Protein 6UV3 (pdb70)

Organism: Homo sapiens (NCBI:txid9606)

Sequence (426 aa):
LPKFEKNFYVEHPEVARLTPYEVDELRRKKEITVRGGDVCPKPVFAFHHANFPQYVMDVLMDQHFTEPTPIQCQGFPLALSGRDMVGIAQTGSGKTLAYLLPAIVHINHQPYLERGDGPICLVLAPTRELAQQVQQVADDYGKCSRLKSTCIYGGAPKGPQIRDLERGVEICIATPGRLIDFLESGKTNLRRCTYLVLDEADRMLDMGFEPQIRKIVDQIRPDRQTLMWSATWPKEVRQLAEDFLRDYTQINVGNLELSANHNILQIVDVCMESEKDHKLIQLMEEIMAEKENKTIIFVETKRRCDDLTRRMRRDGWPAMCIHGDKSQPERDWVLNEFRSGKAPILIATDVASRGLDVEDVKFVINYDYPNSSEDYVHRIGRTARSTNKGTAYTFFTPGNLKQARELIKVLEEANQAINPKLMQLV

GO terms:
  GO:0005515 protein binding (F, IPI)
  GO:0005634 nucleus (C, IDA)
  GO:0003713 transcription coactivator activity (F, IDA)
  GO:0045944 positive regulation of transcription by RNA polymerase II (P, IDA)
  GO:0005634 nucleus (C, EXP)
  GO:0016887 ATP hydrolysis activity (F, EXP)
  GO:0001837 epithelial to mesenchymal transition (P, IMP)
  GO:0010586 miRNA metabolic process (P, IMP)
  GO:2001014 regulation of skeletal muscle cell differentiation (P, IMP)
  GO:0030520 estrogen receptor signaling pathway (P, IMP)
  GO:0030521 androgen receptor signaling pathway (P, IMP)
  GO:0006357 regulation of transcription by RNA polymerase II (P, IMP)
  GO:0000380 alternative mRNA splicing, via spliceosome (P, IMP)
  GO:0000381 regulation of alternative mRNA splicing, via spliceosome (P, IMP)
  GO:0008186 ATP-dependent activity, acting on RNA (F, TAS)
  GO:0005634 nucleus (C, TAS)
  GO:0003723 RNA binding (F, TAS)
  GO:0003724 RNA helicase activity (F, TAS)
  GO:0006396 RNA processing (P, TAS)
  GO:0005654 nucleoplasm (C, TAS)

CATH classification: 3.40.50.300

Nearest PDB structures (foldseek):
  6uv4-assembly1_A  TM=9.945E-01  e=1.069E-81  Homo sapiens
  6uv0-assembly1_A  TM=6.094E-01  e=1.643E-69  Homo sapiens
  6uv0-assembly2_B  TM=6.385E-01  e=4.401E-64  Homo sapiens
  8ark-assembly1_A  TM=6.030E-01  e=7.480E-51  Saccharomyces cerevisiae
  7vpx-assembly1_E  TM=5.437E-01  e=2.457E-40  Homo sapiens

InterPro domains:
  IPR000629 ATP-dependent RNA helicase DEAD-box, conserved site [PS00039] (323-331)
  IPR001650 Helicase, C-terminal domain-like [PF00271] (405-512)
  IPR001650 Helicase, C-terminal domain-like [PS51194] (405-552)
  IPR001650 Helicase, C-terminal domain-like [SM00490] (432-513)
  IPR011545 DEAD/DEAH-box helicase domain [PF00270] (195-365)
  IPR014001 Helicase superfamily 1/2, ATP-binding domain [PS51192] (202-377)
  IPR014001 Helicase superfamily 1/2, ATP-binding domain [SM00487] (190-393)
  IPR014014 RNA helicase, DEAD-box type, Q motif [PS51195] (171-199)
  IPR027417 P-loop containing nucleoside triphosphate hydrolase [G3DSA:3.40.50.300] (144-383)
  IPR027417 P-loop containing nucleoside triphosphate hydrolase [G3DSA:3.40.50.300] (384-555)
  IPR027417 P-loop containing nucleoside triphosphate hydrolase [SSF52540] (243-532)
  IPR046330 DEAD box protein 17, ATP-binding domain [cd18050] (109-380)

Foldseek 3Di:
DFDQDQADQDADPVQVPQDPVSLVVVCVVLQKDWDPPADFGRFAWFPVRQPFPPLLVVLCVVVVPGIQHSLLRRLRRRLLNRFAEEGAEAFQRDVLCSQLRSLLVSLVPGDDADALAFAQEEEEDAFQVLLVVSQVVNCSRNVSVPFAEDEFEPLDDVVVVLVSRRVPGNYYRYYQPRVLVCCVVVSHAAANHQHYEYEQNVVCCDPVNVVSVCSRLVRHDLNHHYYYYYNDDDPVCVVVCVVNHDSYIYMYHADPDREADLLEAEAEDEDALVCLVVVVVVVQVVQVVDPLRQEEEEDADPVVLVVVQVVCVVVPQLEDEAEDVDRPVSNVVVVVCCLVCVRRYYYYYLSVQANDARPRHAEYEHSDDYPAVNSVRSNSSNPCRHPDHHYYYYYHYLVNLVRLVVVVVRCVSSVHDDDVVSVVSD

Radius of gyration: 21.7 Å; Cα contacts (8 Å, |Δi|>4): 806; chains: 1; bounding box: 62×51×40 Å

B-factor: mean 26.57, std 9.95, range [12.64, 72.51]

Structure (mmCIF, N/CA/C/O backbone):
data_6UV3
#
_entry.id   6UV3
#
_cell.length_a   112.327
_cell.length_b   112.327
_cell.length_c   99.094
_cell.angle_alpha   90.000
_cell.angle_beta   90.000
_cell.angle_gamma   120.000
#
_symmetry.space_group_name_H-M   'P 31 2 1'
#
loop_
_entity.id
_entity.type
_entity.pdbx_description
1 polymer 'Probable ATP-dependent RNA helicase DDX17'
2 polymer 125a-oligo2
3 non-polymer "ADENOSINE-5'-DIPHOSPHATE"
4 non-polymer 'BERYLLIUM TRIFLUORIDE ION'
5 non-polymer 'MAGNESIUM ION'
6 water water
#
loop_
_atom_site.group_PDB
_atom_site.id
_atom_site.type_symbol
_atom_site.label_atom_id
_atom_site.label_alt_id
_atom_site.label_comp_id
_atom_site.label_asym_id
_atom_site.label_entity_id
_atom_site.label_seq_id
_atom_site.pdbx_PDB_ins_code
_atom_site.Cartn_x
_atom_site.Cartn_y
_atom_site.Cartn_z
_atom_site.occupancy
_atom_site.B_iso_or_equiv
_atom_site.auth_seq_id
_atom_site.auth_comp_id
_atom_site.auth_asym_id
_atom_site.auth_atom_id
_atom_site.pdbx_PDB_model_num
ATOM 1 N N . LEU A 1 19 ? 81.695 -21.847 -29.945 1.00 61.17 48 LEU A N 1
ATOM 2 C CA . LEU A 1 19 ? 80.364 -21.227 -30.174 1.00 58.40 48 LEU A CA 1
ATOM 3 C C . LEU A 1 19 ? 80.536 -19.921 -30.964 1.00 60.92 48 LEU A C 1
ATOM 4 O O . LEU A 1 19 ? 81.145 -18.995 -30.414 1.00 61.55 48 LEU A O 1
ATOM 9 N N . PRO A 1 20 ? 79.992 -19.771 -32.198 1.00 61.03 49 PRO A N 1
ATOM 10 C CA . PRO A 1 20 ? 80.149 -18.538 -32.973 1.00 59.02 49 PRO A CA 1
ATOM 11 C C . PRO A 1 20 ? 79.580 -17.382 -32.144 1.00 58.62 49 PRO A C 1
ATOM 12 O O . PRO A 1 20 ? 78.520 -17.501 -31.562 1.00 60.18 49 PRO A O 1
ATOM 16 N N . LYS A 1 21 ? 80.314 -16.280 -32.140 1.00 59.27 50 LYS A N 1
ATOM 17 C CA . LYS A 1 21 ? 79.987 -15.147 -31.257 1.00 59.01 50 LYS A CA 1
ATOM 18 C C . LYS A 1 21 ? 78.638 -14.564 -31.613 1.00 55.45 50 LYS A C 1
ATOM 19 O O . LYS A 1 21 ? 78.367 -14.359 -32.791 1.00 55.91 50 LYS A O 1
ATOM 21 N N . PHE A 1 22 ? 77.908 -14.231 -30.570 1.00 51.70 51 PHE A N 1
ATOM 22 C CA . PHE A 1 22 ? 76.562 -13.679 -30.710 1.00 46.75 51 PHE A CA 1
ATOM 23 C C . PHE A 1 22 ? 76.650 -12.159 -30.545 1.00 46.91 51 PHE A C 1
ATOM 24 O O . PHE A 1 22 ? 76.906 -11.675 -29.467 1.00 46.90 51 PHE A O 1
ATOM 32 N N . GLU A 1 23 ? 76.454 -11.452 -31.647 1.00 46.57 52 GLU A N 1
ATOM 33 C CA . GLU A 1 23 ? 76.434 -9.977 -31.642 1.00 46.93 52 GLU A CA 1
ATOM 34 C C . GLU A 1 23 ? 75.031 -9.612 -31.182 1.00 45.89 52 GLU A C 1
ATOM 35 O O . GLU A 1 23 ? 74.102 -10.056 -31.800 1.00 40.77 52 GLU A O 1
ATOM 41 N N . LYS A 1 24 ? 74.928 -8.844 -30.110 1.00 47.10 53 LYS A N 1
ATOM 42 C CA . LYS A 1 24 ? 73.621 -8.571 -29.479 1.00 44.56 53 LYS A CA 1
ATOM 43 C C . LYS A 1 24 ? 73.287 -7.076 -29.518 1.00 43.96 53 LYS A C 1
ATOM 44 O O . LYS A 1 24 ? 72.129 -6.754 -29.422 1.00 37.83 53 LYS A O 1
ATOM 50 N N . ASN A 1 25 ? 74.297 -6.232 -29.742 1.00 43.19 54 ASN A N 1
ATOM 51 C CA . ASN A 1 25 ? 74.176 -4.753 -29.640 1.00 41.10 54 ASN A CA 1
ATOM 52 C C . ASN A 1 25 ? 74.215 -4.075 -31.009 1.00 42.61 54 ASN A C 1
ATOM 53 O O . ASN A 1 25 ? 75.243 -3.486 -31.351 1.00 47.71 54 ASN A O 1
ATOM 58 N N . PHE A 1 26 ? 73.134 -4.105 -31.753 1.00 36.11 55 PHE A N 1
ATOM 59 C CA . PHE A 1 26 ? 73.145 -3.472 -33.068 1.00 33.45 55 PHE A CA 1
ATOM 60 C C . PHE A 1 26 ? 71.984 -2.516 -33.310 1.00 33.56 55 PHE A C 1
ATOM 61 O O . PHE A 1 26 ? 71.957 -1.886 -34.372 1.00 36.09 55 PHE A O 1
ATOM 69 N N . TYR A 1 27 ? 71.035 -2.384 -32.380 1.00 31.04 56 TYR A N 1
ATOM 70 C CA . TYR A 1 27 ? 69.944 -1.429 -32.555 1.00 30.24 56 TYR A CA 1
ATOM 71 C C . TYR A 1 27 ? 70.476 -0.001 -32.477 1.00 29.24 56 TYR A C 1
ATOM 72 O O . TYR A 1 27 ? 71.164 0.365 -31.522 1.00 32.02 56 TYR A O 1
ATOM 81 N N . VAL A 1 28 ? 70.151 0.799 -33.486 1.00 29.30 57 VAL A N 1
ATOM 82 C CA . VAL A 1 28 ? 70.512 2.212 -33.539 1.00 31.37 57 VAL A CA 1
ATOM 83 C C . VAL A 1 28 ? 69.218 3.011 -33.497 1.00 26.08 57 VAL A C 1
ATOM 84 O O . VAL A 1 28 ? 68.417 2.971 -34.439 1.00 26.86 57 VAL A O 1
ATOM 88 N N . GLU A 1 29 ? 69.007 3.727 -32.400 1.00 25.71 58 GLU A N 1
ATOM 89 C CA . GLU A 1 29 ? 67.781 4.494 -32.238 1.00 25.80 58 GLU A CA 1
ATOM 90 C C . GLU A 1 29 ? 67.775 5.735 -33.132 1.00 27.38 58 GLU A C 1
ATOM 91 O O . GLU A 1 29 ? 68.726 6.527 -33.127 1.00 26.24 58 GLU A O 1
ATOM 97 N N . HIS A 1 30 ? 66.694 5.892 -33.895 1.00 24.51 59 HIS A N 1
ATOM 98 C CA . HIS A 1 30 ? 66.537 7.020 -34.807 1.00 25.12 59 HIS A CA 1
ATOM 99 C C . HIS A 1 30 ? 66.439 8.332 -34.026 1.00 26.71 59 HIS A C 1
ATOM 100 O O . HIS A 1 30 ? 65.808 8.378 -32.966 1.00 23.71 59 HIS A O 1
ATOM 107 N N . PRO A 1 31 ? 67.031 9.419 -34.532 1.00 26.04 60 PRO A N 1
ATOM 108 C CA . PRO A 1 31 ? 66.926 10.704 -33.813 1.00 24.03 60 PRO A CA 1
ATOM 109 C C . PRO A 1 31 ? 65.496 11.190 -33.569 1.00 23.79 60 PRO A C 1
ATOM 110 O O . PRO A 1 31 ? 65.268 11.876 -32.561 1.00 26.16 60 PRO A O 1
ATOM 114 N N . GLU A 1 32 ? 64.538 10.875 -34.451 1.00 24.33 61 GLU A N 1
ATOM 115 C CA . GLU A 1 32 ? 63.148 11.279 -34.247 1.00 25.33 61 GLU A CA 1
ATOM 116 C C . GLU A 1 32 ? 62.542 10.569 -33.047 1.00 24.53 61 GLU A C 1
ATOM 117 O O . GLU A 1 32 ? 61.586 11.069 -32.445 1.00 24.67 61 GLU A O 1
ATOM 123 N N . VAL A 1 33 ? 63.061 9.398 -32.720 1.00 22.14 62 VAL A N 1
ATOM 124 C CA . VAL A 1 33 ? 62.619 8.655 -31.537 1.00 21.51 62 VAL A CA 1
ATOM 125 C C . VAL A 1 33 ? 63.400 9.079 -30.300 1.00 22.28 62 VAL A C 1
ATOM 126 O O . VAL A 1 33 ? 62.818 9.300 -29.228 1.00 23.54 62 VAL A O 1
ATOM 130 N N . ALA A 1 34 ? 64.728 9.223 -30.437 1.00 21.76 63 ALA A N 1
ATOM 131 C CA . ALA A 1 34 ? 65.580 9.515 -29.294 1.00 24.40 63 ALA A CA 1
ATOM 132 C C . ALA A 1 34 ? 65.215 10.836 -28.632 1.00 22.79 63 ALA A C 1
ATOM 133 O O . ALA A 1 34 ? 65.417 10.993 -27.422 1.00 24.62 63 ALA A O 1
ATOM 135 N N . ARG A 1 35 ? 64.691 11.793 -29.399 1.00 23.11 64 ARG A N 1
ATOM 136 C CA . ARG A 1 35 ? 64.431 13.109 -28.830 1.00 23.89 64 ARG A CA 1
ATOM 137 C C . ARG A 1 35 ? 63.165 13.167 -27.977 1.00 23.32 64 ARG A C 1
ATOM 138 O O . ARG A 1 35 ? 62.941 14.186 -27.318 1.00 24.03 64 ARG A O 1
ATOM 146 N N . LEU A 1 36 ? 62.336 12.125 -27.961 1.00 21.92 65 LEU A N 1
ATOM 147 C CA . LEU A 1 36 ? 61.119 12.167 -27.152 1.00 20.16 65 LEU A CA 1
ATOM 148 C C . LEU A 1 36 ? 61.461 12.108 -25.663 1.00 19.55 65 LEU A C 1
ATOM 149 O O . LEU A 1 36 ? 62.273 11.283 -25.229 1.00 20.39 65 LEU A O 1
ATOM 154 N N . THR A 1 37 ? 60.826 12.966 -24.872 1.00 17.99 66 THR A N 1
ATOM 155 C CA . THR A 1 37 ? 60.974 12.905 -23.423 1.00 17.69 66 THR A CA 1
ATOM 156 C C . THR A 1 37 ? 60.150 11.748 -22.859 1.00 19.53 66 THR A C 1
ATOM 157 O O . THR A 1 37 ? 59.277 11.196 -23.540 1.00 18.87 66 THR A O 1
ATOM 161 N N . PRO A 1 38 ? 60.363 11.393 -21.585 1.00 19.11 67 PRO A N 1
ATOM 162 C CA . PRO A 1 38 ? 59.574 10.290 -21.009 1.00 19.24 67 PRO A CA 1
ATOM 163 C C . PRO A 1 38 ? 58.078 10.533 -21.050 1.00 19.95 67 PRO A C 1
ATOM 164 O O . PRO A 1 38 ? 57.310 9.612 -21.361 1.00 19.22 67 PRO A O 1
ATOM 168 N N . TYR A 1 39 ? 57.620 11.748 -20.763 1.00 17.92 68 TYR A N 1
ATOM 169 C CA . TYR A 1 39 ? 56.204 11.996 -20.867 1.00 18.45 68 TYR A CA 1
ATOM 170 C C . TYR A 1 39 ? 55.723 11.862 -22.312 1.00 17.76 68 TYR A C 1
ATOM 171 O O . TYR A 1 39 ? 54.659 11.301 -22.566 1.00 18.54 68 TYR A O 1
ATOM 180 N N . GLU A 1 40 ? 56.512 12.351 -23.279 1.00 17.08 69 GLU A N 1
ATOM 181 C CA . GLU A 1 40 ? 56.104 12.233 -24.679 1.00 17.90 69 GLU A CA 1
ATOM 182 C C . GLU A 1 40 ? 56.027 10.771 -25.110 1.00 17.50 69 GLU A C 1
ATOM 183 O O . GLU A 1 40 ? 55.121 10.389 -25.865 1.00 18.92 69 GLU A O 1
ATOM 189 N N . VAL A 1 41 ? 56.960 9.951 -24.629 1.00 16.64 70 VAL A N 1
ATOM 190 C CA . VAL A 1 41 ? 56.902 8.507 -24.875 1.00 16.67 70 VAL A CA 1
ATOM 191 C C . VAL A 1 41 ? 55.634 7.917 -24.269 1.00 17.23 70 VAL A C 1
ATOM 192 O O . VAL A 1 41 ? 54.958 7.077 -24.886 1.00 18.77 70 VAL A O 1
ATOM 196 N N . ASP A 1 42 ? 55.315 8.306 -23.026 1.00 18.42 71 ASP A N 1
ATOM 197 C CA . ASP A 1 42 ? 54.103 7.781 -22.399 1.00 17.54 71 ASP A CA 1
ATOM 198 C C . ASP A 1 42 ? 52.869 8.174 -23.191 1.00 21.07 71 ASP A C 1
ATOM 199 O O . ASP A 1 42 ? 51.926 7.394 -23.298 1.00 20.21 71 ASP A O 1
ATOM 204 N N . GLU A 1 43 ? 52.862 9.374 -23.774 1.00 19.34 72 GLU A N 1
ATOM 205 C CA . GLU A 1 43 ? 51.702 9.793 -24.555 1.00 21.74 72 GLU A CA 1
ATOM 206 C C . GLU A 1 43 ? 51.632 9.071 -25.896 1.00 19.72 72 GLU A C 1
ATOM 207 O O . GLU A 1 43 ? 50.538 8.749 -26.372 1.00 22.90 72 GLU A O 1
ATOM 213 N N . LEU A 1 44 ? 52.785 8.793 -26.506 1.00 19.28 73 LEU A N 1
ATOM 214 C CA . LEU A 1 44 ? 52.808 7.990 -27.726 1.00 19.89 73 LEU A CA 1
ATOM 215 C C . LEU A 1 44 ? 52.264 6.595 -27.441 1.00 18.40 73 LEU A C 1
ATOM 216 O O . LEU A 1 44 ? 51.414 6.073 -28.185 1.00 19.77 73 LEU A O 1
ATOM 221 N N . ARG A 1 45 ? 52.722 6.000 -26.334 1.00 17.41 74 ARG A N 1
ATOM 222 C CA . ARG A 1 45 ? 52.199 4.694 -25.929 1.00 16.49 74 ARG A CA 1
ATOM 223 C C . ARG A 1 45 ? 50.704 4.772 -25.664 1.00 18.91 74 ARG A C 1
ATOM 224 O O . ARG A 1 45 ? 49.941 3.905 -26.110 1.00 20.11 74 ARG A O 1
ATOM 232 N N . ARG A 1 46 ? 50.251 5.832 -24.980 1.00 18.88 75 ARG A N 1
ATOM 233 C CA . ARG A 1 46 ? 48.825 5.962 -24.701 1.00 21.66 75 ARG A CA 1
ATOM 234 C C . ARG A 1 46 ? 48.008 5.995 -25.988 1.00 20.14 75 ARG A C 1
ATOM 235 O O . ARG A 1 46 ? 46.978 5.311 -26.092 1.00 21.71 75 ARG A O 1
ATOM 243 N N . LYS A 1 47 ? 48.459 6.774 -26.980 1.00 19.95 76 LYS A N 1
ATOM 244 C CA . LYS A 1 47 ? 47.733 6.896 -28.243 1.00 22.55 76 LYS A CA 1
ATOM 245 C C . LYS A 1 47 ? 47.637 5.554 -28.951 1.00 22.29 76 LYS A C 1
ATOM 246 O O . LYS A 1 47 ? 46.634 5.280 -29.623 1.00 25.29 76 LYS A O 1
ATOM 252 N N . LYS A 1 48 ? 48.667 4.718 -28.822 1.00 18.62 77 LYS A N 1
ATOM 253 C CA . LYS A 1 48 ? 48.674 3.398 -29.455 1.00 19.91 77 LYS A CA 1
ATOM 254 C C . LYS A 1 48 ? 48.189 2.279 -28.521 1.00 19.26 77 LYS A C 1
ATOM 255 O O . LYS A 1 48 ? 48.233 1.092 -28.913 1.00 19.70 77 LYS A O 1
ATOM 261 N N . GLU A 1 49 ? 47.733 2.626 -27.310 1.00 17.57 78 GLU A N 1
ATOM 262 C CA . GLU A 1 49 ? 47.281 1.670 -26.283 1.00 18.31 78 GLU A CA 1
ATOM 263 C C . GLU A 1 49 ? 48.365 0.654 -25.913 1.00 17.77 78 GLU A C 1
ATOM 264 O O . GLU A 1 49 ? 48.065 -0.493 -25.566 1.00 16.94 78 GLU A O 1
ATOM 270 N N . ILE A 1 50 ? 49.624 1.087 -25.912 1.00 15.93 79 ILE A N 1
ATOM 271 C CA . ILE A 1 50 ? 50.755 0.263 -25.500 1.00 15.37 79 ILE A CA 1
ATOM 272 C C . ILE A 1 50 ? 50.966 0.433 -24.003 1.00 17.76 79 ILE A C 1
ATOM 273 O O . ILE A 1 50 ? 51.057 1.570 -23.507 1.00 19.76 79 ILE A O 1
ATOM 278 N N . THR A 1 51 ? 51.085 -0.681 -23.285 1.00 16.20 80 THR A N 1
ATOM 279 C CA . THR A 1 51 ? 51.547 -0.674 -21.896 1.00 16.02 80 THR A CA 1
ATOM 280 C C . THR A 1 51 ? 52.813 -1.507 -21.772 1.00 18.96 80 THR A C 1
ATOM 281 O O . THR A 1 51 ? 52.841 -2.673 -22.192 1.00 19.95 80 THR A O 1
ATOM 285 N N . VAL A 1 52 ? 53.846 -0.935 -21.170 1.00 14.77 81 VAL A N 1
ATOM 286 C CA . VAL A 1 52 ? 55.059 -1.670 -20.841 1.00 15.83 81 VAL A CA 1
ATOM 287 C C . VAL A 1 52 ? 55.017 -1.975 -19.349 1.00 17.93 81 VAL A C 1
ATOM 288 O O . VAL A 1 52 ? 54.732 -1.085 -18.532 1.00 17.95 81 VAL A O 1
ATOM 292 N N . ARG A 1 53 ? 55.276 -3.229 -18.988 1.00 16.40 82 ARG A N 1
ATOM 293 C CA . ARG A 1 53 ? 55.197 -3.621 -17.577 1.00 16.29 82 ARG A CA 1
ATOM 294 C C . ARG A 1 53 ? 56.190 -2.823 -16.732 1.00 20.75 82 ARG A C 1
ATOM 295 O O . ARG A 1 53 ? 57.357 -2.654 -17.109 1.00 20.67 82 ARG A O 1
ATOM 303 N N . GLY A 1 54 ? 55.721 -2.393 -15.559 1.00 22.14 83 GLY A N 1
ATOM 304 C CA . GLY A 1 54 ? 56.543 -1.558 -14.692 1.00 23.86 83 GLY A CA 1
ATOM 305 C C . GLY A 1 54 ? 57.790 -2.270 -14.195 1.00 17.97 83 GLY A C 1
ATOM 306 O O . GLY A 1 54 ? 57.756 -3.443 -13.813 1.00 23.16 83 GLY A O 1
ATOM 307 N N . GLY A 1 55 ? 58.904 -1.536 -14.212 1.00 21.62 84 GLY A N 1
ATOM 308 C CA . GLY A 1 55 ? 60.192 -2.034 -13.768 1.00 22.62 84 GLY A CA 1
ATOM 309 C C . GLY A 1 55 ? 61.045 -2.650 -14.859 1.00 22.79 84 GLY A C 1
ATOM 310 O O . GLY A 1 55 ? 62.233 -2.897 -14.623 1.00 25.42 84 GLY A O 1
ATOM 311 N N . ASP A 1 56 ? 60.470 -2.919 -16.036 1.00 24.25 85 ASP A N 1
ATOM 312 C CA . ASP A 1 56 ? 61.228 -3.502 -17.141 1.00 23.98 85 ASP A CA 1
ATOM 313 C C . ASP A 1 56 ? 61.998 -2.419 -17.891 1.00 25.54 85 ASP A C 1
ATOM 314 O O . ASP A 1 56 ? 61.506 -1.309 -18.079 1.00 26.83 85 ASP A O 1
ATOM 319 N N . VAL A 1 57 ? 63.199 -2.747 -18.342 1.00 28.12 86 VAL A N 1
ATOM 320 C CA . VAL A 1 57 ? 63.907 -1.842 -19.244 1.00 29.89 86 VAL A CA 1
ATOM 321 C C . VAL A 1 57 ? 63.306 -2.000 -20.636 1.00 22.17 86 VAL A C 1
ATOM 322 O O . VAL A 1 57 ? 63.025 -3.123 -21.072 1.00 24.99 86 VAL A O 1
ATOM 326 N N . CYS A 1 58 ? 63.074 -0.878 -21.326 1.00 20.89 87 CYS A N 1
ATOM 327 C CA . CYS A 1 58 ? 62.430 -0.996 -22.634 1.00 19.75 87 CYS A CA 1
ATOM 328 C C . CYS A 1 58 ? 62.795 0.193 -23.506 1.00 23.27 87 CYS A C 1
ATOM 329 O O . CYS A 1 58 ? 62.628 1.341 -23.070 1.00 22.08 87 CYS A O 1
ATOM 332 N N . PRO A 1 59 ? 63.242 -0.016 -24.738 1.00 18.83 88 PRO A N 1
ATOM 333 C CA . PRO A 1 59 ? 63.485 1.131 -25.610 1.00 19.16 88 PRO A CA 1
ATOM 334 C C . PRO A 1 59 ? 62.200 1.891 -25.925 1.00 19.57 88 PRO A C 1
ATOM 335 O O . PRO A 1 59 ? 61.081 1.371 -25.839 1.00 17.62 88 PRO A O 1
ATOM 339 N N . LYS A 1 60 ? 62.365 3.166 -26.296 1.00 18.79 89 LYS A N 1
ATOM 340 C CA . LYS A 1 60 ? 61.231 3.946 -26.754 1.00 19.08 89 LYS A CA 1
ATOM 341 C C . LYS A 1 60 ? 60.588 3.283 -27.979 1.00 19.05 89 LYS A C 1
ATOM 342 O O . LYS A 1 60 ? 61.287 2.672 -28.794 1.00 19.50 89 LYS A O 1
ATOM 348 N N . PRO A 1 61 ? 59.265 3.391 -28.127 1.00 17.79 90 PRO A N 1
ATOM 349 C CA . PRO A 1 61 ? 58.628 2.849 -29.337 1.00 18.65 90 PRO A CA 1
ATOM 350 C C . PRO A 1 61 ? 59.023 3.656 -30.558 1.00 20.96 90 PRO A C 1
ATOM 351 O O . PRO A 1 61 ? 59.258 4.867 -30.484 1.00 20.74 90 PRO A O 1
ATOM 355 N N . VAL A 1 62 ? 59.094 2.973 -31.699 1.00 18.69 91 VAL A N 1
ATOM 356 C CA . VAL A 1 62 ? 59.221 3.692 -32.965 1.00 18.76 91 VAL A CA 1
ATOM 357 C C . VAL A 1 62 ? 57.827 4.093 -33.432 1.00 19.75 91 VAL A C 1
ATOM 358 O O . VAL A 1 62 ? 56.819 3.691 -32.838 1.00 19.81 91 VAL A O 1
ATOM 362 N N . PHE A 1 63 ? 57.733 4.908 -34.480 1.00 20.51 92 PHE A N 1
ATOM 363 C CA . PHE A 1 63 ? 56.413 5.193 -35.024 1.00 20.26 92 PHE A CA 1
ATOM 364 C C . PHE A 1 63 ? 56.425 5.263 -36.550 1.00 19.99 92 PHE A C 1
ATOM 365 O O . PHE A 1 63 ? 55.399 5.616 -37.147 1.00 23.67 92 PHE A O 1
ATOM 373 N N . ALA A 1 64 ? 57.522 4.875 -37.189 1.00 19.89 93 ALA A N 1
ATOM 374 C CA . ALA A 1 64 ? 57.605 4.769 -38.641 1.00 21.18 93 ALA A CA 1
ATOM 375 C C . ALA A 1 64 ? 58.528 3.615 -39.004 1.00 19.48 93 ALA A C 1
ATOM 376 O O . ALA A 1 64 ? 59.452 3.293 -38.256 1.00 20.69 93 ALA A O 1
ATOM 378 N N . PHE A 1 65 ? 58.279 2.990 -40.168 1.00 22.86 94 PHE A N 1
ATOM 379 C CA . PHE A 1 65 ? 59.131 1.872 -40.565 1.00 22.67 94 PHE A CA 1
ATOM 380 C C . PHE A 1 65 ? 60.591 2.280 -40.696 1.00 21.68 94 PHE A C 1
ATOM 381 O O . PHE A 1 65 ? 61.478 1.487 -40.376 1.00 22.23 94 PHE A O 1
ATOM 389 N N . HIS A 1 66 ? 60.873 3.512 -41.137 1.00 22.48 95 HIS A N 1
ATOM 390 C CA . HIS A 1 66 ? 62.274 3.876 -41.329 1.00 24.86 95 HIS A CA 1
ATOM 391 C C . HIS A 1 66 ? 63.024 4.102 -40.020 1.00 25.17 95 HIS A C 1
ATOM 392 O O . HIS A 1 66 ? 64.246 4.265 -40.047 1.00 27.00 95 HIS A O 1
ATOM 399 N N . HIS A 1 67 ? 62.338 4.083 -38.870 1.00 23.09 96 HIS A N 1
ATOM 400 C CA . HIS A 1 67 ? 63.022 4.044 -37.583 1.00 21.12 96 HIS A CA 1
ATOM 401 C C . HIS A 1 67 ? 63.634 2.684 -37.251 1.00 22.02 96 HIS A C 1
ATOM 402 O O . HIS A 1 67 ? 64.456 2.613 -36.331 1.00 24.66 96 HIS A O 1
ATOM 409 N N . ALA A 1 68 ? 63.264 1.614 -37.961 1.00 23.21 97 ALA A N 1
ATOM 410 C CA . ALA A 1 68 ? 63.400 0.258 -37.432 1.00 24.98 97 ALA A CA 1
ATOM 411 C C . ALA A 1 68 ? 64.619 -0.502 -37.936 1.00 31.62 97 ALA A C 1
ATOM 412 O O . ALA A 1 68 ? 64.648 -1.730 -37.807 1.00 28.60 97 ALA A O 1
ATOM 414 N N . ASN A 1 69 ? 65.610 0.176 -38.512 1.00 28.72 98 ASN A N 1
ATOM 415 C CA . ASN A 1 69 ? 66.903 -0.434 -38.824 1.00 34.18 98 ASN A CA 1
ATOM 416 C C . ASN A 1 69 ? 66.823 -1.475 -39.942 1.00 31.58 98 ASN A C 1
ATOM 417 O O . ASN A 1 69 ? 67.712 -2.325 -40.046 1.00 31.58 98 ASN A O 1
ATOM 422 N N . PHE A 1 70 ? 65.782 -1.455 -40.773 1.00 27.31 99 PHE A N 1
ATOM 423 C CA . PHE A 1 70 ? 65.588 -2.589 -41.676 1.00 26.36 99 PHE A CA 1
ATOM 424 C C . PHE A 1 70 ? 66.454 -2.453 -42.924 1.00 28.50 99 PHE A C 1
ATOM 425 O O . PHE A 1 70 ? 66.705 -1.337 -43.392 1.00 28.64 99 PHE A O 1
ATOM 433 N N . PRO A 1 71 ? 66.883 -3.580 -43.496 1.00 26.87 100 PRO A N 1
ATOM 434 C CA . PRO A 1 71 ? 67.596 -3.530 -44.779 1.00 29.55 100 PRO A CA 1
ATOM 435 C C . PRO A 1 71 ? 66.751 -2.845 -45.836 1.00 27.92 100 PRO A C 1
ATOM 436 O O . PRO A 1 71 ? 65.522 -2.927 -45.840 1.00 28.71 100 PRO A O 1
ATOM 440 N N . GLN A 1 72 ? 67.435 -2.186 -46.776 1.00 31.36 101 GLN A N 1
ATOM 441 C CA . GLN A 1 72 ? 66.722 -1.463 -47.821 1.00 29.85 101 GLN A CA 1
ATOM 442 C C . GLN A 1 72 ? 65.774 -2.374 -48.593 1.00 27.92 101 GLN A C 1
ATOM 443 O O . GLN A 1 72 ? 64.664 -1.969 -48.938 1.00 31.46 101 GLN A O 1
ATOM 449 N N . TYR A 1 73 ? 66.179 -3.615 -48.859 1.00 34.04 102 TYR A N 1
ATOM 450 C CA . TYR A 1 73 ? 65.298 -4.507 -49.607 1.00 35.87 102 TYR A CA 1
ATOM 451 C C . TYR A 1 73 ? 64.041 -4.872 -48.813 1.00 34.64 102 TYR A C 1
ATOM 452 O O . TYR A 1 73 ? 62.955 -5.005 -49.392 1.00 33.35 102 TYR A O 1
ATOM 461 N N . VAL A 1 74 ? 64.152 -5.004 -47.489 1.00 32.33 103 VAL A N 1
ATOM 462 C CA . VAL A 1 74 ? 62.952 -5.203 -46.676 1.00 30.44 103 VAL A CA 1
ATOM 463 C C . VAL A 1 74 ? 62.024 -4.001 -46.792 1.00 28.47 103 VAL A C 1
ATOM 464 O O . VAL A 1 74 ? 60.809 -4.148 -46.946 1.00 28.11 103 VAL A O 1
ATOM 468 N N . MET A 1 75 ? 62.580 -2.786 -46.697 1.00 28.01 104 MET A N 1
ATOM 469 C CA . MET A 1 75 ? 61.750 -1.600 -46.880 1.00 29.16 104 MET A CA 1
ATOM 470 C C . MET A 1 75 ? 61.093 -1.599 -48.254 1.00 29.44 104 MET A C 1
ATOM 471 O O . MET A 1 75 ? 59.932 -1.203 -48.394 1.00 28.99 104 MET A O 1
ATOM 476 N N . ASP A 1 76 ? 61.822 -2.051 -49.280 1.00 33.43 105 ASP A N 1
ATOM 477 C CA . ASP A 1 76 ? 61.256 -2.096 -50.624 1.00 36.12 105 ASP A CA 1
ATOM 478 C C . ASP A 1 76 ? 60.057 -3.035 -50.679 1.00 32.86 105 ASP A C 1
ATOM 479 O O . ASP A 1 76 ? 59.021 -2.701 -51.266 1.00 36.96 105 ASP A O 1
ATOM 484 N N . VAL A 1 77 ? 60.168 -4.203 -50.039 1.00 34.05 106 VAL A N 1
ATOM 485 C CA . VAL A 1 77 ? 59.037 -5.130 -50.013 1.00 33.42 106 VAL A CA 1
ATOM 486 C C . VAL A 1 77 ? 57.866 -4.543 -49.235 1.00 34.02 106 VAL A C 1
ATOM 487 O O . VAL A 1 77 ? 56.704 -4.668 -49.641 1.00 35.93 106 VAL A O 1
ATOM 491 N N . LEU A 1 78 ? 58.143 -3.901 -48.101 1.00 32.66 107 LEU A N 1
ATOM 492 C CA . LEU A 1 78 ? 57.056 -3.307 -47.330 1.00 31.48 107 LEU A CA 1
ATOM 493 C C . LEU A 1 78 ? 56.319 -2.249 -48.142 1.00 35.08 107 LEU A C 1
ATOM 494 O O . LEU A 1 78 ? 55.084 -2.180 -48.120 1.00 35.42 107 LEU A O 1
ATOM 499 N N . MET A 1 79 ? 57.058 -1.403 -48.861 1.00 34.45 108 MET A N 1
ATOM 500 C CA . MET A 1 79 ? 56.373 -0.377 -49.635 1.00 37.77 108 MET A CA 1
ATOM 501 C C . MET A 1 79 ? 55.632 -0.994 -50.812 1.00 39.90 108 MET A C 1
ATOM 502 O O . MET A 1 79 ? 54.546 -0.532 -51.177 1.00 42.34 108 MET A O 1
ATOM 507 N N . ASP A 1 80 ? 56.181 -2.060 -51.397 1.00 38.31 109 ASP A N 1
ATOM 508 C CA . ASP A 1 80 ? 55.488 -2.699 -52.511 1.00 44.39 109 ASP A CA 1
ATOM 509 C C . ASP A 1 80 ? 54.163 -3.307 -52.075 1.00 44.25 109 ASP A C 1
ATOM 510 O O . ASP A 1 80 ? 53.220 -3.372 -52.871 1.00 45.43 109 ASP A O 1
ATOM 515 N N . GLN A 1 81 ? 54.062 -3.744 -50.822 1.00 44.17 110 GLN A N 1
ATOM 516 C CA . GLN A 1 81 ? 52.824 -4.312 -50.308 1.00 41.08 110 GLN A CA 1
ATOM 517 C C . GLN A 1 81 ? 51.906 -3.258 -49.705 1.00 39.76 110 GLN A C 1
ATOM 518 O O . GLN A 1 81 ? 50.882 -3.610 -49.110 1.00 41.61 110 GLN A O 1
ATOM 524 N N . HIS A 1 82 ? 52.250 -1.977 -49.862 1.00 39.78 111 HIS A N 1
ATOM 525 C CA . HIS A 1 82 ? 51.416 -0.854 -49.434 1.00 41.42 111 HIS A CA 1
ATOM 526 C C . HIS A 1 8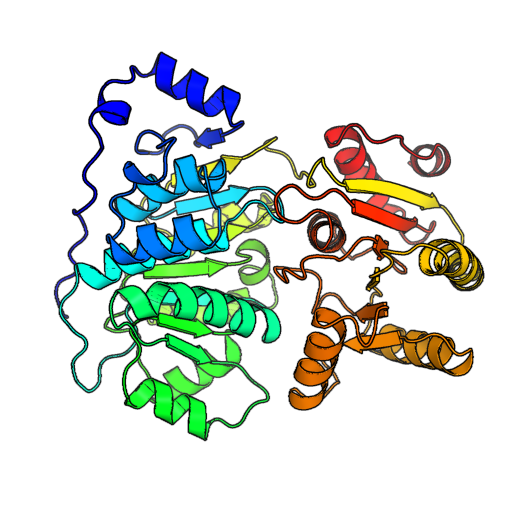2 ? 51.258 -0.792 -47.920 1.00 37.30 111 HIS A C 1
ATOM 527 O O . HIS A 1 82 ? 50.256 -0.280 -47.416 1.00 35.78 111 HIS A O 1
ATOM 534 N N . PHE A 1 83 ? 52.224 -1.316 -47.174 1.00 36.48 112 PHE A N 1
ATOM 535 C CA . PHE A 1 83 ? 52.259 -1.033 -45.747 1.00 35.28 112 PHE A CA 1
ATOM 536 C C . PHE A 1 83 ? 52.798 0.379 -45.565 1.00 36.09 112 PHE A C 1
ATOM 537 O O . PHE A 1 83 ? 53.822 0.741 -46.154 1.00 43.32 112 PHE A O 1
ATOM 545 N N . THR A 1 84 ? 52.090 1.189 -44.785 1.00 31.19 113 THR A N 1
ATOM 546 C CA . THR A 1 84 ? 52.462 2.582 -44.595 1.00 33.84 113 THR A CA 1
ATOM 547 C C . THR A 1 84 ? 52.986 2.900 -43.201 1.00 31.27 113 THR A C 1
ATOM 548 O O . THR A 1 84 ? 53.835 3.780 -43.065 1.00 32.84 113 THR A O 1
ATOM 552 N N . GLU A 1 85 ? 52.52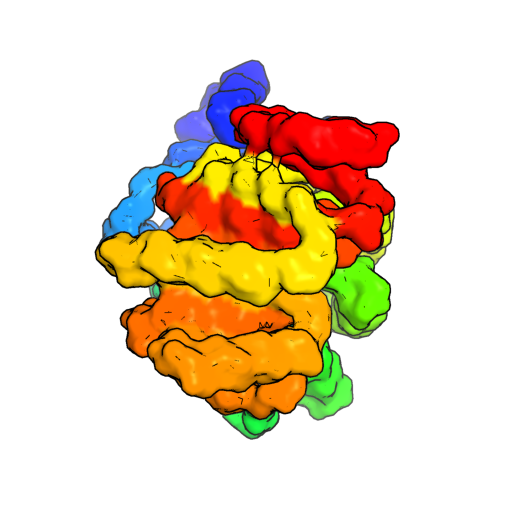6 2.188 -42.168 1.00 29.90 114 GLU A N 1
ATOM 553 C CA . GLU A 1 85 ? 52.813 2.557 -40.802 1.00 27.21 114 GLU A CA 1
ATOM 554 C C . GLU A 1 85 ? 52.837 1.286 -39.969 1.00 23.73 114 GLU A C 1
ATOM 555 O O . GLU A 1 85 ? 51.993 0.407 -40.192 1.00 25.10 114 GLU A O 1
ATOM 561 N N . PRO A 1 86 ? 53.777 1.139 -39.037 1.00 22.49 115 PRO A N 1
ATOM 562 C CA . PRO A 1 86 ? 53.755 -0.040 -38.161 1.00 18.67 115 PRO A CA 1
ATOM 563 C C . PRO A 1 86 ? 52.516 -0.043 -37.278 1.00 21.85 115 PRO A C 1
ATOM 564 O O . PRO A 1 86 ? 52.018 1.004 -36.854 1.00 21.31 115 PRO A O 1
ATOM 568 N N . THR A 1 87 ? 52.015 -1.248 -36.993 1.00 18.32 116 THR A N 1
ATOM 569 C CA . THR A 1 87 ? 50.932 -1.408 -36.034 1.00 17.87 116 THR A CA 1
ATOM 570 C C . THR A 1 87 ? 51.472 -1.150 -34.621 1.00 16.52 116 THR A C 1
ATOM 571 O O . THR A 1 87 ? 52.682 -1.122 -34.414 1.00 16.64 116 THR A O 1
ATOM 575 N N . PRO A 1 88 ? 50.595 -0.980 -33.619 1.00 17.66 117 PRO A N 1
ATOM 576 C CA . PRO A 1 88 ? 51.101 -0.703 -32.253 1.00 18.08 117 PRO A CA 1
ATOM 577 C C . PRO A 1 88 ? 52.079 -1.743 -31.727 1.00 17.13 117 PRO A C 1
ATOM 578 O O . PRO A 1 88 ? 53.140 -1.392 -31.172 1.00 16.26 117 PRO A O 1
ATOM 582 N N . ILE A 1 89 ? 51.779 -3.040 -31.926 1.00 15.56 118 ILE A N 1
ATOM 583 C CA . ILE A 1 89 ? 52.695 -4.055 -31.426 1.00 15.71 118 ILE A CA 1
ATOM 584 C C . ILE A 1 89 ? 54.019 -4.012 -32.176 1.00 15.93 118 ILE A C 1
ATOM 585 O O . ILE A 1 89 ? 55.055 -4.349 -31.604 1.00 17.18 118 ILE A O 1
ATOM 590 N N . GLN A 1 90 ? 54.015 -3.577 -33.442 1.00 15.72 119 GLN A N 1
ATOM 591 C CA . GLN A 1 90 ? 55.255 -3.368 -34.173 1.00 14.33 119 GLN A CA 1
ATOM 592 C C . GLN A 1 90 ? 55.992 -2.130 -33.671 1.00 16.50 119 GLN A C 1
ATOM 593 O O . GLN A 1 90 ? 57.216 -2.159 -33.514 1.00 15.41 119 GLN A O 1
ATOM 599 N N . CYS A 1 91 ? 55.262 -1.055 -33.383 1.00 17.14 120 CYS A N 1
ATOM 600 C CA . CYS A 1 91 ? 55.895 0.157 -32.862 1.00 17.58 120 CYS A CA 1
ATOM 601 C C . CYS A 1 91 ? 56.718 -0.133 -31.616 1.00 17.03 120 CYS A C 1
ATOM 602 O O . CYS A 1 91 ? 57.852 0.340 -31.483 1.00 16.70 120 CYS A O 1
ATOM 605 N N . GLN A 1 92 ? 56.166 -0.915 -30.675 1.00 15.16 121 GLN A N 1
ATOM 606 C CA . GLN A 1 92 ? 56.962 -1.184 -29.483 1.00 16.75 121 GLN A CA 1
ATOM 607 C C . GLN A 1 92 ? 57.804 -2.456 -29.606 1.00 16.45 121 GLN A C 1
ATOM 608 O O . GLN A 1 92 ? 58.908 -2.535 -29.037 1.00 16.32 121 GLN A O 1
ATOM 614 N N . GLY A 1 93 ? 57.342 -3.435 -30.379 1.00 16.32 122 GLY A N 1
ATOM 615 C CA . GLY A 1 93 ? 58.016 -4.715 -30.486 1.00 17.06 122 GLY A CA 1
ATOM 616 C C . GLY A 1 93 ? 59.247 -4.679 -31.364 1.00 16.44 122 GLY A C 1
ATOM 617 O O . GLY A 1 93 ? 60.233 -5.348 -31.038 1.00 18.31 122 GLY A O 1
ATOM 618 N N . PHE A 1 94 ? 59.225 -3.903 -32.458 1.00 17.56 123 PHE A N 1
ATOM 619 C CA . PHE A 1 94 ? 60.424 -3.806 -33.293 1.00 16.91 123 PHE A CA 1
ATOM 620 C C . PHE A 1 94 ? 61.636 -3.371 -32.464 1.00 17.03 123 PHE A C 1
ATOM 621 O O . PHE A 1 94 ? 62.637 -4.087 -32.414 1.00 17.67 123 PHE A O 1
ATOM 629 N N . PRO A 1 95 ? 61.630 -2.205 -31.792 1.00 15.51 124 PRO A N 1
ATOM 630 C CA . PRO A 1 95 ? 62.858 -1.810 -31.087 1.00 18.32 124 PRO A CA 1
ATOM 631 C C . PRO A 1 95 ? 63.187 -2.709 -29.905 1.00 16.02 124 PRO A C 1
ATOM 632 O O . PRO A 1 95 ? 64.366 -2.956 -29.638 1.00 18.62 124 PRO A O 1
ATOM 636 N N . LEU A 1 96 ? 62.184 -3.231 -29.192 1.00 17.42 125 LEU A N 1
ATOM 637 C CA . LEU A 1 96 ? 62.484 -4.148 -28.099 1.00 16.44 125 LEU A CA 1
ATOM 638 C C . LEU A 1 96 ? 63.187 -5.403 -28.617 1.00 17.68 125 LEU A C 1
ATOM 639 O O . LEU A 1 96 ? 64.222 -5.818 -28.079 1.00 18.83 125 LEU A O 1
ATOM 644 N N . ALA A 1 97 ? 62.656 -5.997 -29.689 1.00 18.28 126 ALA A N 1
ATOM 645 C CA . ALA A 1 97 ? 63.290 -7.176 -30.283 1.00 18.09 126 ALA A CA 1
ATOM 646 C C . ALA A 1 97 ? 64.675 -6.843 -30.828 1.00 17.85 126 ALA A C 1
ATOM 647 O O . ALA A 1 97 ? 65.638 -7.583 -30.607 1.00 18.38 126 ALA A O 1
ATOM 649 N N . LEU A 1 98 ? 64.791 -5.729 -31.548 1.00 18.25 127 LEU A N 1
ATOM 650 C CA . LEU A 1 98 ? 66.084 -5.331 -32.099 1.00 18.49 127 LEU A CA 1
ATOM 651 C C . LEU A 1 98 ? 67.141 -5.094 -31.022 1.00 20.36 127 LEU A C 1
ATOM 652 O O . LEU A 1 98 ? 68.343 -5.252 -31.286 1.00 23.08 127 LEU A O 1
ATOM 657 N N . SER A 1 99 ? 66.732 -4.672 -29.814 1.00 18.74 128 SER A N 1
ATOM 658 C CA . SER A 1 99 ? 67.677 -4.391 -28.741 1.00 20.97 128 SER A CA 1
ATOM 659 C C . SER A 1 99 ? 68.291 -5.655 -28.140 1.00 21.85 128 SER A C 1
ATOM 660 O O . SER A 1 99 ? 69.229 -5.556 -27.344 1.00 22.95 128 SER A O 1
ATOM 663 N N . GLY A 1 100 ? 67.763 -6.837 -28.467 1.00 19.43 129 GLY A N 1
ATOM 664 C CA . GLY A 1 100 ? 68.296 -8.076 -27.958 1.00 19.97 129 GLY A CA 1
ATOM 665 C C . GLY A 1 100 ? 67.672 -8.554 -26.669 1.00 18.23 129 GLY A C 1
ATOM 666 O O . GLY A 1 100 ? 68.107 -9.582 -26.140 1.00 19.44 129 GLY A O 1
ATOM 667 N N . ARG A 1 101 ? 66.690 -7.832 -26.129 1.00 19.38 130 ARG A N 1
ATOM 668 C CA . ARG A 1 101 ? 66.104 -8.196 -24.845 1.00 19.19 130 ARG A CA 1
ATOM 669 C C . ARG A 1 101 ? 65.091 -9.328 -25.006 1.00 15.55 130 ARG A C 1
ATOM 670 O O . ARG A 1 101 ? 64.345 -9.368 -25.987 1.00 16.51 130 ARG A O 1
ATOM 678 N N . ASP A 1 102 ? 65.059 -10.233 -24.023 1.00 16.89 131 ASP A N 1
ATOM 679 C CA . ASP A 1 102 ? 63.966 -11.203 -23.949 1.00 16.29 131 ASP A CA 1
ATOM 680 C C . ASP A 1 102 ? 62.661 -10.457 -23.756 1.00 17.60 131 ASP A C 1
ATOM 681 O O . ASP A 1 102 ? 62.613 -9.418 -23.087 1.00 16.06 131 ASP A O 1
ATOM 686 N N . MET A 1 103 ? 61.585 -10.983 -24.339 1.00 14.14 132 MET A N 1
ATOM 687 C CA . MET A 1 103 ? 60.343 -10.219 -24.248 1.00 15.32 132 MET A CA 1
ATOM 688 C C . MET A 1 103 ? 59.116 -11.099 -24.401 1.00 15.43 132 MET A C 1
ATOM 689 O O . MET A 1 103 ? 59.177 -12.200 -24.949 1.00 15.77 132 MET A O 1
ATOM 694 N N . VAL A 1 104 ? 57.995 -10.554 -23.924 1.00 14.04 133 VAL A N 1
ATOM 695 C CA . VAL A 1 104 ? 56.641 -11.079 -24.129 1.00 14.23 133 VAL A CA 1
ATOM 696 C C . VAL A 1 104 ? 55.843 -9.961 -24.787 1.00 16.42 133 VAL A C 1
ATOM 697 O O . VAL A 1 104 ? 55.789 -8.851 -24.242 1.00 16.12 133 VAL A O 1
ATOM 701 N N . GLY A 1 105 ? 55.272 -10.226 -25.966 1.00 14.18 134 GLY A N 1
ATOM 702 C CA . GLY A 1 105 ? 54.507 -9.248 -26.723 1.00 14.12 134 GLY A CA 1
ATOM 703 C C . GLY A 1 105 ? 53.075 -9.700 -26.925 1.00 15.41 134 GLY A C 1
ATOM 704 O O . GLY A 1 105 ? 52.810 -10.688 -27.625 1.00 14.92 134 GLY A O 1
ATOM 705 N N . ILE A 1 106 ? 52.142 -8.994 -26.292 1.00 14.19 135 ILE A N 1
ATOM 706 C CA . ILE A 1 106 ? 50.725 -9.364 -26.289 1.00 13.71 135 ILE A CA 1
ATOM 707 C C . ILE A 1 106 ? 49.964 -8.296 -27.060 1.00 15.96 135 ILE A C 1
ATOM 708 O O . ILE A 1 106 ? 50.053 -7.103 -26.736 1.00 15.97 135 ILE A O 1
ATOM 713 N N . ALA A 1 107 ? 49.217 -8.703 -28.084 1.00 13.93 136 ALA A N 1
ATOM 714 C CA . ALA A 1 107 ? 48.412 -7.743 -28.836 1.00 13.73 136 ALA A CA 1
ATOM 715 C C . ALA A 1 107 ? 47.297 -8.486 -29.561 1.00 16.15 136 ALA A C 1
ATOM 716 O O . ALA A 1 107 ? 47.381 -9.702 -29.766 1.00 16.07 136 ALA A O 1
ATOM 718 N N . GLN A 1 108 ? 46.281 -7.730 -29.987 1.00 16.42 137 GLN A N 1
ATOM 719 C CA . GLN A 1 108 ? 45.068 -8.339 -30.531 1.00 16.37 137 GLN A CA 1
ATOM 720 C C . GLN A 1 108 ? 45.330 -9.192 -31.764 1.00 15.69 137 GLN A C 1
ATOM 721 O O . GLN A 1 108 ? 46.301 -9.002 -32.511 1.00 15.25 137 GLN A O 1
ATOM 727 N N . THR A 1 109 ? 44.427 -10.150 -31.972 1.00 16.87 138 THR A N 1
ATOM 728 C CA . THR A 1 109 ? 44.454 -10.927 -33.201 1.00 15.84 138 THR A CA 1
ATOM 729 C C . THR A 1 109 ? 44.443 -10.005 -34.408 1.00 15.54 138 THR A C 1
ATOM 730 O O . THR A 1 109 ? 43.737 -8.986 -34.424 1.00 17.77 138 THR A O 1
ATOM 734 N N . GLY A 1 110 ? 45.234 -10.375 -35.416 1.00 15.16 139 GLY A N 1
ATOM 735 C CA . GLY A 1 110 ? 45.223 -9.653 -36.684 1.00 16.21 139 GLY A CA 1
ATOM 736 C C . GLY A 1 110 ? 45.979 -8.351 -36.663 1.00 18.36 139 GLY A C 1
ATOM 737 O O . GLY A 1 110 ? 45.889 -7.588 -37.629 1.00 18.84 139 GLY A O 1
ATOM 738 N N . SER A 1 111 ? 46.761 -8.092 -35.621 1.00 16.54 140 SER A N 1
ATOM 739 C CA . SER A 1 111 ? 47.423 -6.793 -35.483 1.00 16.47 140 SER A CA 1
ATOM 740 C C . SER A 1 111 ? 48.910 -6.800 -35.841 1.00 17.75 140 SER A C 1
ATOM 741 O O . SER A 1 111 ? 49.591 -5.812 -35.559 1.00 19.06 140 SER A O 1
ATOM 744 N N . GLY A 1 112 ? 49.425 -7.845 -36.481 1.00 16.03 141 GLY A N 1
ATOM 745 C CA . GLY A 1 112 ? 50.747 -7.821 -37.071 1.00 17.16 141 GLY A CA 1
ATOM 746 C C . GLY A 1 112 ? 51.878 -8.380 -36.228 1.00 15.21 141 GLY A C 1
ATOM 747 O O . GLY A 1 112 ? 53.047 -8.002 -36.432 1.00 16.84 141 GLY A O 1
ATOM 748 N N . LYS A 1 113 ? 51.587 -9.302 -35.310 1.00 14.29 142 LYS A N 1
ATOM 749 C CA . LYS A 1 113 ? 52.658 -9.862 -34.487 1.00 15.24 142 LYS A CA 1
ATOM 750 C C . LYS A 1 113 ? 53.690 -10.641 -35.317 1.00 13.80 142 LYS A C 1
ATOM 751 O O . LYS A 1 113 ? 54.881 -10.683 -34.943 1.00 15.05 142 LYS A O 1
ATOM 757 N N . THR A 1 114 ? 53.280 -11.264 -36.449 1.00 14.76 143 THR A N 1
ATOM 758 C CA . THR A 1 114 ? 54.248 -12.077 -37.198 1.00 15.78 143 THR A CA 1
ATOM 759 C C . THR A 1 114 ? 55.429 -11.234 -37.667 1.00 14.93 143 THR A C 1
ATOM 760 O O . THR A 1 114 ? 56.586 -11.590 -37.426 1.00 15.91 143 THR A O 1
ATOM 764 N N . LEU A 1 115 ? 55.158 -10.101 -38.323 1.00 16.28 144 LEU A N 1
ATOM 765 C CA . LEU A 1 115 ? 56.262 -9.258 -38.764 1.00 16.96 144 LEU A CA 1
ATOM 766 C C . LEU A 1 115 ? 56.961 -8.598 -37.588 1.00 16.12 144 LEU A C 1
ATOM 767 O O . LEU A 1 115 ? 58.174 -8.336 -37.663 1.00 16.09 144 LEU A O 1
ATOM 772 N N . ALA A 1 116 ? 56.230 -8.376 -36.484 1.00 14.90 145 ALA A N 1
ATOM 773 C CA . ALA A 1 116 ? 56.871 -7.848 -35.288 1.00 14.61 145 ALA A CA 1
ATOM 774 C C . ALA A 1 116 ? 58.038 -8.719 -34.838 1.00 14.87 145 ALA A C 1
ATOM 775 O O . ALA A 1 116 ? 59.042 -8.200 -34.352 1.00 16.79 145 ALA A O 1
ATOM 777 N N . TYR A 1 117 ? 57.950 -10.060 -35.000 1.00 15.10 146 TYR A N 1
ATOM 778 C CA . TYR A 1 117 ? 59.139 -10.844 -34.670 1.00 15.47 146 TYR A CA 1
ATOM 779 C C . TYR A 1 117 ? 60.001 -11.249 -35.872 1.00 15.02 146 TYR A C 1
ATOM 780 O O . TYR A 1 117 ? 61.208 -11.457 -35.686 1.00 15.98 146 TYR A O 1
ATOM 789 N N . LEU A 1 118 ? 59.432 -11.346 -37.087 1.00 16.24 147 LEU A N 1
ATOM 790 C CA . LEU A 1 118 ? 60.227 -11.812 -38.223 1.00 15.81 147 LEU A CA 1
ATOM 791 C C . LEU A 1 118 ? 61.178 -10.729 -38.725 1.00 16.74 147 LEU A C 1
ATOM 792 O O . LEU A 1 118 ? 62.310 -11.037 -39.100 1.00 18.56 147 LEU A O 1
ATOM 797 N N . LEU A 1 119 ? 60.746 -9.450 -38.741 1.00 17.11 148 LEU A N 1
ATOM 798 C CA . LEU A 1 119 ? 61.666 -8.482 -39.355 1.00 19.20 148 LEU A CA 1
ATOM 799 C C . LEU A 1 119 ? 62.883 -8.225 -38.453 1.00 17.33 148 LEU A C 1
ATOM 800 O O . LEU A 1 119 ? 64.038 -8.217 -38.938 1.00 18.86 148 LEU A O 1
ATOM 805 N N . PRO A 1 120 ? 62.714 -8.098 -37.125 1.00 17.12 149 PRO A N 1
ATOM 806 C CA . PRO A 1 120 ? 63.915 -8.061 -36.285 1.00 16.81 149 PRO A CA 1
ATOM 807 C C . PRO A 1 120 ? 64.743 -9.321 -36.367 1.00 16.52 149 PRO A C 1
ATOM 808 O O . PRO A 1 120 ? 65.963 -9.248 -36.189 1.00 19.66 149 PRO A O 1
ATOM 812 N N . ALA A 1 121 ? 64.130 -10.490 -36.655 1.00 17.30 150 ALA A N 1
ATOM 813 C CA . ALA A 1 121 ? 64.924 -11.702 -36.813 1.00 17.85 150 ALA A CA 1
ATOM 814 C C . ALA A 1 121 ? 65.877 -11.561 -37.987 1.00 15.89 150 ALA A C 1
ATOM 815 O O . ALA A 1 121 ? 67.026 -11.996 -37.911 1.00 18.11 150 ALA A O 1
ATOM 817 N N . ILE A 1 122 ? 65.399 -10.970 -39.077 1.00 17.78 151 ILE A N 1
ATOM 818 C CA . ILE A 1 122 ? 66.244 -10.774 -40.250 1.00 19.73 151 ILE A CA 1
ATOM 819 C C . ILE A 1 122 ? 67.416 -9.868 -39.905 1.00 21.47 151 ILE A C 1
ATOM 820 O O . ILE A 1 122 ? 68.571 -10.170 -40.236 1.00 20.38 151 ILE A O 1
ATOM 825 N N . VAL A 1 123 ? 67.151 -8.762 -39.193 1.00 20.55 152 VAL A N 1
ATOM 826 C CA . VAL A 1 123 ? 68.269 -7.882 -38.831 1.00 21.95 152 VAL A CA 1
ATOM 827 C C . VAL A 1 123 ? 69.259 -8.617 -37.921 1.00 21.13 152 VAL A C 1
ATOM 828 O O . VAL A 1 123 ? 70.489 -8.530 -38.084 1.00 22.45 152 VAL A O 1
ATOM 832 N N . HIS A 1 124 ? 68.726 -9.362 -36.946 1.00 19.92 153 HIS A N 1
ATOM 833 C CA . HIS A 1 124 ? 69.544 -10.165 -36.054 1.00 20.64 153 HIS A CA 1
ATOM 834 C C . HIS A 1 124 ? 70.457 -11.096 -36.836 1.00 23.16 153 HIS A C 1
ATOM 835 O O . HIS A 1 124 ? 71.666 -11.153 -36.593 1.00 22.87 153 HIS A O 1
ATOM 842 N N . ILE A 1 125 ? 69.881 -11.844 -37.772 1.00 21.26 154 ILE A N 1
ATOM 843 C CA . ILE A 1 125 ? 70.640 -12.813 -38.557 1.00 21.33 154 ILE A CA 1
ATOM 844 C C . ILE A 1 125 ? 71.725 -12.114 -39.362 1.00 22.45 154 ILE A C 1
ATOM 845 O O . ILE A 1 125 ? 72.863 -12.598 -39.448 1.00 23.34 154 ILE A O 1
ATOM 850 N N . ASN A 1 126 ? 71.384 -10.973 -39.958 1.00 22.83 155 ASN A N 1
ATOM 851 C CA . ASN A 1 126 ? 72.328 -10.230 -40.788 1.00 24.18 155 ASN A CA 1
ATOM 852 C C . ASN A 1 126 ? 73.515 -9.721 -39.995 1.00 27.26 155 ASN A C 1
ATOM 853 O O . ASN A 1 126 ? 74.575 -9.464 -40.586 1.00 29.58 155 ASN A O 1
ATOM 858 N N . HIS A 1 127 ? 73.389 -9.583 -38.678 1.00 23.64 156 HIS A N 1
ATOM 859 C CA . HIS A 1 127 ? 74.559 -9.223 -37.885 1.00 25.44 156 HIS A CA 1
ATOM 860 C C . HIS A 1 127 ? 75.362 -10.406 -37.353 1.00 30.17 156 HIS A C 1
ATOM 861 O O . HIS A 1 127 ? 76.327 -10.190 -36.608 1.00 31.21 156 HIS A O 1
ATOM 868 N N . GLN A 1 128 ? 75.013 -11.639 -37.706 1.00 27.68 157 GLN A N 1
ATOM 869 C CA . GLN A 1 128 ? 75.781 -12.778 -37.222 1.00 28.73 157 GLN A CA 1
ATOM 870 C C . GLN A 1 128 ? 76.700 -13.310 -38.311 1.00 29.64 157 GLN A C 1
ATOM 871 O O . GLN A 1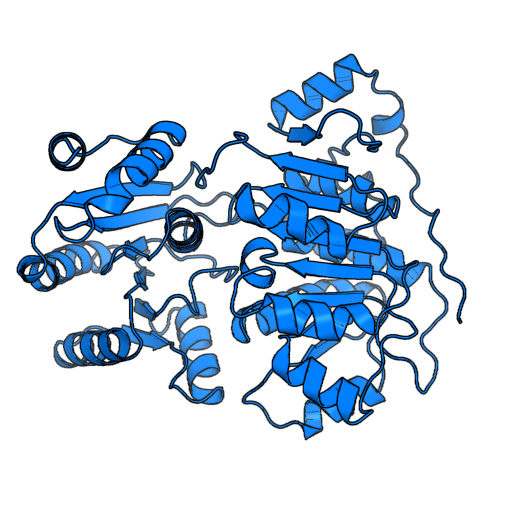 128 ? 76.484 -13.051 -39.500 1.00 30.10 157 GLN A O 1
ATOM 877 N N . PRO A 1 129 ? 77.734 -14.083 -37.949 1.00 31.42 158 PRO A N 1
ATOM 878 C CA . PRO A 1 129 ? 78.549 -14.736 -38.981 1.00 29.58 158 PRO A CA 1
ATOM 879 C C . PRO A 1 129 ? 77.705 -15.673 -39.835 1.00 33.09 158 PRO A C 1
ATOM 880 O O . PRO A 1 129 ? 76.667 -16.183 -39.408 1.00 32.52 158 PRO A O 1
ATOM 884 N N . TYR A 1 130 ? 78.158 -15.868 -41.067 1.00 31.61 159 TYR A N 1
ATOM 885 C CA . TYR A 1 130 ? 77.421 -16.662 -42.041 1.00 32.10 159 TYR A CA 1
ATOM 886 C C . TYR A 1 130 ? 77.320 -18.106 -41.554 1.00 31.13 159 TYR A C 1
ATOM 887 O O . TYR A 1 130 ? 78.210 -18.608 -40.860 1.00 34.99 159 TYR A O 1
ATOM 896 N N . LEU A 1 131 ? 76.252 -18.797 -41.978 1.00 31.65 160 LEU A N 1
ATOM 897 C CA . LEU A 1 131 ? 76.090 -20.210 -41.651 1.00 33.30 160 LEU A CA 1
ATOM 898 C C . LEU A 1 131 ? 77.209 -21.019 -42.280 1.00 35.86 160 LEU A C 1
ATOM 899 O O . LEU A 1 131 ? 77.466 -20.905 -43.479 1.00 39.69 160 LEU A O 1
ATOM 904 N N . GLU A 1 132 ? 77.856 -21.857 -41.476 1.00 41.23 161 GLU A N 1
ATOM 905 C CA . GLU A 1 132 ? 78.860 -22.771 -42.000 1.00 42.71 161 GLU A CA 1
ATOM 906 C C . GLU A 1 132 ? 78.182 -24.110 -42.294 1.00 48.27 161 GLU A C 1
ATOM 907 O O . GLU A 1 132 ? 76.951 -24.193 -42.367 1.00 49.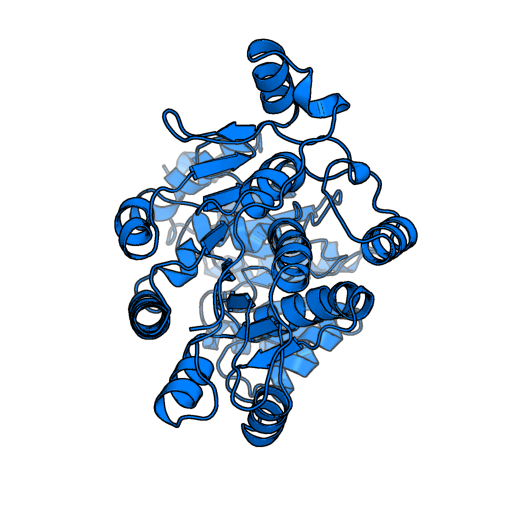05 161 GLU A O 1
ATOM 913 N N . ARG A 1 133 ? 78.962 -25.168 -42.479 1.00 45.84 162 ARG A N 1
ATOM 914 C CA . ARG A 1 133 ? 78.406 -26.498 -42.671 1.00 46.60 162 ARG A CA 1
ATOM 915 C C . ARG A 1 133 ? 78.363 -27.216 -41.327 1.00 44.39 162 ARG A C 1
ATOM 916 O O . ARG A 1 133 ? 79.268 -27.058 -40.500 1.00 42.15 162 ARG A O 1
ATOM 924 N N . GLY A 1 134 ? 77.292 -27.982 -41.105 1.00 45.18 163 GLY A N 1
ATOM 925 C CA . GLY A 1 134 ? 76.969 -28.493 -39.783 1.00 41.50 163 GLY A CA 1
ATOM 926 C C . GLY A 1 134 ? 76.208 -27.515 -38.912 1.00 41.10 163 GLY A C 1
ATOM 927 O O . GLY A 1 134 ? 75.918 -27.831 -37.751 1.00 37.01 163 GLY A O 1
ATOM 928 N N . ASP A 1 135 ? 75.875 -26.335 -39.440 1.00 40.65 164 ASP A N 1
ATOM 929 C CA . ASP A 1 135 ? 75.246 -25.270 -38.669 1.00 36.17 164 ASP A CA 1
ATOM 930 C C . ASP A 1 135 ? 73.726 -25.384 -38.742 1.00 30.45 164 ASP A C 1
ATOM 931 O O . ASP A 1 135 ? 73.146 -25.423 -39.835 1.00 29.69 164 ASP A O 1
ATOM 936 N N . GLY A 1 136 ? 73.089 -25.424 -37.572 1.00 26.90 165 GLY A N 1
ATOM 937 C CA . GLY A 1 136 ? 71.655 -25.305 -37.486 1.00 23.90 165 GLY A CA 1
ATOM 938 C C . GLY A 1 136 ? 71.200 -23.861 -37.616 1.00 22.70 165 GLY A C 1
ATOM 939 O O . GLY A 1 136 ? 71.982 -22.946 -37.869 1.00 23.90 165 GLY A O 1
ATOM 940 N N . PRO A 1 137 ? 69.904 -23.646 -37.417 1.00 19.23 166 PRO A N 1
ATOM 941 C CA . PRO A 1 137 ? 69.322 -22.320 -37.666 1.00 18.30 166 PRO A CA 1
ATOM 942 C C . PRO A 1 137 ? 69.719 -21.288 -36.618 1.00 18.84 166 PRO A C 1
ATOM 943 O O . PRO A 1 137 ? 70.035 -21.612 -35.476 1.00 19.99 166 PRO A O 1
ATOM 947 N N . ILE A 1 138 ? 69.666 -20.025 -37.031 1.00 19.10 167 ILE A N 1
ATOM 948 C CA . ILE A 1 138 ? 69.908 -18.910 -36.107 1.00 19.97 167 ILE A CA 1
ATOM 949 C C . ILE A 1 138 ? 68.614 -18.475 -35.427 1.00 20.33 167 ILE A C 1
ATOM 950 O O . ILE A 1 138 ? 68.604 -18.209 -34.219 1.00 19.79 167 ILE A O 1
ATOM 955 N N . CYS A 1 139 ? 67.528 -18.406 -36.188 1.00 20.10 168 CYS A N 1
ATOM 956 C CA . CYS A 1 139 ? 66.200 -18.066 -35.694 1.00 17.21 168 CYS A CA 1
ATOM 957 C C . CYS A 1 139 ? 65.345 -19.323 -35.740 1.00 19.84 168 CYS A C 1
ATOM 958 O O . CYS A 1 139 ? 65.262 -19.980 -36.787 1.00 18.75 168 CYS A O 1
ATOM 961 N N . LEU A 1 140 ? 64.718 -19.647 -34.611 1.00 17.47 169 LEU A N 1
ATOM 962 C CA . LEU A 1 140 ? 63.787 -20.775 -34.508 1.00 15.75 169 LEU A CA 1
ATOM 963 C C . LEU A 1 140 ? 62.462 -20.232 -34.013 1.00 17.24 169 LEU A C 1
ATOM 964 O O . LEU A 1 140 ? 62.429 -19.575 -32.970 1.00 16.86 169 LEU A O 1
ATOM 969 N N . VAL A 1 141 ? 61.389 -20.481 -34.766 1.00 15.30 170 VAL A N 1
ATOM 970 C CA . VAL A 1 141 ? 60.040 -20.050 -34.401 1.00 14.81 170 VAL A CA 1
ATOM 971 C C . VAL A 1 141 ? 59.245 -21.314 -34.165 1.00 16.82 170 VAL A C 1
ATOM 972 O O . VAL A 1 141 ? 59.175 -22.151 -35.064 1.00 17.15 170 VAL A O 1
ATOM 976 N N . LEU A 1 142 ? 58.632 -21.434 -32.994 1.00 15.13 171 LEU A N 1
ATOM 977 C CA . LEU A 1 142 ? 57.763 -22.566 -32.661 1.00 15.25 171 LEU A CA 1
ATOM 978 C C . LEU A 1 142 ? 56.308 -22.144 -32.723 1.00 16.20 171 LEU A C 1
ATOM 979 O O . LEU A 1 142 ? 55.947 -21.058 -32.269 1.00 16.12 171 LEU A O 1
ATOM 984 N N . ALA A 1 143 ? 55.451 -23.009 -33.286 1.00 15.66 172 ALA A N 1
ATOM 985 C CA . ALA A 1 143 ? 54.039 -22.733 -33.452 1.00 14.62 172 ALA A CA 1
ATOM 986 C C . ALA A 1 143 ? 53.232 -23.962 -33.136 1.00 14.63 172 ALA A C 1
ATOM 987 O O . ALA A 1 143 ? 53.724 -25.103 -33.231 1.00 15.36 172 ALA A O 1
ATOM 989 N N . PRO A 1 144 ? 51.938 -23.806 -32.763 1.00 14.65 173 PRO A N 1
ATOM 990 C CA . PRO A 1 144 ? 51.163 -24.956 -32.271 1.00 15.07 173 PRO A CA 1
ATOM 991 C C . PRO A 1 144 ? 50.533 -25.823 -33.352 1.00 16.66 173 PRO A C 1
ATOM 992 O O . PRO A 1 144 ? 50.070 -26.927 -33.024 1.00 15.20 173 PRO A O 1
ATOM 996 N N . THR A 1 145 ? 50.451 -25.369 -34.597 1.00 14.36 174 THR A N 1
ATOM 997 C CA . THR A 1 145 ? 49.856 -26.215 -35.634 1.00 13.77 174 THR A CA 1
ATOM 998 C C . THR A 1 145 ? 50.685 -26.176 -36.905 1.00 15.02 174 THR A C 1
ATOM 999 O O . THR A 1 145 ? 51.411 -25.223 -37.195 1.00 16.04 174 THR A O 1
ATOM 1003 N N . ARG A 1 146 ? 50.541 -27.250 -37.678 1.00 14.85 175 ARG A N 1
ATOM 1004 C CA . ARG A 1 146 ? 51.326 -27.393 -38.895 1.00 14.82 175 ARG A CA 1
ATOM 1005 C C . ARG A 1 146 ? 50.985 -26.309 -39.912 1.00 15.28 175 ARG A C 1
ATOM 1006 O O . ARG A 1 146 ? 51.886 -25.773 -40.569 1.00 16.84 175 ARG A O 1
ATOM 1014 N N . GLU A 1 147 ? 49.690 -25.996 -40.086 1.00 15.76 176 GLU A N 1
ATOM 1015 C CA . GLU A 1 147 ? 49.318 -24.971 -41.065 1.00 16.69 176 GLU A CA 1
ATOM 1016 C C . GLU A 1 147 ? 49.828 -23.595 -40.646 1.00 16.75 176 GLU A C 1
ATOM 1017 O O . GLU A 1 147 ? 50.217 -22.786 -41.502 1.00 17.18 176 GLU A O 1
ATOM 1023 N N . LEU A 1 148 ? 49.835 -23.309 -39.336 1.00 16.35 177 LEU A N 1
ATOM 1024 C CA . LEU A 1 148 ? 50.359 -22.015 -38.909 1.00 16.59 177 LEU A CA 1
ATOM 1025 C C . LEU A 1 148 ? 51.855 -21.940 -39.151 1.00 16.38 177 LEU A C 1
ATOM 1026 O O . LEU A 1 148 ? 52.365 -20.903 -39.597 1.00 16.61 177 LEU A O 1
ATOM 1031 N N . ALA A 1 149 ? 52.583 -23.021 -38.850 1.00 15.75 178 ALA A N 1
ATOM 1032 C CA . ALA A 1 149 ? 54.014 -23.045 -39.153 1.00 15.15 178 ALA A CA 1
ATOM 1033 C C . ALA A 1 149 ? 54.277 -22.791 -40.643 1.00 17.11 178 ALA A C 1
ATOM 1034 O O . ALA A 1 149 ? 55.159 -21.995 -40.994 1.00 16.90 178 ALA A O 1
ATOM 1036 N N . GLN A 1 150 ? 53.488 -23.419 -41.532 1.00 17.22 179 GLN A N 1
ATOM 1037 C CA . GLN A 1 150 ? 53.674 -23.175 -42.958 1.00 16.60 179 GLN A CA 1
ATOM 1038 C C . GLN A 1 150 ? 53.378 -21.722 -43.327 1.00 17.43 179 GLN A C 1
ATOM 1039 O O . GLN A 1 150 ? 54.073 -21.132 -44.169 1.00 17.98 179 GLN A O 1
ATOM 1045 N N . GLN A 1 151 ? 52.325 -21.141 -42.733 1.00 16.65 180 GLN A N 1
ATOM 1046 C CA . GLN A 1 151 ? 51.989 -19.749 -43.027 1.00 15.53 180 GLN A CA 1
ATOM 1047 C C . GLN A 1 151 ? 53.120 -18.817 -42.612 1.00 17.22 180 GLN A C 1
ATOM 1048 O O . GLN A 1 151 ? 53.515 -17.916 -43.371 1.00 16.98 180 GLN A O 1
ATOM 1054 N N . VAL A 1 152 ? 53.646 -19.004 -41.394 1.00 15.00 181 VAL A N 1
ATOM 1055 C CA . VAL A 1 152 ? 54.743 -18.150 -40.928 1.00 15.84 181 VAL A CA 1
ATOM 1056 C C . VAL A 1 152 ? 55.968 -18.303 -41.827 1.00 18.02 181 VAL A C 1
ATOM 1057 O O . VAL A 1 152 ? 56.631 -17.314 -42.163 1.00 18.76 181 VAL A O 1
ATOM 1061 N N . GLN A 1 153 ? 56.258 -19.534 -42.276 1.00 16.53 182 GLN A N 1
ATOM 1062 C CA . GLN A 1 153 ? 57.396 -19.728 -43.172 1.00 17.71 182 GLN A CA 1
ATOM 1063 C C . GLN A 1 153 ? 57.208 -18.980 -44.483 1.00 19.73 182 GLN A C 1
ATOM 1064 O O . GLN A 1 153 ? 58.172 -18.425 -45.018 1.00 20.96 182 GLN A O 1
ATOM 1070 N N . GLN A 1 154 ? 55.978 -18.943 -45.008 1.00 18.39 183 GLN A N 1
ATOM 1071 C CA . GLN A 1 154 ? 55.729 -18.212 -46.250 1.00 19.21 183 GLN A CA 1
ATOM 1072 C C . GLN A 1 154 ? 56.001 -16.721 -46.066 1.00 22.66 183 GLN A C 1
ATOM 1073 O O . GLN A 1 154 ? 56.649 -16.082 -46.914 1.00 24.23 183 GLN A O 1
ATOM 1079 N N . VAL A 1 155 ? 55.557 -16.160 -44.932 1.00 19.68 184 VAL A N 1
ATOM 1080 C CA . VAL A 1 155 ? 55.864 -14.751 -44.665 1.00 19.69 184 VAL A CA 1
ATOM 1081 C C . VAL A 1 155 ? 57.376 -14.535 -44.562 1.00 21.24 184 VAL A C 1
ATOM 1082 O O . VAL A 1 155 ? 57.935 -13.562 -45.113 1.00 23.80 184 VAL A O 1
ATOM 1086 N N . ALA A 1 156 ? 58.057 -15.438 -43.851 1.00 19.69 185 ALA A N 1
ATOM 1087 C CA . ALA A 1 156 ? 59.495 -15.329 -43.645 1.00 22.33 185 ALA A CA 1
ATOM 1088 C C . ALA A 1 156 ? 60.241 -15.407 -44.960 1.00 28.46 185 ALA A C 1
ATOM 1089 O O . ALA A 1 156 ? 61.264 -14.749 -45.131 1.00 29.69 185 ALA A O 1
ATOM 1091 N N . ASP A 1 157 ? 59.773 -16.235 -45.887 1.00 24.33 186 ASP A N 1
ATOM 1092 C CA . ASP A 1 157 ? 60.495 -16.338 -47.146 1.00 30.22 186 ASP A CA 1
ATOM 1093 C C . ASP A 1 157 ? 60.330 -15.068 -47.950 1.00 31.07 186 ASP A C 1
ATOM 1094 O O . ASP A 1 157 ? 61.318 -14.546 -48.493 1.00 35.70 186 ASP A O 1
ATOM 1099 N N . ASP A 1 158 ? 59.101 -14.531 -47.982 1.00 27.63 187 ASP A N 1
ATOM 1100 C CA . ASP A 1 158 ? 58.854 -13.260 -48.649 1.00 32.13 187 ASP A CA 1
ATOM 1101 C C . ASP A 1 158 ? 59.875 -12.210 -48.231 1.00 33.23 187 ASP A C 1
ATOM 1102 O O . ASP A 1 158 ? 60.415 -11.488 -49.073 1.00 36.82 187 ASP A O 1
ATOM 1107 N N . TYR A 1 159 ? 60.177 -12.131 -46.932 1.00 29.96 188 TYR A N 1
ATOM 1108 C CA . TYR A 1 159 ? 61.102 -11.077 -46.505 1.00 30.30 188 TYR A CA 1
ATOM 1109 C C . TYR A 1 159 ? 62.559 -11.517 -46.387 1.00 32.38 188 TYR A C 1
ATOM 1110 O O . TYR A 1 159 ? 63.462 -10.704 -46.615 1.00 36.00 188 TYR A O 1
ATOM 1119 N N . GLY A 1 160 ? 62.793 -12.772 -46.023 1.00 29.90 189 GLY A N 1
ATOM 1120 C CA . GLY A 1 160 ? 64.145 -13.319 -45.847 1.00 32.21 189 GLY A CA 1
ATOM 1121 C C . GLY A 1 160 ? 64.923 -13.384 -47.145 1.00 31.37 189 GLY A C 1
ATOM 1122 O O . GLY A 1 160 ? 66.116 -13.207 -47.114 1.00 32.70 189 GLY A O 1
ATOM 1123 N N . LYS A 1 161 ? 64.222 -13.502 -48.272 1.00 34.88 190 LYS A N 1
ATOM 1124 C CA . LYS A 1 161 ? 64.812 -13.546 -49.638 1.00 37.15 190 LYS A CA 1
ATOM 1125 C C . LYS A 1 161 ? 65.572 -12.235 -49.910 1.00 39.86 190 LYS A C 1
ATOM 1126 O O . LYS A 1 161 ? 66.616 -12.268 -50.533 1.00 39.75 190 LYS A O 1
ATOM 1132 N N . CYS A 1 162 ? 65.098 -11.118 -49.364 1.00 40.04 191 CYS A N 1
ATOM 1133 C CA . CYS A 1 162 ? 65.749 -9.791 -49.502 1.00 43.49 191 CYS A CA 1
ATOM 1134 C C . CYS A 1 162 ? 67.200 -9.850 -49.006 1.00 43.22 191 CYS A C 1
ATOM 1135 O O . CYS A 1 162 ? 68.011 -9.137 -49.559 1.00 47.89 191 CYS A O 1
ATOM 1138 N N . SER A 1 163 ? 67.510 -10.604 -47.960 1.00 35.84 192 SER A N 1
ATOM 1139 C CA . SER A 1 163 ? 68.895 -10.694 -47.452 1.00 35.26 192 SER A CA 1
ATOM 1140 C C . SER A 1 163 ? 69.548 -12.022 -47.853 1.00 33.72 192 SER A C 1
ATOM 1141 O O . SER A 1 163 ? 70.471 -12.372 -47.200 1.00 36.02 192 SER A O 1
ATOM 1144 N N . ARG A 1 164 ? 69.017 -12.715 -48.865 1.00 34.06 193 ARG A N 1
ATOM 1145 C CA . ARG A 1 164 ? 69.509 -14.033 -49.353 1.00 33.17 193 ARG A CA 1
ATOM 1146 C C . ARG A 1 164 ? 69.422 -15.089 -48.237 1.00 31.73 193 ARG A C 1
ATOM 1147 O O . ARG A 1 164 ? 70.262 -15.936 -48.170 1.00 34.81 193 ARG A O 1
ATOM 1155 N N . LEU A 1 165 ? 68.389 -15.024 -47.417 1.00 28.57 194 LEU A N 1
ATOM 1156 C CA . LEU A 1 165 ? 68.258 -15.964 -46.286 1.00 26.68 194 LEU A CA 1
ATOM 1157 C C . LEU A 1 165 ? 67.389 -17.153 -46.702 1.00 27.28 194 LEU A C 1
ATOM 1158 O O . LEU A 1 165 ? 66.490 -16.992 -47.470 1.00 30.61 194 LEU A O 1
ATOM 1163 N N . LYS A 1 166 ? 67.730 -18.312 -46.200 1.00 21.36 195 LYS A N 1
ATOM 1164 C CA . LYS A 1 166 ? 66.976 -19.526 -46.477 1.00 23.16 195 LYS A CA 1
ATOM 1165 C C . LYS A 1 166 ? 66.149 -19.895 -45.254 1.00 21.62 195 LYS A C 1
ATOM 1166 O O . LYS A 1 166 ? 66.613 -19.758 -44.117 1.00 20.42 195 LYS A O 1
ATOM 1172 N N . SER A 1 167 ? 64.947 -20.411 -45.492 1.00 21.02 196 SER A N 1
ATOM 1173 C CA . SER A 1 167 ? 64.070 -20.827 -44.404 1.00 20.47 196 SER A CA 1
ATOM 1174 C C . SER A 1 167 ? 63.498 -22.201 -44.720 1.00 20.52 196 SER A C 1
ATOM 1175 O O . SER A 1 167 ? 63.478 -22.646 -45.875 1.00 22.79 196 SER A O 1
ATOM 1178 N N . THR A 1 168 ? 63.041 -22.892 -43.679 1.00 18.35 197 THR A N 1
ATOM 1179 C CA . THR A 1 168 ? 62.256 -24.098 -43.930 1.00 19.11 197 THR A CA 1
ATOM 1180 C C . THR A 1 168 ? 61.188 -24.236 -42.859 1.00 21.06 197 THR A C 1
ATOM 1181 O O . THR A 1 168 ? 61.171 -23.492 -41.874 1.00 18.82 197 THR A O 1
ATOM 1185 N N . CYS A 1 169 ? 60.290 -25.198 -43.079 1.00 19.29 198 CYS A N 1
ATOM 1186 C CA . CYS A 1 169 ? 59.208 -25.516 -42.155 1.00 18.52 198 CYS A CA 1
ATOM 1187 C C . CYS A 1 169 ? 59.351 -26.974 -41.764 1.00 19.39 198 CYS A C 1
ATOM 1188 O O . CYS A 1 169 ? 59.439 -27.848 -42.639 1.00 19.26 198 CYS A O 1
ATOM 1191 N N . ILE A 1 170 ? 59.368 -27.234 -40.461 1.00 17.09 199 ILE A N 1
ATOM 1192 C CA . ILE A 1 170 ? 59.618 -28.557 -39.895 1.00 16.17 199 ILE A CA 1
ATOM 1193 C C . ILE A 1 170 ? 58.344 -28.955 -39.160 1.00 18.97 199 ILE A C 1
ATOM 1194 O O . ILE A 1 170 ? 57.986 -28.312 -38.167 1.00 19.52 199 ILE A O 1
ATOM 1199 N N . TYR A 1 171 ? 57.657 -30.002 -39.620 1.00 16.13 200 TYR A N 1
ATOM 1200 C CA . TYR A 1 171 ? 56.336 -30.306 -39.073 1.00 17.33 200 TYR A CA 1
ATOM 1201 C C . TYR A 1 171 ? 55.976 -31.745 -39.424 1.00 16.50 200 TYR A C 1
ATOM 1202 O O . TYR A 1 171 ? 56.478 -32.309 -40.407 1.00 17.19 200 TYR A O 1
ATOM 1211 N N . GLY A 1 172 ? 55.097 -32.330 -38.607 1.00 14.88 201 GLY A N 1
ATOM 1212 C CA . GLY A 1 172 ? 54.697 -33.715 -38.799 1.00 16.02 201 GLY A CA 1
ATOM 1213 C C . GLY A 1 172 ? 53.745 -33.917 -39.967 1.00 17.76 201 GLY A C 1
ATOM 1214 O O . GLY A 1 172 ? 53.157 -32.991 -40.529 1.00 17.71 201 GLY A O 1
ATOM 1215 N N . GLY A 1 173 ? 53.583 -35.195 -40.332 1.00 18.29 202 GLY A N 1
ATOM 1216 C CA . GLY A 1 173 ? 52.620 -35.584 -41.345 1.00 19.54 202 GLY A CA 1
ATOM 1217 C C . GLY A 1 173 ? 53.103 -35.475 -42.772 1.00 22.93 202 GLY A C 1
ATOM 1218 O O . GLY A 1 173 ? 52.386 -35.907 -43.691 1.00 24.41 202 GLY A O 1
ATOM 1219 N N . ALA A 1 174 ? 54.254 -34.859 -42.997 1.00 19.36 203 ALA A N 1
ATOM 1220 C CA . ALA A 1 174 ? 54.891 -34.734 -44.298 1.00 20.38 203 ALA A CA 1
ATOM 1221 C C . ALA A 1 174 ? 56.161 -35.558 -44.288 1.00 18.93 203 ALA A C 1
ATOM 1222 O O . ALA A 1 174 ? 56.732 -35.811 -43.215 1.00 18.10 203 ALA A O 1
ATOM 1224 N N . PRO A 1 175 ? 56.665 -35.998 -45.437 1.00 18.89 204 PRO A N 1
ATOM 1225 C CA . PRO A 1 175 ? 57.873 -36.826 -45.445 1.00 18.80 204 PRO A CA 1
ATOM 1226 C C . PRO A 1 175 ? 59.040 -36.126 -44.756 1.00 17.75 204 PRO A C 1
ATOM 1227 O O . PRO A 1 175 ? 59.244 -34.914 -44.914 1.00 17.46 204 PRO A O 1
ATOM 1231 N N . LYS A 1 176 ? 59.830 -36.909 -44.019 1.00 17.36 205 LYS A N 1
ATOM 1232 C CA . LYS A 1 176 ? 61.006 -36.349 -43.354 1.00 15.67 205 LYS A CA 1
ATOM 1233 C C . LYS A 1 176 ? 62.082 -35.933 -44.348 1.00 16.87 205 LYS A C 1
ATOM 1234 O O . LYS A 1 176 ? 62.792 -34.960 -44.109 1.00 16.86 205 LYS A O 1
ATOM 1240 N N . GLY A 1 177 ? 62.245 -36.682 -45.440 1.00 16.42 206 GLY A N 1
ATOM 1241 C CA . GLY A 1 177 ? 63.367 -36.472 -46.342 1.00 17.33 206 GLY A CA 1
ATOM 1242 C C . GLY A 1 177 ? 63.588 -35.042 -46.815 1.00 15.50 206 GLY A C 1
ATOM 1243 O O . GLY A 1 177 ? 64.697 -34.509 -46.759 1.00 17.25 206 GLY A O 1
ATOM 1244 N N . PRO A 1 178 ? 62.549 -34.411 -47.362 1.00 16.01 207 PRO A N 1
ATOM 1245 C CA . PRO A 1 178 ? 62.716 -33.032 -47.847 1.00 14.46 207 PRO A CA 1
ATOM 1246 C C . PRO A 1 178 ? 63.050 -32.052 -46.744 1.00 15.35 207 PRO A C 1
ATOM 1247 O O . PRO A 1 178 ? 63.789 -31.083 -46.978 1.00 17.28 207 PRO A O 1
ATOM 1251 N N . GLN A 1 179 ? 62.520 -32.293 -45.537 1.00 15.92 208 GLN A N 1
ATOM 1252 C CA . GLN A 1 179 ? 62.853 -31.436 -44.400 1.00 15.46 208 GLN A CA 1
ATOM 1253 C C . GLN A 1 179 ? 64.303 -31.627 -43.973 1.00 15.70 208 GLN A C 1
ATOM 1254 O O . GLN A 1 179 ? 65.010 -30.647 -43.691 1.00 17.03 208 GLN A O 1
ATOM 1260 N N . ILE A 1 180 ? 64.765 -32.885 -43.943 1.00 16.21 209 ILE A N 1
ATOM 1261 C CA . ILE A 1 180 ? 66.168 -33.169 -43.663 1.00 16.84 209 ILE A CA 1
ATOM 1262 C C . ILE A 1 180 ? 67.056 -32.498 -44.697 1.00 16.34 209 ILE A C 1
ATOM 1263 O O . ILE A 1 180 ? 68.074 -31.888 -44.352 1.00 16.47 209 ILE A O 1
ATOM 1268 N N . ARG A 1 181 ? 66.649 -32.553 -45.975 1.00 14.93 210 ARG A N 1
ATOM 1269 C CA . ARG A 1 181 ? 67.406 -31.883 -47.028 1.00 15.31 210 ARG A CA 1
ATOM 1270 C C . ARG A 1 181 ? 67.539 -30.400 -46.728 1.00 17.32 210 ARG A C 1
ATOM 1271 O O . ARG A 1 181 ? 68.635 -29.841 -46.784 1.00 18.37 210 ARG A O 1
ATOM 1279 N N . ASP A 1 182 ? 66.426 -29.745 -46.386 1.00 16.29 211 ASP A N 1
ATOM 1280 C CA . ASP A 1 182 ? 66.493 -28.302 -46.162 1.00 18.96 211 ASP A CA 1
ATOM 1281 C C . ASP A 1 182 ? 67.387 -27.980 -44.971 1.00 18.80 211 ASP A C 1
ATOM 1282 O O . ASP A 1 182 ? 68.162 -27.014 -45.009 1.00 20.12 211 ASP A O 1
ATOM 1287 N N . LEU A 1 183 ? 67.308 -28.789 -43.916 1.00 16.62 212 LEU A N 1
ATOM 1288 C CA . LEU A 1 183 ? 68.118 -28.526 -42.727 1.00 18.53 212 LEU A CA 1
ATOM 1289 C C . LEU A 1 183 ? 69.603 -28.726 -43.012 1.00 21.36 212 LEU A C 1
ATOM 1290 O O . LEU A 1 183 ? 70.448 -27.970 -42.506 1.00 24.06 212 LEU A O 1
ATOM 1295 N N . GLU A 1 184 ? 69.939 -29.711 -43.850 1.00 19.45 213 GLU A N 1
ATOM 1296 C CA . GLU A 1 184 ? 71.340 -29.990 -44.143 1.00 23.10 213 GLU A CA 1
ATOM 1297 C C . GLU A 1 184 ? 71.913 -28.983 -45.125 1.00 22.36 213 GLU A C 1
ATOM 1298 O O . GLU A 1 184 ? 73.096 -28.628 -45.034 1.00 27.76 213 GLU A O 1
ATOM 1304 N N . ARG A 1 185 ? 71.086 -28.454 -46.011 1.00 21.96 214 ARG A N 1
ATOM 1305 C CA . ARG A 1 185 ? 71.522 -27.392 -46.952 1.00 22.76 214 ARG A CA 1
ATOM 1306 C C . ARG A 1 185 ? 71.860 -26.152 -46.125 1.00 28.81 214 ARG A C 1
ATOM 1307 O O . ARG A 1 185 ? 72.755 -25.448 -46.497 1.00 31.71 214 ARG A O 1
ATOM 1315 N N . GLY A 1 186 ? 71.132 -25.923 -45.043 1.00 24.98 215 GLY A N 1
ATOM 1316 C CA . GLY A 1 186 ? 71.396 -24.780 -44.188 1.00 26.09 215 GLY A CA 1
ATOM 1317 C C . GLY A 1 186 ? 70.262 -23.787 -44.288 1.00 23.99 215 GLY A C 1
ATOM 1318 O O . GLY A 1 186 ? 69.942 -23.311 -45.382 1.00 25.74 215 GLY A O 1
ATOM 1319 N N . VAL A 1 187 ? 69.609 -23.500 -43.159 1.00 19.70 216 VAL A N 1
ATOM 1320 C CA . VAL A 1 187 ? 68.589 -22.464 -43.091 1.00 21.28 216 VAL A CA 1
ATOM 1321 C C . VAL A 1 187 ? 68.957 -21.534 -41.945 1.00 19.20 216 VAL A C 1
ATOM 1322 O O . VAL A 1 187 ? 69.341 -21.994 -40.863 1.00 21.11 216 VAL A O 1
ATOM 1326 N N . GLU A 1 188 ? 68.894 -20.235 -42.204 1.00 19.78 217 GLU A N 1
ATOM 1327 C CA . GLU A 1 188 ? 69.014 -19.270 -41.120 1.00 19.34 217 GLU A CA 1
ATOM 1328 C C . GLU A 1 188 ? 67.741 -19.204 -40.289 1.00 20.76 217 GLU A C 1
ATOM 1329 O O . GLU A 1 188 ? 67.817 -18.898 -39.095 1.00 19.58 217 GLU A O 1
ATOM 1335 N N . ILE A 1 189 ? 66.593 -19.489 -40.897 1.00 18.58 218 ILE A N 1
ATOM 1336 C CA . ILE A 1 189 ? 65.280 -19.390 -40.260 1.00 19.26 218 ILE A CA 1
ATOM 1337 C C . ILE A 1 189 ? 64.607 -20.754 -40.339 1.00 20.30 218 ILE A C 1
ATOM 1338 O O . ILE A 1 189 ? 64.436 -21.312 -41.435 1.00 20.03 218 ILE A O 1
ATOM 1343 N N . CYS A 1 190 ? 64.198 -21.274 -39.189 1.00 18.29 219 CYS A N 1
ATOM 1344 C CA . CYS A 1 190 ? 63.468 -22.533 -39.113 1.00 16.80 219 CYS A CA 1
ATOM 1345 C C . CYS A 1 190 ? 62.150 -22.270 -38.388 1.00 19.81 219 CYS A C 1
ATOM 1346 O O . CYS A 1 190 ? 62.165 -21.784 -37.251 1.00 17.24 219 CYS A O 1
ATOM 1349 N N . ILE A 1 191 ? 61.018 -22.583 -39.034 1.00 17.07 220 ILE A N 1
ATOM 1350 C CA . ILE A 1 191 ? 59.703 -22.536 -38.392 1.00 15.74 220 ILE A CA 1
ATOM 1351 C C . ILE A 1 191 ? 59.286 -23.969 -38.122 1.00 17.44 220 ILE A C 1
ATOM 1352 O O . ILE A 1 191 ? 59.354 -24.795 -39.033 1.00 18.08 220 ILE A O 1
ATOM 1357 N N . ALA A 1 192 ? 58.850 -24.279 -36.894 1.00 14.59 221 ALA A N 1
ATOM 1358 C CA . ALA A 1 192 ? 58.591 -25.682 -36.569 1.00 15.25 221 ALA A CA 1
ATOM 1359 C C . ALA A 1 192 ? 57.387 -25.855 -35.655 1.00 16.10 221 ALA A C 1
ATOM 1360 O O . ALA A 1 192 ? 57.073 -24.995 -34.823 1.00 15.56 221 ALA A O 1
ATOM 1362 N N . THR A 1 193 ? 56.673 -27.024 -35.837 1.00 15.10 222 THR A N 1
ATOM 1363 C CA . THR A 1 193 ? 55.888 -27.536 -34.731 1.00 15.56 222 THR A CA 1
ATOM 1364 C C . THR A 1 193 ? 56.778 -28.409 -33.846 1.00 15.42 222 THR A C 1
ATOM 1365 O O . THR A 1 193 ? 57.827 -28.907 -34.292 1.00 16.02 222 THR A O 1
ATOM 1369 N N . PRO A 1 194 ? 56.450 -28.586 -32.564 1.00 15.78 223 PRO A N 1
ATOM 1370 C CA . PRO A 1 194 ? 57.464 -29.145 -31.661 1.00 14.86 223 PRO A CA 1
ATOM 1371 C C . PRO A 1 194 ? 57.797 -30.604 -31.910 1.00 14.32 223 PRO A C 1
ATOM 1372 O O . PRO A 1 194 ? 58.971 -30.985 -31.773 1.00 16.11 223 PRO A O 1
ATOM 1376 N N . GLY A 1 195 ? 56.807 -31.438 -32.244 1.00 16.19 224 GLY A N 1
ATOM 1377 C CA . GLY A 1 195 ? 57.070 -32.876 -32.262 1.00 15.83 224 GLY A CA 1
ATOM 1378 C C . GLY A 1 195 ? 58.110 -33.277 -33.292 1.00 16.08 224 GLY A C 1
ATOM 1379 O O . GLY A 1 195 ? 59.079 -33.994 -32.987 1.00 16.95 224 GLY A O 1
ATOM 1380 N N . ARG A 1 196 ? 57.937 -32.800 -34.529 1.00 16.28 225 ARG A N 1
ATOM 1381 C CA . ARG A 1 196 ? 58.886 -33.177 -35.570 1.00 17.64 225 ARG A CA 1
ATOM 1382 C C . ARG A 1 196 ? 60.264 -32.600 -35.288 1.00 16.84 225 ARG A C 1
ATOM 1383 O O . ARG A 1 196 ? 61.277 -33.265 -35.545 1.00 16.67 225 ARG A O 1
ATOM 1391 N N . LEU A 1 197 ? 60.333 -31.387 -34.700 1.00 15.35 226 LEU A N 1
ATOM 1392 C CA . LEU A 1 197 ? 61.642 -30.837 -34.353 1.00 17.48 226 LEU A CA 1
ATOM 1393 C C . LEU A 1 197 ? 62.329 -31.687 -33.294 1.00 16.73 226 LEU A C 1
ATOM 1394 O O . LEU A 1 197 ? 63.528 -31.958 -33.393 1.00 17.66 226 LEU A O 1
ATOM 1399 N N . ILE A 1 198 ? 61.589 -32.117 -32.272 1.00 16.23 227 ILE A N 1
ATOM 1400 C CA . ILE A 1 198 ? 62.166 -32.981 -31.246 1.00 16.42 227 ILE A CA 1
ATOM 1401 C C . ILE A 1 198 ? 62.735 -34.250 -31.866 1.00 19.16 227 ILE A C 1
ATOM 1402 O O . ILE A 1 198 ? 63.845 -34.683 -31.522 1.00 19.64 227 ILE A O 1
ATOM 1407 N N . ASP A 1 199 ? 61.989 -34.845 -32.802 1.00 18.10 228 ASP A N 1
ATOM 1408 C CA . ASP A 1 199 ? 62.444 -36.027 -33.545 1.00 19.76 228 ASP A CA 1
ATOM 1409 C C . ASP A 1 199 ? 63.793 -35.760 -34.218 1.00 20.94 228 ASP A C 1
ATOM 1410 O O . ASP A 1 199 ? 64.768 -36.515 -34.046 1.00 20.26 228 ASP A O 1
ATOM 1415 N N . PHE A 1 200 ? 63.886 -34.644 -34.935 1.00 18.35 229 PHE A N 1
ATOM 1416 C CA . PHE A 1 200 ? 65.112 -34.326 -35.669 1.00 19.12 229 PHE A CA 1
ATOM 1417 C C . PHE A 1 200 ? 66.264 -33.970 -34.731 1.00 20.35 229 PHE A C 1
ATOM 1418 O O . PHE A 1 200 ? 67.424 -34.233 -35.052 1.00 21.81 229 PHE A O 1
ATOM 1426 N N . LEU A 1 201 ? 65.979 -33.367 -33.573 1.00 19.59 230 LEU A N 1
ATOM 1427 C CA . LEU A 1 201 ? 67.057 -33.073 -32.632 1.00 20.22 230 LEU A CA 1
ATOM 1428 C C . LEU A 1 201 ? 67.610 -34.363 -32.047 1.00 22.12 230 LEU A C 1
ATOM 1429 O O . LEU A 1 201 ? 68.832 -34.533 -31.927 1.00 22.76 230 LEU A O 1
ATOM 1434 N N . GLU A 1 202 ? 66.719 -35.301 -31.725 1.00 20.69 231 GLU A N 1
ATOM 1435 C CA . GLU A 1 202 ? 67.150 -36.545 -31.102 1.00 22.91 231 GLU A CA 1
ATOM 1436 C C . GLU A 1 202 ? 67.946 -37.395 -32.077 1.00 24.72 231 GLU A C 1
ATOM 1437 O O . GLU A 1 202 ? 68.893 -38.080 -31.674 1.00 26.36 231 GLU A O 1
ATOM 1443 N N . SER A 1 203 ? 67.611 -37.334 -33.361 1.00 22.44 232 SER A N 1
ATOM 1444 C CA . SER A 1 203 ? 68.278 -38.160 -34.358 1.00 24.75 232 SER A CA 1
ATOM 1445 C C . SER A 1 203 ? 69.401 -37.421 -35.072 1.00 26.95 232 SER A C 1
ATOM 1446 O O . SER A 1 203 ? 69.958 -37.946 -36.050 1.00 29.27 232 SER A O 1
ATOM 1449 N N . GLY A 1 204 ? 69.734 -36.216 -34.623 1.00 22.84 233 GLY A N 1
ATOM 1450 C CA . GLY A 1 204 ? 70.873 -35.492 -35.141 1.00 23.74 233 GLY A CA 1
ATOM 1451 C C . GLY A 1 204 ? 70.710 -34.913 -36.534 1.00 25.09 233 GLY A C 1
ATOM 1452 O O . GLY A 1 204 ? 71.711 -34.687 -37.215 1.00 28.05 233 GLY A O 1
ATOM 1453 N N . LYS A 1 205 ? 69.478 -34.636 -36.975 1.00 21.54 234 LYS A N 1
ATOM 1454 C CA . LYS A 1 205 ? 69.308 -34.033 -38.299 1.00 21.00 234 LYS A CA 1
ATOM 1455 C C . LYS A 1 205 ? 69.453 -32.517 -38.279 1.00 22.74 234 LYS A C 1
ATOM 1456 O O . LYS A 1 205 ? 69.634 -31.904 -39.338 1.00 23.86 234 LYS A O 1
ATOM 1462 N N . THR A 1 206 ? 69.357 -31.891 -37.105 1.00 22.00 235 THR A N 1
ATOM 1463 C CA . THR A 1 206 ? 69.717 -30.493 -36.953 1.00 20.67 235 THR A CA 1
ATOM 1464 C C . THR A 1 206 ? 70.188 -30.313 -35.516 1.00 19.85 235 THR A C 1
ATOM 1465 O O . THR A 1 206 ? 70.203 -31.257 -34.726 1.00 22.41 235 THR A O 1
ATOM 1469 N N . ASN A 1 207 ? 70.596 -29.094 -35.200 1.00 22.42 236 ASN A N 1
ATOM 1470 C CA . ASN A 1 207 ? 71.035 -28.786 -33.846 1.00 22.54 236 ASN A CA 1
ATOM 1471 C C . ASN A 1 207 ? 70.766 -27.314 -33.593 1.00 21.88 236 ASN A C 1
ATOM 1472 O O . ASN A 1 207 ? 70.482 -26.545 -34.508 1.00 21.32 236 ASN A O 1
ATOM 1477 N N . LEU A 1 208 ? 70.848 -26.919 -32.325 1.00 22.01 237 LEU A N 1
ATOM 1478 C CA . LEU A 1 208 ? 70.502 -25.563 -31.939 1.00 22.00 237 LEU A CA 1
ATOM 1479 C C . LEU A 1 208 ? 71.717 -24.798 -31.418 1.00 24.09 237 LEU A C 1
ATOM 1480 O O . LEU A 1 208 ? 71.583 -23.854 -30.636 1.00 24.66 237 LEU A O 1
ATOM 1485 N N . ARG A 1 209 ? 72.914 -25.170 -31.875 1.00 25.21 238 ARG A N 1
ATOM 1486 C CA . ARG A 1 209 ? 74.115 -24.498 -31.383 1.00 26.80 238 ARG A CA 1
ATOM 1487 C C . ARG A 1 209 ? 74.301 -23.094 -31.959 1.00 28.43 238 ARG A C 1
ATOM 1488 O O . ARG A 1 209 ? 75.063 -22.304 -31.388 1.00 30.82 238 ARG A O 1
ATOM 1496 N N . ARG A 1 210 ? 73.623 -22.735 -33.049 1.00 23.56 239 ARG A N 1
ATOM 1497 C CA . ARG A 1 210 ? 73.660 -21.357 -33.528 1.00 23.46 239 ARG A CA 1
ATOM 1498 C C . ARG A 1 210 ? 72.377 -20.598 -33.243 1.00 20.72 239 ARG A C 1
ATOM 1499 O O . ARG A 1 210 ? 72.225 -19.449 -33.683 1.00 24.51 239 ARG A O 1
ATOM 1507 N N . CYS A 1 211 ? 71.439 -21.210 -32.532 1.00 19.21 240 CYS A N 1
ATOM 1508 C CA . CYS A 1 211 ? 70.133 -20.593 -32.327 1.00 21.68 240 CYS A CA 1
ATOM 1509 C C . CYS A 1 211 ? 70.232 -19.531 -31.239 1.00 23.05 240 CYS A C 1
ATOM 1510 O O . CYS A 1 211 ? 70.374 -19.861 -30.058 1.00 24.24 240 CYS A O 1
ATOM 1513 N N . THR A 1 212 ? 70.194 -18.261 -31.641 1.00 19.21 241 THR A N 1
ATOM 1514 C CA . THR A 1 212 ? 70.294 -17.139 -30.725 1.00 21.48 241 THR A CA 1
ATOM 1515 C C . THR A 1 212 ? 69.037 -16.288 -30.706 1.00 19.10 241 THR A C 1
ATOM 1516 O O . THR A 1 212 ? 68.962 -15.331 -29.918 1.00 19.29 241 THR A O 1
ATOM 1520 N N . TYR A 1 213 ? 68.032 -16.618 -31.521 1.00 17.20 242 TYR A N 1
ATOM 1521 C CA . TYR A 1 213 ? 66.780 -15.870 -31.579 1.00 17.44 242 TYR A CA 1
ATOM 1522 C C . TYR A 1 213 ? 65.654 -16.896 -31.618 1.00 19.43 242 TYR A C 1
ATOM 1523 O O . TYR A 1 213 ? 65.389 -17.513 -32.660 1.00 20.38 242 TYR A O 1
ATOM 1532 N N . LEU A 1 214 ? 65.012 -17.090 -30.471 1.00 14.67 243 LEU A N 1
ATOM 1533 C CA . LEU A 1 214 ? 64.005 -18.119 -30.280 1.00 16.23 243 LEU A CA 1
ATOM 1534 C C . LEU A 1 214 ? 62.668 -17.435 -30.096 1.00 16.63 243 LEU A C 1
ATOM 1535 O O . LEU A 1 214 ? 62.523 -16.618 -29.184 1.00 15.62 243 LEU A O 1
ATOM 1540 N N . VAL A 1 215 ? 61.695 -17.770 -30.939 1.00 14.64 244 VAL A N 1
ATOM 1541 C CA . VAL A 1 215 ? 60.355 -17.194 -30.876 1.00 14.60 244 VAL A CA 1
ATOM 1542 C C . VAL A 1 215 ? 59.377 -18.290 -30.507 1.00 16.07 244 VAL A C 1
ATOM 1543 O O . VAL A 1 215 ? 59.377 -19.352 -31.140 1.00 15.80 244 VAL A O 1
ATOM 1547 N N . LEU A 1 216 ? 58.546 -18.040 -29.499 1.00 13.88 245 LEU A N 1
ATOM 1548 C CA . LEU A 1 216 ? 57.383 -18.882 -29.215 1.00 13.68 245 LEU A CA 1
ATOM 1549 C C . LEU A 1 216 ? 56.176 -18.070 -29.669 1.00 14.72 245 LEU A C 1
ATOM 1550 O O . LEU A 1 216 ? 55.764 -17.117 -28.985 1.00 14.89 245 LEU A O 1
ATOM 1555 N N . ASP A 1 217 ? 55.592 -18.445 -30.814 1.00 13.98 246 ASP A N 1
ATOM 1556 C CA . ASP A 1 217 ? 54.347 -17.812 -31.233 1.00 14.12 246 ASP A CA 1
ATOM 1557 C C . ASP A 1 217 ? 53.190 -18.567 -30.579 1.00 15.55 246 ASP A C 1
ATOM 1558 O O . ASP A 1 217 ? 53.340 -19.722 -30.160 1.00 16.63 246 ASP A O 1
ATOM 1563 N N . GLU A 1 218 ? 52.045 -17.900 -30.435 1.00 14.13 247 GLU A N 1
ATOM 1564 C CA . GLU A 1 218 ? 50.937 -18.470 -29.657 1.00 13.90 247 GLU A CA 1
ATOM 1565 C C . GLU A 1 218 ? 51.435 -19.002 -28.310 1.00 14.31 247 GLU A C 1
ATOM 1566 O O . GLU A 1 218 ? 51.112 -20.112 -27.890 1.00 14.22 247 GLU A O 1
ATOM 1572 N N . ALA A 1 219 ? 52.224 -18.171 -27.607 1.00 13.21 248 ALA A N 1
ATOM 1573 C CA . ALA A 1 219 ? 53.048 -18.691 -26.515 1.00 13.97 248 ALA A CA 1
ATOM 1574 C C . ALA A 1 219 ? 52.231 -19.292 -25.369 1.00 14.14 248 ALA A C 1
ATOM 1575 O O . ALA A 1 219 ? 52.687 -20.252 -24.731 1.00 15.17 248 ALA A O 1
ATOM 1577 N N . ASP A 1 220 ? 51.055 -18.731 -25.051 1.00 13.40 249 ASP A N 1
ATOM 1578 C CA . ASP A 1 220 ? 50.263 -19.308 -23.960 1.00 14.02 249 ASP A CA 1
ATOM 1579 C C . ASP A 1 220 ? 49.769 -20.707 -24.308 1.00 14.92 249 ASP A C 1
ATOM 1580 O O . ASP A 1 220 ? 49.695 -21.562 -23.415 1.00 16.12 249 ASP A O 1
ATOM 1585 N N . ARG A 1 221 ? 49.457 -20.962 -25.592 1.00 14.75 250 ARG A N 1
ATOM 1586 C CA . ARG A 1 221 ? 49.125 -22.325 -26.018 1.00 16.33 250 ARG A CA 1
ATOM 1587 C C . ARG A 1 221 ? 50.342 -23.241 -25.913 1.00 15.01 250 ARG A C 1
ATOM 1588 O O . ARG A 1 221 ? 50.230 -24.404 -25.498 1.00 15.89 250 ARG A O 1
ATOM 1596 N N . MET A 1 222 ? 51.523 -22.742 -26.279 1.00 14.70 251 MET A N 1
ATOM 1597 C CA . MET A 1 222 ? 52.731 -23.566 -26.236 1.00 14.97 251 MET A CA 1
ATOM 1598 C C . MET A 1 222 ? 53.177 -23.878 -24.817 1.00 15.89 251 MET A C 1
ATOM 1599 O O . MET A 1 222 ? 54.014 -24.770 -24.627 1.00 16.67 251 MET A O 1
ATOM 1604 N N . LEU A 1 223 ? 52.633 -23.173 -23.825 1.00 15.28 252 LEU A N 1
ATOM 1605 C CA . LEU A 1 223 ? 52.952 -23.417 -22.429 1.00 15.45 252 LEU A CA 1
ATOM 1606 C C . LEU A 1 223 ? 51.854 -24.197 -21.723 1.00 16.33 252 LEU A C 1
ATOM 1607 O O . LEU A 1 223 ? 51.913 -24.345 -20.493 1.00 16.45 252 LEU A O 1
ATOM 1612 N N . ASP A 1 224 ? 50.876 -24.723 -22.475 1.00 16.10 253 ASP A N 1
ATOM 1613 C CA . ASP A 1 224 ? 49.759 -25.443 -21.867 1.00 15.45 253 ASP A CA 1
ATOM 1614 C C . ASP A 1 224 ? 50.140 -26.892 -21.580 1.00 17.29 253 ASP A C 1
ATOM 1615 O O . ASP A 1 224 ? 51.269 -27.331 -21.812 1.00 17.34 253 ASP A O 1
ATOM 1620 N N . MET A 1 225 ? 49.172 -27.640 -21.035 1.00 18.66 254 MET A N 1
ATOM 1621 C CA . MET A 1 225 ? 49.456 -28.971 -20.516 1.00 19.93 254 MET A CA 1
ATOM 1622 C C . MET A 1 225 ? 50.078 -29.881 -21.564 1.00 19.84 254 MET A C 1
ATOM 1623 O O . MET A 1 225 ? 50.983 -30.666 -21.250 1.00 22.34 254 MET A O 1
ATOM 1628 N N . GLY A 1 226 ? 49.627 -29.784 -22.816 1.00 18.43 255 GLY A N 1
ATOM 1629 C CA . GLY A 1 226 ? 50.122 -30.690 -23.835 1.00 22.01 255 GLY A CA 1
ATOM 1630 C C . GLY A 1 226 ? 51.437 -30.261 -24.451 1.00 21.75 255 GLY A C 1
ATOM 1631 O O . GLY A 1 226 ? 52.264 -31.110 -24.806 1.00 21.24 255 GLY A O 1
ATOM 1632 N N . PHE A 1 227 ? 51.672 -28.953 -24.549 1.00 18.10 256 PHE A N 1
ATOM 1633 C CA . PHE A 1 227 ? 52.858 -28.452 -25.241 1.00 16.26 256 PHE A CA 1
ATOM 1634 C C . PHE A 1 227 ? 54.032 -28.159 -24.321 1.00 16.04 256 PHE A C 1
ATOM 1635 O O . PHE A 1 227 ? 55.183 -28.277 -24.758 1.00 16.63 256 PHE A O 1
ATOM 1643 N N . GLU A 1 228 ? 53.793 -27.775 -23.066 1.00 15.53 257 GLU A N 1
ATOM 1644 C CA . GLU A 1 228 ? 54.908 -27.341 -22.230 1.00 16.45 257 GLU A CA 1
ATOM 1645 C C . GLU A 1 228 ? 56.029 -28.368 -22.131 1.00 16.84 257 GLU A C 1
ATOM 1646 O O . GLU A 1 228 ? 57.204 -27.961 -22.196 1.00 16.92 257 GLU A O 1
ATOM 1652 N N . PRO A 1 229 ? 55.779 -29.676 -22.011 1.00 16.62 258 PRO A N 1
ATOM 1653 C CA . PRO A 1 229 ? 56.907 -30.619 -21.921 1.00 17.05 258 PRO A CA 1
ATOM 1654 C C . PRO A 1 229 ? 57.716 -30.692 -23.202 1.00 16.32 258 PRO A C 1
ATOM 1655 O O . PRO A 1 229 ? 58.946 -30.899 -23.152 1.00 18.72 258 PRO A O 1
ATOM 1659 N N . GLN A 1 230 ? 57.054 -30.476 -24.341 1.00 17.91 259 GLN A N 1
ATOM 1660 C CA . GLN A 1 230 ? 57.761 -30.430 -25.613 1.00 17.01 259 GLN A CA 1
ATOM 1661 C C . GLN A 1 230 ? 58.627 -29.175 -25.702 1.00 17.32 259 GLN A C 1
ATOM 1662 O O . GLN A 1 230 ? 59.798 -29.247 -26.104 1.00 16.97 259 GLN A O 1
ATOM 1668 N N . ILE A 1 231 ? 58.058 -28.019 -25.341 1.00 16.42 260 ILE A N 1
ATOM 1669 C CA . ILE A 1 231 ? 58.838 -26.783 -25.286 1.00 16.71 260 ILE A CA 1
ATOM 1670 C C . ILE A 1 231 ? 60.049 -26.957 -24.379 1.00 17.00 260 ILE A C 1
ATOM 1671 O O . ILE A 1 231 ? 61.162 -26.546 -24.721 1.00 17.99 260 ILE A O 1
ATOM 1676 N N . ARG A 1 232 ? 59.847 -27.531 -23.189 1.00 15.81 261 ARG A N 1
ATOM 1677 C CA . ARG A 1 232 ? 60.951 -27.685 -22.252 1.00 17.19 261 ARG A CA 1
ATOM 1678 C C . ARG A 1 232 ? 62.051 -28.555 -22.844 1.00 17.77 261 ARG A C 1
ATOM 1679 O O . ARG A 1 232 ? 63.236 -28.228 -22.728 1.00 19.70 261 ARG A O 1
ATOM 1687 N N . LYS A 1 233 ? 61.673 -29.649 -23.508 1.00 17.60 262 LYS A N 1
ATOM 1688 C CA . LYS A 1 233 ? 62.680 -30.516 -24.112 1.00 19.19 262 LYS A CA 1
ATOM 1689 C C . LYS A 1 233 ? 63.482 -29.787 -25.176 1.00 19.17 262 LYS A C 1
ATOM 1690 O O . LYS A 1 233 ? 64.704 -29.972 -25.281 1.00 20.89 262 LYS A O 1
ATOM 1696 N N . ILE A 1 234 ? 62.814 -28.963 -25.983 1.00 16.91 263 ILE A N 1
ATOM 1697 C CA . ILE A 1 234 ? 63.512 -28.209 -27.017 1.00 18.57 263 ILE A CA 1
ATOM 1698 C C . ILE A 1 234 ? 64.424 -27.155 -26.394 1.00 19.86 263 ILE A C 1
ATOM 1699 O O . ILE A 1 234 ? 65.600 -27.033 -26.754 1.00 20.29 263 ILE A O 1
ATOM 1704 N N . VAL A 1 235 ? 63.887 -26.360 -25.466 1.00 18.08 264 VAL A N 1
ATOM 1705 C CA . VAL A 1 235 ? 64.611 -25.176 -25.021 1.00 19.27 264 VAL A CA 1
ATOM 1706 C C . VAL A 1 235 ? 65.780 -25.592 -24.145 1.00 21.85 264 VAL A C 1
ATOM 1707 O O . VAL A 1 235 ? 66.809 -24.899 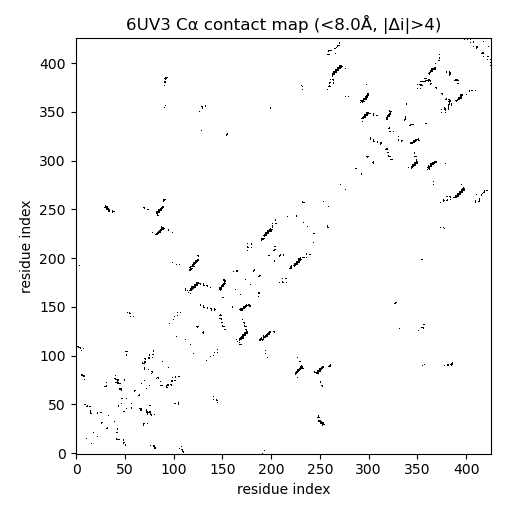-24.106 1.00 24.69 264 VAL A O 1
ATOM 1711 N N . ASP A 1 236 ? 65.686 -26.765 -23.493 1.00 22.92 265 ASP A N 1
ATOM 1712 C CA . ASP A 1 236 ? 66.821 -27.305 -22.747 1.00 28.78 265 ASP A CA 1
ATOM 1713 C C . ASP A 1 236 ? 68.039 -27.542 -23.629 1.00 30.17 265 ASP A C 1
ATOM 1714 O O . ASP A 1 236 ? 69.157 -27.641 -23.107 1.00 33.30 265 ASP A O 1
ATOM 1719 N N . GLN A 1 237 ? 67.853 -27.642 -24.945 1.00 24.69 266 GLN A N 1
ATOM 1720 C CA . GLN A 1 237 ? 68.937 -27.874 -25.889 1.00 27.66 266 GLN A CA 1
ATOM 1721 C C . GLN A 1 237 ? 69.498 -26.595 -26.498 1.00 30.33 266 GLN A C 1
ATOM 1722 O O . GLN A 1 237 ? 70.403 -26.679 -27.335 1.00 32.30 266 GLN A O 1
ATOM 1728 N N . ILE A 1 238 ? 68.987 -25.423 -26.122 1.00 26.02 267 ILE A N 1
ATOM 1729 C CA . ILE A 1 238 ? 69.428 -24.154 -26.695 1.00 24.83 267 ILE A CA 1
ATOM 1730 C C . ILE A 1 238 ? 70.327 -23.420 -25.707 1.00 26.02 267 ILE A C 1
ATOM 1731 O O . ILE A 1 238 ? 70.071 -23.414 -24.498 1.00 34.78 267 ILE A O 1
ATOM 1736 N N . ARG A 1 239 ? 71.343 -22.740 -26.238 1.00 33.11 268 ARG A N 1
ATOM 1737 C CA . ARG A 1 239 ? 72.258 -21.942 -25.432 1.00 31.67 268 ARG A CA 1
ATOM 1738 C C . ARG A 1 239 ? 71.494 -20.951 -24.550 1.00 34.19 268 ARG A C 1
ATOM 1739 O O . ARG A 1 239 ? 70.548 -20.310 -25.020 1.00 29.04 268 ARG A O 1
ATOM 1747 N N . PRO A 1 240 ? 71.878 -20.777 -23.277 1.00 33.73 269 PRO A N 1
ATOM 1748 C CA . PRO A 1 240 ? 71.131 -19.853 -22.415 1.00 33.24 269 PRO A CA 1
ATOM 1749 C C . PRO A 1 240 ? 71.372 -18.389 -22.721 1.00 30.96 269 PRO A C 1
ATOM 1750 O O . PRO A 1 240 ? 70.669 -17.542 -22.154 1.00 34.63 269 PRO A O 1
ATOM 1754 N N . ASP A 1 241 ? 72.331 -18.055 -23.594 1.00 32.42 270 ASP A N 1
ATOM 1755 C CA . ASP A 1 241 ? 72.555 -16.669 -23.992 1.00 31.03 270 ASP A CA 1
ATOM 1756 C C . ASP A 1 241 ? 71.639 -16.229 -25.130 1.00 29.31 270 ASP A C 1
ATOM 1757 O O . ASP A 1 241 ? 71.682 -15.066 -25.534 1.00 27.23 270 ASP A O 1
ATOM 1762 N N . ARG A 1 242 ? 70.793 -17.123 -25.622 1.00 22.09 271 ARG A N 1
ATOM 1763 C CA . ARG A 1 242 ? 69.839 -16.796 -26.667 1.00 20.55 271 ARG A CA 1
ATOM 1764 C C . ARG A 1 242 ? 68.908 -15.680 -26.204 1.00 21.05 271 ARG A C 1
ATOM 1765 O O . ARG A 1 242 ? 68.712 -15.444 -25.004 1.00 22.69 271 ARG A O 1
ATOM 1773 N N . GLN A 1 243 ? 68.326 -15.001 -27.180 1.00 16.91 272 GLN A N 1
ATOM 1774 C CA . GLN A 1 243 ? 67.194 -14.123 -26.946 1.00 16.78 272 GLN A CA 1
ATOM 1775 C C . GLN A 1 243 ? 65.923 -14.926 -27.145 1.00 18.19 272 GLN A C 1
ATOM 1776 O O . GLN A 1 243 ? 65.823 -15.676 -28.115 1.00 17.13 272 GLN A O 1
ATOM 1782 N N . THR A 1 244 ? 64.958 -14.767 -26.240 1.00 15.24 273 THR A N 1
ATOM 1783 C CA . THR A 1 244 ? 63.680 -15.471 -26.299 1.00 15.65 273 THR A CA 1
ATOM 1784 C C . THR A 1 244 ? 62.555 -14.445 -26.393 1.00 17.44 273 THR A C 1
ATOM 1785 O O . THR A 1 244 ? 62.506 -13.503 -25.593 1.00 15.64 273 THR A O 1
ATOM 1789 N N . LEU A 1 245 ? 61.648 -14.643 -27.348 1.00 15.07 274 LEU A N 1
ATOM 1790 C CA . LEU A 1 245 ? 60.559 -13.708 -27.634 1.00 13.26 274 LEU A CA 1
ATOM 1791 C C . LEU A 1 245 ? 59.262 -14.495 -27.719 1.00 16.73 274 LEU A C 1
ATOM 1792 O O . LEU A 1 245 ? 59.132 -15.375 -28.574 1.00 16.69 274 LEU A O 1
ATOM 1797 N N . MET A 1 246 ? 58.304 -14.179 -26.843 1.00 13.91 275 MET A N 1
ATOM 1798 C CA . MET A 1 246 ? 57.017 -14.862 -26.786 1.00 13.78 275 MET A CA 1
ATOM 1799 C C . MET A 1 246 ? 55.908 -13.928 -27.230 1.00 14.50 275 MET A C 1
ATOM 1800 O O . MET A 1 246 ? 55.930 -12.739 -26.892 1.00 15.03 275 MET A O 1
ATOM 1805 N N . TRP A 1 247 ? 54.933 -14.453 -27.988 1.00 13.21 276 TRP A N 1
ATOM 1806 C CA . TRP A 1 247 ? 53.900 -13.598 -28.556 1.00 12.93 276 TRP A CA 1
ATOM 1807 C C . TRP A 1 247 ? 52.545 -14.272 -28.485 1.00 14.43 276 TRP A C 1
ATOM 1808 O O . TRP A 1 247 ? 52.452 -15.479 -28.716 1.00 14.14 276 TRP A O 1
ATOM 1819 N N . SER A 1 248 ? 51.499 -13.483 -28.232 1.00 13.21 277 SER A N 1
ATOM 1820 C CA . SER A 1 248 ? 50.138 -14.022 -28.292 1.00 12.83 277 SER A CA 1
ATOM 1821 C C . SER A 1 248 ? 49.116 -12.896 -28.232 1.00 14.11 277 SER A C 1
ATOM 1822 O O . SER A 1 248 ? 49.422 -11.795 -27.783 1.00 15.39 277 SER A O 1
ATOM 1825 N N . ALA A 1 249 ? 47.874 -13.204 -28.638 1.00 12.64 278 ALA A N 1
ATOM 1826 C CA . ALA A 1 249 ? 46.758 -12.308 -28.353 1.00 13.80 278 ALA A CA 1
ATOM 1827 C C . ALA A 1 249 ? 46.249 -12.465 -26.924 1.00 13.68 278 ALA A C 1
ATOM 1828 O O . ALA A 1 249 ? 45.498 -11.599 -26.452 1.00 15.33 278 ALA A O 1
ATOM 1830 N N . THR A 1 250 ? 46.645 -13.543 -26.229 1.00 13.90 279 THR A N 1
ATOM 1831 C CA . THR A 1 250 ? 46.138 -13.804 -24.885 1.00 15.04 279 THR A CA 1
ATOM 1832 C C . THR A 1 250 ? 47.287 -14.220 -23.971 1.00 14.35 279 THR A C 1
ATOM 1833 O O . THR A 1 250 ? 48.185 -14.973 -24.369 1.00 15.59 279 THR A O 1
ATOM 1837 N N . TRP A 1 251 ? 47.269 -13.718 -22.738 1.00 14.32 280 TRP A N 1
ATOM 1838 C CA . TRP A 1 251 ? 48.365 -13.960 -21.805 1.00 13.82 280 TRP A CA 1
ATOM 1839 C C . TRP A 1 251 ? 47.787 -14.133 -20.407 1.00 15.83 280 TRP A C 1
ATOM 1840 O O . TRP A 1 251 ? 47.943 -13.279 -19.528 1.00 16.34 280 TRP A O 1
ATOM 1851 N N . PRO A 1 252 ? 47.082 -15.235 -20.180 1.00 15.86 281 PRO A N 1
ATOM 1852 C CA . PRO A 1 252 ? 46.439 -15.412 -18.882 1.00 16.35 281 PRO A CA 1
ATOM 1853 C C . PRO A 1 252 ? 47.475 -15.569 -17.783 1.00 16.66 281 PRO A C 1
ATOM 1854 O O . PRO A 1 252 ? 48.585 -16.045 -17.993 1.00 17.28 281 PRO A O 1
ATOM 1858 N N . LYS A 1 253 ? 47.091 -15.185 -16.575 1.00 17.56 282 LYS A N 1
ATOM 1859 C CA . LYS A 1 253 ? 48.014 -15.219 -15.421 1.00 17.06 282 LYS A CA 1
ATOM 1860 C C . LYS A 1 253 ? 48.650 -16.605 -15.237 1.00 17.38 282 LYS A C 1
ATOM 1861 O O . LYS A 1 253 ? 49.775 -16.698 -14.868 1.00 17.04 282 LYS A O 1
ATOM 1867 N N . GLU A 1 254 ? 47.886 -17.615 -15.560 1.00 17.06 283 GLU A N 1
ATOM 1868 C CA . GLU A 1 254 ? 48.334 -19.005 -15.333 1.00 18.61 283 GLU A CA 1
ATOM 1869 C C . GLU A 1 254 ? 49.622 -19.349 -16.090 1.00 18.94 283 GLU A C 1
ATOM 1870 O O . GLU A 1 254 ? 50.268 -20.260 -15.673 1.00 16.43 283 GLU A O 1
ATOM 1876 N N . VAL A 1 255 ? 49.949 -18.647 -17.172 1.00 17.35 284 VAL A N 1
ATOM 1877 C CA . VAL A 1 255 ? 51.180 -19.049 -17.854 1.00 14.84 284 VAL A CA 1
ATOM 1878 C C . VAL A 1 255 ? 52.359 -18.157 -17.497 1.00 15.59 284 VAL A C 1
ATOM 1879 O O . VAL A 1 255 ? 53.486 -18.413 -17.958 1.00 16.62 284 VAL A O 1
ATOM 1883 N N . ARG A 1 256 ? 52.156 -17.135 -16.670 1.00 15.80 285 ARG A N 1
ATOM 1884 C CA . ARG A 1 256 ? 53.181 -16.096 -16.559 1.00 16.17 285 ARG A CA 1
ATOM 1885 C C . ARG A 1 256 ? 54.396 -16.556 -15.737 1.00 17.86 285 ARG A C 1
ATOM 1886 O O . ARG A 1 256 ? 55.549 -16.356 -16.156 1.00 19.83 285 ARG A O 1
ATOM 1894 N N . GLN A 1 257 ? 54.175 -17.212 -14.588 1.00 16.88 286 GLN A N 1
ATOM 1895 C CA . GLN A 1 257 ? 55.329 -17.679 -13.829 1.00 17.26 286 GLN A CA 1
ATOM 1896 C C . GLN A 1 257 ? 56.054 -18.786 -14.583 1.00 16.10 286 GLN A C 1
ATOM 1897 O O . GLN A 1 257 ? 57.287 -18.753 -14.714 1.00 17.15 286 GLN A O 1
ATOM 1903 N N . LEU A 1 258 ? 55.295 -19.741 -15.127 1.00 15.31 287 LEU A N 1
ATOM 1904 C CA . LEU A 1 258 ? 55.883 -20.796 -15.946 1.00 14.74 287 LEU A CA 1
ATOM 1905 C C . LEU A 1 258 ? 56.740 -20.232 -17.077 1.00 14.74 287 LEU A C 1
ATOM 1906 O O . LEU A 1 258 ? 57.818 -20.770 -17.366 1.00 15.72 287 LEU A O 1
ATOM 1911 N N . ALA A 1 259 ? 56.301 -19.118 -17.702 1.00 15.19 288 ALA A N 1
ATOM 1912 C CA . ALA A 1 259 ? 57.070 -18.588 -18.826 1.00 15.21 288 ALA A CA 1
ATOM 1913 C C . ALA A 1 259 ? 58.484 -18.198 -18.413 1.00 14.17 288 ALA A C 1
ATOM 1914 O O . ALA A 1 259 ? 59.411 -18.234 -19.245 1.00 15.57 288 ALA A O 1
ATOM 1916 N N . GLU A 1 260 ? 58.656 -17.800 -17.147 1.00 14.70 289 GLU A N 1
ATOM 1917 C CA . GLU A 1 260 ? 59.972 -17.382 -16.661 1.00 15.55 289 GLU A CA 1
ATOM 1918 C C . GLU A 1 260 ? 60.988 -18.510 -16.679 1.00 16.75 289 GLU A C 1
ATOM 1919 O O . GLU A 1 260 ? 62.186 -18.235 -16.593 1.00 18.56 289 GLU A O 1
ATOM 1925 N N . ASP A 1 261 ? 60.559 -19.774 -16.771 1.00 15.78 290 ASP A N 1
ATOM 1926 C CA . ASP A 1 261 ? 61.549 -20.835 -16.916 1.00 16.33 290 ASP A CA 1
ATOM 1927 C C . ASP A 1 261 ? 62.321 -20.719 -18.224 1.00 17.90 290 ASP A C 1
ATOM 1928 O O . ASP A 1 261 ? 63.419 -21.297 -18.351 1.00 19.90 290 ASP A O 1
ATOM 1933 N N . PHE A 1 262 ? 61.780 -19.972 -19.187 1.00 16.31 291 PHE A N 1
ATOM 1934 C CA . PHE A 1 262 ? 62.341 -19.902 -20.530 1.00 17.37 291 PHE A CA 1
ATOM 1935 C C . PHE A 1 262 ? 62.797 -18.498 -20.887 1.00 18.94 291 PHE A C 1
ATOM 1936 O O . PHE A 1 262 ? 63.157 -18.257 -22.048 1.00 19.55 291 PHE A O 1
ATOM 1944 N N . LEU A 1 263 ? 62.818 -17.586 -19.912 1.00 17.54 292 LEU A N 1
ATOM 1945 C CA . LEU A 1 263 ? 63.173 -16.185 -20.102 1.00 18.18 292 LEU A CA 1
ATOM 1946 C C . LEU A 1 263 ? 64.266 -15.777 -19.119 1.00 23.30 292 LEU A C 1
ATOM 1947 O O . LEU A 1 263 ? 64.326 -16.288 -18.000 1.00 23.23 292 LEU A O 1
ATOM 1952 N N . ARG A 1 264 ? 65.087 -14.802 -19.535 1.00 21.82 293 ARG A N 1
ATOM 1953 C CA . ARG A 1 264 ? 66.135 -14.177 -18.715 1.00 23.55 293 ARG A CA 1
ATOM 1954 C C . ARG A 1 264 ? 66.089 -12.659 -18.921 1.00 28.67 293 ARG A C 1
ATOM 1955 O O . ARG A 1 264 ? 66.099 -12.185 -20.063 1.00 33.96 293 ARG A O 1
ATOM 1963 N N . ASP A 1 265 ? 66.009 -11.907 -17.823 1.00 25.75 294 ASP A N 1
ATOM 1964 C CA . ASP A 1 265 ? 65.864 -10.449 -17.817 1.00 25.24 294 ASP A CA 1
ATOM 1965 C C . ASP A 1 265 ? 64.952 -9.909 -18.911 1.00 27.58 294 ASP A C 1
ATOM 1966 O O . ASP A 1 265 ? 65.426 -9.251 -19.844 1.00 33.33 294 ASP A O 1
ATOM 1971 N N . TYR A 1 266 ? 63.650 -10.100 -18.774 1.00 19.10 295 TYR A N 1
ATOM 1972 C CA . TYR A 1 266 ? 62.742 -9.900 -19.890 1.00 17.81 295 TYR A CA 1
ATOM 1973 C C . TYR A 1 266 ? 61.812 -8.710 -19.662 1.00 17.76 295 TYR A C 1
ATOM 1974 O O . TYR A 1 266 ? 61.585 -8.256 -18.528 1.00 19.58 295 TYR A O 1
ATOM 1983 N N . THR A 1 267 ? 61.238 -8.246 -20.762 1.00 16.12 296 THR A N 1
ATOM 1984 C CA . THR A 1 267 ? 60.309 -7.125 -20.791 1.00 17.38 296 THR A CA 1
ATOM 1985 C C . THR A 1 267 ? 58.970 -7.585 -21.345 1.00 17.31 296 THR A C 1
ATOM 1986 O O . THR A 1 267 ? 58.928 -8.257 -22.381 1.00 17.47 296 THR A O 1
ATOM 1990 N N . GLN A 1 268 ? 57.879 -7.215 -20.672 1.00 17.09 297 GLN A N 1
ATOM 1991 C CA . GLN A 1 268 ? 56.528 -7.570 -21.103 1.00 16.05 297 GLN A CA 1
ATOM 1992 C C . GLN A 1 268 ? 55.822 -6.331 -21.645 1.00 17.46 297 GLN A C 1
ATOM 1993 O O . GLN A 1 268 ? 55.808 -5.279 -20.988 1.00 18.50 297 GLN A O 1
ATOM 1999 N N . ILE A 1 269 ? 55.253 -6.439 -22.848 1.00 14.60 298 ILE A N 1
ATOM 2000 C CA . ILE A 1 269 ? 54.498 -5.346 -23.451 1.00 14.73 298 ILE A CA 1
ATOM 2001 C C . ILE A 1 269 ? 53.121 -5.846 -23.867 1.00 15.68 298 ILE A C 1
ATOM 2002 O O . ILE A 1 269 ? 52.927 -7.027 -24.171 1.00 15.89 298 ILE A O 1
ATOM 2007 N N . ASN A 1 270 ? 52.142 -4.938 -23.826 1.00 16.13 299 ASN A N 1
ATOM 2008 C CA . ASN A 1 270 ? 50.748 -5.244 -24.108 1.00 16.60 299 ASN A CA 1
ATOM 2009 C C . ASN A 1 270 ? 50.163 -4.147 -24.988 1.00 18.36 299 ASN A C 1
ATOM 2010 O O . ASN A 1 270 ? 50.521 -2.969 -24.846 1.00 18.91 299 ASN A O 1
ATOM 2015 N N . VAL A 1 271 ? 49.264 -4.519 -25.900 1.00 15.59 300 VAL A N 1
ATOM 2016 C CA . VAL A 1 271 ? 48.480 -3.548 -26.655 1.00 16.15 300 VAL A CA 1
ATOM 2017 C C . VAL A 1 271 ? 47.010 -3.783 -26.338 1.00 19.01 300 VAL A C 1
ATOM 2018 O O . VAL A 1 271 ? 46.536 -4.925 -26.377 1.00 19.35 300 VAL A O 1
ATOM 2022 N N . GLY A 1 272 ? 46.293 -2.710 -26.010 1.00 17.85 301 GLY A N 1
ATOM 2023 C CA . GLY A 1 272 ? 44.883 -2.809 -25.642 1.00 19.10 301 GLY A CA 1
ATOM 2024 C C . GLY A 1 272 ? 44.704 -2.938 -24.142 1.00 19.69 301 GLY A C 1
ATOM 2025 O O . GLY A 1 272 ? 45.611 -2.691 -23.348 1.00 21.16 301 GLY A O 1
ATOM 2026 N N . ASN A 1 273 ? 43.500 -3.308 -23.732 1.00 19.90 302 ASN A N 1
ATOM 2027 C CA . ASN A 1 273 ? 43.301 -3.430 -22.297 1.00 22.48 302 ASN A CA 1
ATOM 2028 C C . ASN A 1 273 ? 44.128 -4.592 -21.739 1.00 20.84 302 ASN A C 1
ATOM 2029 O O . ASN A 1 273 ? 44.481 -5.551 -22.441 1.00 21.30 302 ASN A O 1
ATOM 2034 N N . LEU A 1 274 ? 44.486 -4.481 -20.459 1.00 21.61 303 LEU A N 1
ATOM 2035 C CA . LEU A 1 274 ? 45.351 -5.491 -19.860 1.00 19.21 303 LEU A CA 1
ATOM 2036 C C . LEU A 1 274 ? 44.621 -6.815 -19.655 1.00 20.01 303 LEU A C 1
ATOM 2037 O O . LEU A 1 274 ? 45.251 -7.875 -19.694 1.00 24.22 303 LEU A O 1
ATOM 2042 N N . GLU A 1 275 ? 43.314 -6.770 -19.441 1.00 20.40 304 GLU A N 1
ATOM 2043 C CA . GLU A 1 275 ? 42.507 -7.970 -19.317 1.00 22.40 304 GLU A CA 1
ATOM 2044 C C . GLU A 1 275 ? 42.373 -8.676 -20.664 1.00 19.80 304 GLU A C 1
ATOM 2045 O O . GLU A 1 275 ? 42.733 -8.149 -21.722 1.00 20.13 304 GLU A O 1
ATOM 2051 N N . LEU A 1 276 ? 41.854 -9.903 -20.600 1.00 18.58 305 LEU A N 1
ATOM 2052 C CA . LEU A 1 276 ? 41.548 -10.661 -21.805 1.00 19.27 305 LEU A CA 1
ATOM 2053 C C . LEU A 1 276 ? 40.654 -9.841 -22.723 1.00 19.40 305 LEU A C 1
ATOM 2054 O O . LEU A 1 276 ? 39.604 -9.338 -22.300 1.00 20.76 305 LEU A O 1
ATOM 2059 N N . SER A 1 277 ? 41.081 -9.678 -23.978 1.00 17.33 306 SER A N 1
ATOM 2060 C CA . SER A 1 277 ? 40.312 -8.803 -24.853 1.00 18.99 306 SER A CA 1
ATOM 2061 C C . SER A 1 277 ? 40.350 -9.261 -26.307 1.00 20.77 306 SER A C 1
ATOM 2062 O O . SER A 1 277 ? 41.383 -9.700 -26.820 1.00 20.49 306 SER A O 1
ATOM 2065 N N . ALA A 1 278 ? 39.206 -9.141 -26.963 1.00 17.55 307 ALA A N 1
ATOM 2066 C CA . ALA A 1 278 ? 39.093 -9.459 -28.370 1.00 17.85 307 ALA A CA 1
ATOM 2067 C C . ALA A 1 278 ? 39.452 -8.247 -29.223 1.00 19.93 307 ALA A C 1
ATOM 2068 O O . ALA A 1 278 ? 39.584 -7.112 -28.740 1.00 21.51 307 ALA A O 1
ATOM 2070 N N . ASN A 1 279 ? 39.598 -8.502 -30.518 1.00 18.46 308 ASN A N 1
ATOM 2071 C CA . ASN A 1 279 ? 39.747 -7.444 -31.510 1.00 19.24 308 ASN A CA 1
ATOM 2072 C C . ASN A 1 279 ? 38.440 -6.666 -31.616 1.00 20.53 308 ASN A C 1
ATOM 2073 O O . ASN A 1 279 ? 37.373 -7.250 -31.819 1.00 20.81 308 ASN A O 1
ATOM 2078 N N . HIS A 1 280 ? 38.518 -5.346 -31.466 1.00 18.80 309 HIS A N 1
ATOM 2079 C CA . HIS A 1 280 ? 37.308 -4.550 -31.325 1.00 20.02 309 HIS A CA 1
ATOM 2080 C C . HIS A 1 280 ? 36.612 -4.285 -32.648 1.00 21.86 309 HIS A C 1
ATOM 2081 O O . HIS A 1 280 ? 35.524 -3.696 -32.639 1.00 24.92 309 HIS A O 1
ATOM 2088 N N . ASN A 1 281 ? 37.195 -4.722 -33.766 1.00 22.10 310 ASN A N 1
ATOM 2089 C CA . ASN A 1 281 ? 36.578 -4.636 -35.083 1.00 21.48 310 ASN A CA 1
ATOM 2090 C C . ASN A 1 281 ? 35.642 -5.804 -35.366 1.00 22.80 310 ASN A C 1
ATOM 2091 O O . ASN A 1 281 ? 35.114 -5.898 -36.482 1.00 24.28 310 ASN A O 1
ATOM 2096 N N . ILE A 1 282 ? 35.436 -6.701 -34.403 1.00 20.79 311 ILE A N 1
ATOM 2097 C CA . ILE A 1 282 ? 34.534 -7.838 -34.562 1.00 20.10 311 ILE A CA 1
ATOM 2098 C C . ILE A 1 282 ? 33.186 -7.511 -33.929 1.00 22.61 311 ILE A C 1
ATOM 2099 O O . ILE A 1 282 ? 33.113 -7.163 -32.739 1.00 21.48 311 ILE A O 1
ATOM 2104 N N . LEU A 1 283 ? 32.111 -7.660 -34.711 1.00 21.92 312 LEU A N 1
ATOM 2105 C CA . LEU A 1 283 ? 30.763 -7.617 -34.158 1.00 23.20 312 LEU A CA 1
ATOM 2106 C C . LEU A 1 283 ? 30.471 -8.982 -33.543 1.00 21.89 312 LEU A C 1
ATOM 2107 O O . LEU A 1 283 ? 30.468 -9.993 -34.253 1.00 23.23 312 LEU A O 1
ATOM 2112 N N . GLN A 1 284 ? 30.287 -9.021 -32.225 1.00 21.59 313 GLN A N 1
ATOM 2113 C CA . GLN A 1 284 ? 30.139 -10.272 -31.481 1.00 22.44 313 GLN A CA 1
ATOM 2114 C C . GLN A 1 284 ? 28.679 -10.497 -31.131 1.00 22.79 313 GLN A C 1
ATOM 2115 O O . GLN A 1 284 ? 28.096 -9.746 -30.343 1.00 23.64 313 GLN A O 1
ATOM 2121 N N . ILE A 1 285 ? 28.091 -11.542 -31.704 1.00 21.45 314 ILE A N 1
ATOM 2122 C CA . ILE A 1 285 ? 26.696 -11.882 -31.464 1.00 21.91 314 ILE A CA 1
ATOM 2123 C C . ILE A 1 285 ? 26.664 -13.218 -30.746 1.00 22.36 314 ILE A C 1
ATOM 2124 O O . ILE A 1 285 ? 27.404 -14.144 -31.103 1.00 24.37 314 ILE A O 1
ATOM 2129 N N . VAL A 1 286 ? 25.840 -13.307 -29.711 1.00 22.59 315 VAL A N 1
ATOM 2130 C CA . VAL A 1 286 ? 25.676 -14.538 -28.954 1.00 21.60 315 VAL A CA 1
ATOM 2131 C C . VAL A 1 286 ? 24.197 -14.896 -28.958 1.00 26.54 315 VAL A C 1
ATOM 2132 O O . VAL A 1 286 ? 23.353 -14.084 -28.553 1.00 28.44 315 VAL A O 1
ATOM 2136 N N . ASP A 1 287 ? 23.895 -16.115 -29.403 1.00 25.06 316 ASP A N 1
ATOM 2137 C CA . ASP A 1 287 ? 22.542 -16.670 -29.421 1.00 27.70 316 ASP A CA 1
ATOM 2138 C C . ASP A 1 287 ? 22.488 -17.748 -28.343 1.00 27.92 316 ASP A C 1
ATOM 2139 O O . ASP A 1 287 ? 23.201 -18.751 -28.442 1.00 26.87 316 ASP A O 1
ATOM 2144 N N . VAL A 1 288 ? 21.682 -17.526 -27.297 1.00 27.15 317 VAL A N 1
ATOM 2145 C CA . VAL A 1 288 ? 21.531 -18.481 -26.204 1.00 25.62 317 VAL A CA 1
ATOM 2146 C C . VAL A 1 288 ? 20.408 -19.439 -26.578 1.00 31.97 317 VAL A C 1
ATOM 2147 O O . VAL A 1 288 ? 19.267 -19.012 -26.780 1.00 31.76 317 VAL A O 1
ATOM 2151 N N . CYS A 1 289 ? 20.727 -20.727 -26.675 1.00 27.86 318 CYS A N 1
ATOM 2152 C CA . CYS A 1 289 ? 19.771 -21.694 -27.206 1.00 29.32 318 CYS A CA 1
ATOM 2153 C C . CYS A 1 289 ? 20.035 -23.067 -26.607 1.00 28.76 318 CYS A C 1
ATOM 2154 O O . CYS A 1 289 ? 21.056 -23.303 -25.957 1.00 29.30 318 CYS A O 1
ATOM 2157 N N . MET A 1 290 ? 19.100 -23.988 -26.831 1.00 27.65 319 MET A N 1
ATOM 2158 C CA . MET A 1 290 ? 19.345 -25.368 -26.448 1.00 28.09 319 MET A CA 1
ATOM 2159 C C . MET A 1 290 ? 20.234 -26.048 -27.485 1.00 24.83 319 MET A C 1
ATOM 2160 O O . MET A 1 290 ? 20.290 -25.644 -28.649 1.00 26.59 319 MET A O 1
ATOM 2165 N N . GLU A 1 291 ? 20.924 -27.105 -27.051 1.00 26.16 320 GLU A N 1
ATOM 2166 C CA . GLU A 1 291 ? 21.770 -27.863 -27.971 1.00 26.45 320 GLU A CA 1
ATOM 2167 C C . GLU A 1 291 ? 20.978 -28.341 -29.185 1.00 26.80 320 GLU A C 1
ATOM 2168 O O . GLU A 1 291 ? 21.438 -28.219 -30.330 1.00 26.95 320 GLU A O 1
ATOM 2174 N N . SER A 1 292 ? 19.752 -28.817 -28.958 1.00 30.02 321 SER A N 1
ATOM 2175 C CA . SER A 1 292 ? 18.953 -29.352 -30.054 1.00 29.51 321 SER A CA 1
ATOM 2176 C C . SER A 1 292 ? 18.569 -28.293 -31.080 1.00 29.13 321 SER A C 1
ATOM 2177 O O . SER A 1 292 ? 18.201 -28.654 -32.202 1.00 32.11 321 SER A O 1
ATOM 2180 N N . GLU A 1 293 ? 18.656 -26.998 -30.739 1.00 26.67 322 GLU A N 1
ATOM 2181 C CA . GLU A 1 293 ? 18.317 -25.933 -31.677 1.00 27.96 322 GLU A CA 1
ATOM 2182 C C . GLU A 1 293 ? 19.461 -25.552 -32.608 1.00 28.57 322 GLU A C 1
ATOM 2183 O O . GLU A 1 293 ? 19.235 -24.777 -33.548 1.00 27.12 322 GLU A O 1
ATOM 2189 N N . LYS A 1 294 ? 20.675 -26.063 -32.382 1.00 27.83 323 LYS A N 1
ATOM 2190 C CA . LYS A 1 294 ? 21.815 -25.544 -33.139 1.00 29.06 323 LYS A CA 1
ATOM 2191 C C . LYS A 1 294 ? 21.658 -25.782 -34.640 1.00 28.89 323 LYS A C 1
ATOM 2192 O O . LYS A 1 294 ? 21.902 -24.877 -35.448 1.00 28.25 323 LYS A O 1
ATOM 2198 N N . ASP A 1 295 ? 21.231 -26.990 -35.039 1.00 27.20 324 ASP A N 1
ATOM 2199 C CA . ASP A 1 295 ? 21.240 -27.325 -36.461 1.00 29.48 324 ASP A CA 1
ATOM 2200 C C . ASP A 1 295 ? 20.372 -26.362 -37.251 1.00 28.02 324 ASP A C 1
ATOM 2201 O O . ASP A 1 295 ? 20.831 -25.727 -38.208 1.00 28.47 324 ASP A O 1
ATOM 2206 N N . HIS A 1 296 ? 19.109 -26.224 -36.841 1.00 28.40 325 HIS A N 1
ATOM 2207 C CA . HIS A 1 296 ? 18.202 -25.317 -37.528 1.00 30.77 325 HIS A CA 1
ATOM 2208 C C . HIS A 1 296 ? 18.777 -23.911 -37.549 1.00 30.00 325 HIS A C 1
ATOM 2209 O O . HIS A 1 296 ? 18.823 -23.257 -38.602 1.00 32.94 325 HIS A O 1
ATOM 2216 N N . LYS A 1 297 ? 19.303 -23.464 -36.402 1.00 29.38 326 LYS A N 1
ATOM 2217 C CA . LYS A 1 297 ? 19.772 -22.088 -36.333 1.00 29.69 326 LYS A CA 1
ATOM 2218 C C . LYS A 1 297 ? 20.954 -21.896 -37.269 1.00 27.44 326 LYS A C 1
ATOM 2219 O O . LYS A 1 297 ? 21.026 -20.892 -37.993 1.00 28.59 326 LYS A O 1
ATOM 2225 N N . LEU A 1 298 ? 21.817 -22.912 -37.367 1.00 25.74 327 LEU A N 1
ATOM 2226 C CA . LEU A 1 298 ? 22.957 -22.795 -38.263 1.00 26.78 327 LEU A CA 1
ATOM 2227 C C . LEU A 1 298 ? 22.483 -22.632 -39.696 1.00 27.32 327 LEU A C 1
ATOM 2228 O O . LEU A 1 298 ? 22.950 -21.745 -40.425 1.00 25.34 327 LEU A O 1
ATOM 2233 N N . ILE A 1 299 ? 21.503 -23.449 -40.102 1.00 25.58 328 ILE A N 1
ATOM 2234 C CA . ILE A 1 299 ? 21.048 -23.359 -41.482 1.00 28.64 328 ILE A CA 1
ATOM 2235 C C . ILE A 1 299 ? 20.454 -21.987 -41.742 1.00 28.64 328 ILE A C 1
ATOM 2236 O O . ILE A 1 299 ? 20.759 -21.353 -42.761 1.0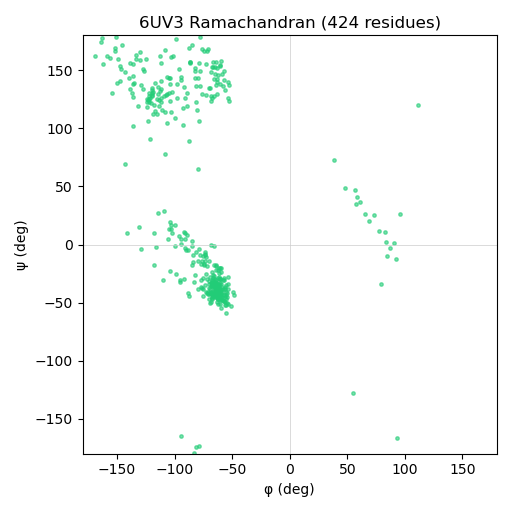0 29.86 328 ILE A O 1
ATOM 2241 N N . GLN A 1 300 ? 19.669 -21.469 -40.786 1.00 29.22 329 GLN A N 1
ATOM 2242 C CA . GLN A 1 300 ? 19.104 -20.138 -40.962 1.00 31.75 329 GLN A CA 1
ATOM 2243 C C . GLN A 1 300 ? 20.223 -19.139 -41.180 1.00 32.99 329 GLN A C 1
ATOM 2244 O O . GLN A 1 300 ? 20.234 -18.391 -42.169 1.00 31.97 329 GLN A O 1
ATOM 2250 N N . LEU A 1 301 ? 21.234 -19.201 -40.312 1.00 29.88 330 LEU A N 1
ATOM 2251 C CA . LEU A 1 301 ? 22.349 -18.271 -40.411 1.00 30.26 330 LEU A CA 1
ATOM 2252 C C . LEU A 1 301 ? 23.036 -18.399 -41.759 1.00 26.43 330 LEU A C 1
ATOM 2253 O O . LEU A 1 301 ? 23.295 -17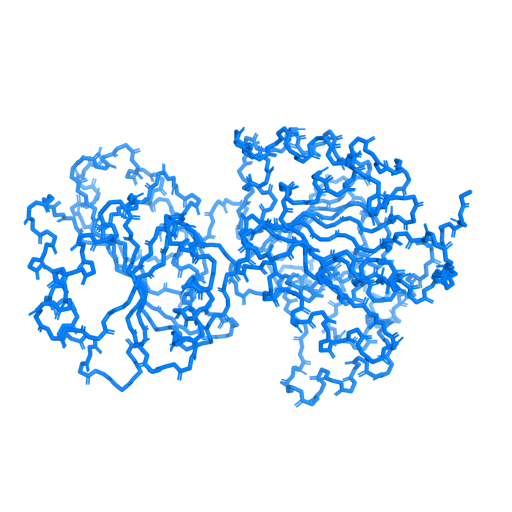.396 -42.437 1.00 28.27 330 LEU A O 1
ATOM 2258 N N . MET A 1 302 ? 23.295 -19.639 -42.190 1.00 26.32 331 MET A N 1
ATOM 2259 C CA . MET A 1 302 ? 24.057 -19.801 -43.417 1.00 26.21 331 MET A CA 1
ATOM 2260 C C . MET A 1 302 ? 23.250 -19.313 -44.614 1.00 27.94 331 MET A C 1
ATOM 2261 O O . MET A 1 302 ? 23.816 -18.717 -45.541 1.00 30.74 331 MET A O 1
ATOM 2266 N N . GLU A 1 303 ? 21.918 -19.464 -44.560 1.00 31.06 332 GLU A N 1
ATOM 2267 C CA . GLU A 1 303 ? 21.108 -18.961 -45.661 1.00 33.45 332 GLU A CA 1
ATOM 2268 C C . GLU A 1 303 ? 21.255 -17.457 -45.796 1.00 31.22 332 GLU A C 1
ATOM 2269 O O . GLU A 1 303 ? 21.271 -16.931 -46.915 1.00 33.89 332 GLU A O 1
ATOM 2275 N N . GLU A 1 304 ? 21.409 -16.748 -44.675 1.00 31.73 333 GLU A N 1
ATOM 2276 C CA . GLU A 1 304 ? 21.613 -15.311 -44.784 1.00 31.21 333 GLU A CA 1
ATOM 2277 C C . GLU A 1 304 ? 23.031 -14.997 -45.227 1.00 32.50 333 GLU A C 1
ATOM 2278 O O . GLU A 1 304 ? 23.244 -14.072 -46.020 1.00 32.31 333 GLU A O 1
ATOM 2284 N N . ILE A 1 305 ? 24.011 -15.769 -44.747 1.00 29.23 334 ILE A N 1
ATOM 2285 C CA . ILE A 1 305 ? 25.400 -15.454 -45.062 1.00 28.84 334 ILE A CA 1
ATOM 2286 C C . ILE A 1 305 ? 25.670 -15.673 -46.543 1.00 32.51 334 ILE A C 1
ATOM 2287 O O . ILE A 1 305 ? 26.304 -14.845 -47.207 1.00 34.92 334 ILE A O 1
ATOM 2292 N N . MET A 1 306 ? 25.207 -16.802 -47.078 1.00 34.17 335 MET A N 1
ATOM 2293 C CA . MET A 1 306 ? 25.564 -17.168 -48.441 1.00 35.03 335 MET A CA 1
ATOM 2294 C C . MET A 1 306 ? 24.812 -16.348 -49.475 1.00 38.95 335 MET A C 1
ATOM 2295 O O . MET A 1 306 ? 25.149 -16.421 -50.659 1.00 41.92 335 MET A O 1
ATOM 2300 N N . ALA A 1 307 ? 23.811 -15.573 -49.058 1.00 37.89 336 ALA A N 1
ATOM 2301 C CA . ALA A 1 307 ? 23.191 -14.598 -49.942 1.00 40.69 336 ALA A CA 1
ATOM 2302 C C . ALA A 1 307 ? 24.051 -13.358 -50.135 1.00 43.55 336 ALA A C 1
ATOM 2303 O O . ALA A 1 307 ? 23.782 -12.577 -51.054 1.00 47.68 336 ALA A O 1
ATOM 2305 N N . GLU A 1 308 ? 25.069 -13.157 -49.301 1.00 40.71 337 GLU A N 1
ATOM 2306 C CA . GLU A 1 308 ? 25.955 -12.009 -49.421 1.00 42.35 337 GLU A CA 1
ATOM 2307 C C . GLU A 1 308 ? 27.084 -12.305 -50.399 1.00 43.34 337 GLU A C 1
ATOM 2308 O O . GLU A 1 308 ? 27.437 -13.460 -50.651 1.00 43.00 337 GLU A O 1
ATOM 2314 N N . LYS A 1 309 ? 27.661 -11.232 -50.946 1.00 43.87 338 LYS A N 1
ATOM 2315 C CA . LYS A 1 309 ? 28.760 -11.387 -51.894 1.00 46.22 338 LYS A CA 1
ATOM 2316 C C . LYS A 1 309 ? 30.015 -11.897 -51.196 1.00 45.82 338 LYS A C 1
ATOM 2317 O O . LYS A 1 309 ? 30.637 -12.865 -51.646 1.00 48.46 338 LYS A O 1
ATOM 2323 N N . GLU A 1 310 ? 30.405 -11.250 -50.100 1.00 44.92 339 GLU A N 1
ATOM 2324 C CA . GLU A 1 310 ? 31.542 -11.681 -49.287 1.00 41.23 339 GLU A CA 1
ATOM 2325 C C . GLU A 1 310 ? 30.997 -12.581 -48.186 1.00 36.41 339 GLU A C 1
ATOM 2326 O O . GLU A 1 310 ? 30.419 -12.105 -47.207 1.00 37.60 339 GLU A O 1
ATOM 2332 N N . ASN A 1 311 ? 31.170 -13.894 -48.343 1.00 34.50 340 ASN A N 1
ATOM 2333 C CA . ASN A 1 311 ? 30.480 -14.829 -47.465 1.00 32.88 340 ASN A CA 1
ATOM 2334 C C . ASN A 1 311 ? 31.405 -15.895 -46.886 1.00 28.56 340 ASN A C 1
ATOM 2335 O O . ASN A 1 311 ? 30.919 -16.896 -46.361 1.00 29.49 340 ASN A O 1
ATOM 2340 N N . LYS A 1 312 ? 32.720 -15.707 -46.961 1.00 28.12 341 LYS A N 1
ATOM 2341 C CA . LYS A 1 312 ? 33.640 -16.731 -46.476 1.00 25.91 341 LYS A CA 1
ATOM 2342 C C . LYS A 1 312 ? 33.514 -16.887 -44.960 1.00 24.87 341 LYS A C 1
ATOM 2343 O O . LYS A 1 312 ? 33.592 -15.905 -44.216 1.00 24.84 341 LYS A O 1
ATOM 2349 N N . THR A 1 313 ? 33.317 -18.132 -44.508 1.00 22.40 342 THR A N 1
ATOM 2350 C CA . THR A 1 313 ? 32.882 -18.441 -43.152 1.00 21.89 342 THR A CA 1
ATOM 2351 C C . THR A 1 313 ? 33.692 -19.598 -42.582 1.00 21.95 342 THR A C 1
ATOM 2352 O O . THR A 1 313 ? 33.939 -20.593 -43.273 1.00 22.85 342 THR A O 1
ATOM 2356 N N . ILE A 1 314 ? 34.075 -19.481 -41.305 1.00 20.65 343 ILE A N 1
ATOM 2357 C CA . ILE A 1 314 ? 34.625 -20.603 -40.548 1.00 20.78 343 ILE A CA 1
ATOM 2358 C C . ILE A 1 314 ? 33.625 -20.966 -39.463 1.00 19.70 343 ILE A C 1
ATOM 2359 O O . ILE A 1 314 ? 33.127 -20.086 -38.757 1.00 20.84 343 ILE A O 1
ATOM 2364 N N . ILE A 1 315 ? 33.321 -22.257 -39.345 1.00 20.19 344 ILE A N 1
ATOM 2365 C CA . ILE A 1 315 ? 32.448 -22.803 -38.315 1.00 19.19 344 ILE A CA 1
ATOM 2366 C C . ILE A 1 315 ? 33.293 -23.691 -37.406 1.00 20.05 344 ILE A C 1
ATOM 2367 O O . ILE A 1 315 ? 33.855 -24.697 -37.859 1.00 20.59 344 ILE A O 1
ATOM 2372 N N . PHE A 1 316 ? 33.367 -23.346 -36.122 1.00 19.32 345 PHE A N 1
ATOM 2373 C CA . PHE A 1 316 ? 34.124 -24.118 -35.146 1.00 16.95 345 PHE A CA 1
ATOM 2374 C C . PHE A 1 316 ? 33.219 -25.052 -34.355 1.00 17.96 345 PHE A C 1
ATOM 2375 O O . PHE A 1 316 ? 32.127 -24.659 -33.914 1.00 20.73 345 PHE A O 1
ATOM 2383 N N . VAL A 1 317 ? 33.708 -26.279 -34.141 1.00 18.97 346 VAL A N 1
ATOM 2384 C CA . VAL A 1 317 ? 33.047 -27.296 -33.332 1.00 19.31 346 VAL A CA 1
ATOM 2385 C C . VAL A 1 317 ? 34.063 -27.851 -32.332 1.00 21.16 346 VAL A C 1
ATOM 2386 O O . VAL A 1 317 ? 35.272 -27.679 -32.484 1.00 22.05 346 VAL A O 1
ATOM 2390 N N . GLU A 1 318 ? 33.566 -28.572 -31.321 1.00 20.36 347 GLU A N 1
ATOM 2391 C CA . GLU A 1 318 ? 34.436 -28.992 -30.219 1.00 22.49 347 GLU A CA 1
ATOM 2392 C C . GLU A 1 318 ? 35.304 -30.212 -30.542 1.00 23.34 347 GLU A C 1
ATOM 2393 O O . GLU A 1 318 ? 36.449 -30.280 -30.082 1.00 26.05 347 GLU A O 1
ATOM 2399 N N . THR A 1 319 ? 34.796 -31.208 -31.280 1.00 21.97 348 THR A N 1
ATOM 2400 C CA . THR A 1 319 ? 35.540 -32.449 -31.469 1.00 22.34 348 THR A CA 1
ATOM 2401 C C . THR A 1 319 ? 35.732 -32.770 -32.947 1.00 18.49 348 THR A C 1
ATOM 2402 O O . THR A 1 319 ? 35.006 -32.280 -33.820 1.00 21.03 348 THR A O 1
ATOM 2406 N N . LYS A 1 320 ? 36.735 -33.619 -33.218 1.00 20.01 349 LYS A N 1
ATOM 2407 C CA . LYS A 1 320 ? 36.963 -34.092 -34.581 1.00 20.23 349 LYS A CA 1
ATOM 2408 C C . LYS A 1 320 ? 35.750 -34.857 -35.101 1.00 21.89 349 LYS A C 1
ATOM 2409 O O . LYS A 1 320 ? 35.377 -34.722 -36.271 1.00 23.41 349 LYS A O 1
ATOM 2415 N N . ARG A 1 321 ? 35.109 -35.637 -34.231 1.00 23.27 350 ARG A N 1
ATOM 2416 C CA . ARG A 1 321 ? 33.918 -36.382 -34.643 1.00 25.78 350 ARG A CA 1
ATOM 2417 C C . ARG A 1 321 ? 32.784 -35.439 -35.040 1.00 26.23 350 ARG A C 1
ATOM 2418 O O . ARG A 1 321 ? 32.145 -35.618 -36.086 1.00 26.02 350 ARG A O 1
ATOM 2426 N N . ARG A 1 322 ? 32.534 -34.408 -34.227 1.00 23.35 351 ARG A N 1
ATOM 2427 C CA . ARG A 1 322 ? 31.504 -33.439 -34.572 1.00 24.10 351 ARG A CA 1
ATOM 2428 C C . ARG A 1 322 ? 31.854 -32.670 -35.831 1.00 24.01 351 ARG A C 1
ATOM 2429 O O . ARG A 1 322 ? 30.962 -32.307 -36.602 1.00 25.21 351 ARG A O 1
ATOM 2437 N N . CYS A 1 323 ? 33.146 -32.425 -36.062 1.00 21.73 352 CYS A N 1
ATOM 2438 C CA . CYS A 1 323 ? 33.582 -31.759 -37.279 1.00 21.49 352 CYS A CA 1
ATOM 2439 C C . CYS A 1 323 ? 33.227 -32.594 -38.502 1.00 24.75 352 CYS A C 1
ATOM 2440 O O . CYS A 1 323 ? 32.577 -32.108 -39.441 1.00 25.36 352 CYS A O 1
ATOM 2443 N N . ASP A 1 324 ? 33.612 -33.871 -38.482 1.00 25.12 353 ASP A N 1
ATOM 2444 C CA . ASP A 1 324 ? 33.291 -34.770 -39.587 1.00 29.43 353 ASP A CA 1
ATOM 2445 C C . ASP A 1 324 ? 31.779 -34.868 -39.798 1.00 28.08 353 ASP A C 1
ATOM 2446 O O . ASP A 1 324 ? 31.287 -34.763 -40.930 1.00 27.99 353 ASP A O 1
ATOM 2451 N N . ASP A 1 325 ? 31.033 -35.071 -38.709 1.00 27.53 354 ASP A N 1
ATOM 2452 C CA . ASP A 1 325 ? 29.587 -35.266 -38.819 1.00 28.67 354 ASP A CA 1
ATOM 2453 C C . ASP A 1 325 ? 28.882 -34.024 -39.344 1.00 28.68 354 ASP A C 1
ATOM 2454 O O . ASP A 1 325 ? 28.002 -34.127 -40.206 1.00 28.97 354 ASP A O 1
ATOM 2459 N N . LEU A 1 326 ? 29.230 -32.837 -38.831 1.00 24.81 355 LEU A N 1
ATOM 2460 C CA . LEU A 1 326 ? 28.593 -31.626 -39.328 1.00 24.15 355 LEU A CA 1
ATOM 2461 C C . LEU A 1 326 ? 28.926 -31.389 -40.790 1.00 25.88 355 LEU A C 1
ATOM 2462 O O . LEU A 1 326 ? 28.065 -30.956 -41.569 1.00 28.12 355 LEU A O 1
ATOM 2467 N N . THR A 1 327 ? 30.174 -31.647 -41.189 1.00 26.46 356 THR A N 1
ATOM 2468 C CA . THR A 1 327 ? 30.524 -31.416 -42.578 1.00 24.33 356 THR A CA 1
ATOM 2469 C C . THR A 1 327 ? 29.746 -32.348 -43.490 1.00 26.28 356 THR A C 1
ATOM 2470 O O . THR A 1 327 ? 29.235 -31.918 -44.526 1.00 28.93 356 THR A O 1
ATOM 2474 N N . ARG A 1 328 ? 29.656 -33.621 -43.120 1.00 27.75 357 ARG A N 1
ATOM 2475 C CA . ARG A 1 328 ? 28.885 -34.537 -43.955 1.00 28.62 357 ARG A CA 1
ATOM 2476 C C . ARG A 1 328 ? 27.425 -34.125 -44.020 1.00 31.69 357 ARG A C 1
ATOM 2477 O O . ARG A 1 328 ? 26.819 -34.157 -45.099 1.00 29.94 357 ARG A O 1
ATOM 2485 N N . ARG A 1 329 ? 26.843 -33.719 -42.883 1.00 28.17 358 ARG A N 1
ATOM 2486 C CA . ARG A 1 329 ? 25.455 -33.264 -42.883 1.00 29.14 358 ARG A CA 1
ATOM 2487 C C . ARG A 1 329 ? 25.268 -32.055 -43.789 1.00 31.53 358 ARG A C 1
ATOM 2488 O O . ARG A 1 329 ? 24.259 -31.940 -44.495 1.00 31.62 358 ARG A O 1
ATOM 2496 N N . MET A 1 330 ? 26.226 -31.128 -43.774 1.00 27.47 359 MET A N 1
ATOM 2497 C CA . MET A 1 330 ? 26.097 -29.938 -44.602 1.00 28.43 359 MET A CA 1
ATOM 2498 C C . MET A 1 330 ? 26.261 -30.277 -46.078 1.00 30.21 359 MET A C 1
ATOM 2499 O O . MET A 1 330 ? 25.520 -29.767 -46.922 1.00 31.09 359 MET A O 1
ATOM 2504 N N . ARG A 1 331 ? 27.239 -31.119 -46.405 1.00 29.05 360 ARG A N 1
ATOM 2505 C CA . ARG A 1 331 ? 27.491 -31.450 -47.802 1.00 30.92 360 ARG A CA 1
ATOM 2506 C C . ARG A 1 331 ? 26.327 -32.241 -48.385 1.00 32.17 360 ARG A C 1
ATOM 2507 O O . ARG A 1 331 ? 25.962 -32.044 -49.548 1.00 33.97 360 ARG A O 1
ATOM 2515 N N . ARG A 1 332 ? 25.708 -33.104 -47.576 1.00 30.87 361 ARG A N 1
ATOM 2516 C CA . ARG A 1 332 ? 24.553 -33.862 -48.050 1.00 33.44 361 ARG A CA 1
ATOM 2517 C C . ARG A 1 332 ? 23.391 -32.956 -48.440 1.00 36.31 361 ARG A C 1
ATOM 2518 O O . ARG A 1 332 ? 22.530 -33.376 -49.221 1.00 39.14 361 ARG A O 1
ATOM 2526 N N . ASP A 1 333 ? 23.358 -31.720 -47.951 1.00 34.54 362 ASP A N 1
ATOM 2527 C CA . ASP A 1 333 ? 22.334 -30.761 -48.338 1.00 34.32 362 ASP A CA 1
ATOM 2528 C C . ASP A 1 333 ? 22.833 -29.726 -49.337 1.00 34.05 362 ASP A C 1
ATOM 2529 O O . ASP A 1 333 ? 22.199 -28.676 -49.495 1.00 38.07 362 ASP A O 1
ATOM 2534 N N . GLY A 1 334 ? 23.957 -29.985 -50.000 1.00 34.29 363 GLY A N 1
ATOM 2535 C CA . GLY A 1 334 ? 24.429 -29.098 -51.040 1.00 33.59 363 GLY A CA 1
ATOM 2536 C C . GLY A 1 334 ? 25.218 -27.894 -50.577 1.00 36.17 363 GLY A C 1
ATOM 2537 O O . GLY A 1 334 ? 25.476 -27.000 -51.389 1.00 38.89 363 GLY A O 1
ATOM 2538 N N . TRP A 1 335 ? 25.613 -27.835 -49.302 1.00 34.53 364 TRP A N 1
ATOM 2539 C CA . TRP A 1 335 ? 26.432 -26.704 -48.880 1.00 32.68 364 TRP A CA 1
ATOM 2540 C C . TRP A 1 335 ? 27.889 -26.946 -49.265 1.00 28.68 364 TRP A C 1
ATOM 2541 O O . TRP A 1 335 ? 28.401 -28.055 -49.085 1.00 32.50 364 TRP A O 1
ATOM 2552 N N . PRO A 1 336 ? 28.568 -25.932 -49.804 1.00 29.36 365 PRO A N 1
ATOM 2553 C CA . PRO A 1 336 ? 29.968 -26.092 -50.229 1.00 30.78 365 PRO A CA 1
ATOM 2554 C C . PRO A 1 336 ? 30.936 -26.005 -49.054 1.00 31.88 365 PRO A C 1
ATOM 2555 O O . PRO A 1 336 ? 31.769 -25.097 -48.964 1.00 31.91 365 PRO A O 1
ATOM 2559 N N . ALA A 1 337 ? 30.832 -26.974 -48.155 1.00 30.10 366 ALA A N 1
ATOM 2560 C CA . ALA A 1 337 ? 31.606 -27.003 -46.922 1.00 27.33 366 ALA A CA 1
ATOM 2561 C C . ALA A 1 337 ? 32.702 -28.052 -47.001 1.00 29.83 366 ALA A C 1
ATOM 2562 O O . ALA A 1 337 ? 32.518 -29.123 -47.591 1.00 31.52 366 ALA A O 1
ATOM 2564 N N . MET A 1 338 ? 33.850 -27.740 -46.403 1.00 25.59 367 MET A N 1
ATOM 2565 C CA . MET A 1 338 ? 34.925 -28.708 -46.241 1.00 24.16 367 MET A CA 1
ATOM 2566 C C . MET A 1 338 ? 35.405 -28.602 -44.807 1.00 24.87 367 MET A C 1
ATOM 2567 O O . MET A 1 338 ? 35.105 -27.618 -44.134 1.00 26.23 367 MET A O 1
ATOM 2572 N N . CYS A 1 339 ? 36.125 -29.607 -44.322 1.00 23.94 368 CYS A N 1
ATOM 2573 C CA . CYS A 1 339 ? 36.551 -29.551 -42.930 1.00 25.49 368 CYS A CA 1
ATOM 2574 C C . CYS A 1 339 ? 38.036 -29.831 -42.765 1.00 25.98 368 CYS A C 1
ATOM 2575 O O . CYS A 1 339 ? 38.696 -30.448 -43.607 1.00 25.11 368 CYS A O 1
ATOM 2578 N N . ILE A 1 340 ? 38.543 -29.372 -41.627 1.00 21.57 369 ILE A N 1
ATOM 2579 C CA . ILE A 1 340 ? 39.930 -29.592 -41.258 1.00 20.09 369 ILE A CA 1
ATOM 2580 C C . ILE A 1 340 ? 39.980 -29.971 -39.781 1.00 20.24 369 ILE A C 1
ATOM 2581 O O . ILE A 1 340 ? 39.354 -29.319 -38.937 1.00 20.60 369 ILE A O 1
ATOM 2586 N N . HIS A 1 341 ? 40.687 -31.055 -39.482 1.00 20.00 370 HIS A N 1
ATOM 2587 C CA . HIS A 1 341 ? 40.896 -31.495 -38.108 1.00 19.48 370 HIS A CA 1
ATOM 2588 C C . HIS A 1 341 ? 42.049 -32.485 -38.109 1.00 22.51 370 HIS A C 1
ATOM 2589 O O . HIS A 1 341 ? 42.556 -32.883 -39.166 1.00 21.98 370 HIS A O 1
ATOM 2596 N N . GLY A 1 342 ? 42.451 -32.888 -36.906 1.00 22.90 371 GLY A N 1
ATOM 2597 C CA . GLY A 1 342 ? 43.647 -33.684 -36.726 1.00 24.74 371 GLY A CA 1
ATOM 2598 C C . GLY A 1 342 ? 43.562 -35.135 -37.150 1.00 24.27 371 GLY A C 1
ATOM 2599 O O . GLY A 1 342 ? 44.589 -35.820 -37.145 1.00 29.65 371 GLY A O 1
ATOM 2600 N N . ASP A 1 343 ? 42.385 -35.640 -37.483 1.00 26.38 372 ASP A N 1
ATOM 2601 C CA . ASP A 1 343 ? 42.315 -37.006 -37.988 1.00 27.65 372 ASP A CA 1
ATOM 2602 C C . ASP A 1 343 ? 42.434 -37.075 -39.506 1.00 31.17 372 ASP A C 1
ATOM 2603 O O . ASP A 1 343 ? 42.452 -38.179 -40.066 1.00 33.62 372 ASP A O 1
ATOM 2608 N N . LYS A 1 344 ? 42.518 -35.935 -40.192 1.00 25.87 373 LYS A N 1
ATOM 2609 C CA . LYS A 1 344 ? 42.787 -35.941 -41.624 1.00 25.00 373 LYS A CA 1
ATOM 2610 C C . LYS A 1 344 ? 44.285 -36.081 -41.889 1.00 26.14 373 LYS A C 1
ATOM 2611 O O . LYS A 1 344 ? 45.126 -35.661 -41.086 1.00 25.62 373 LYS A O 1
ATOM 2617 N N . SER A 1 345 ? 44.621 -36.670 -43.037 1.00 23.43 374 SER A N 1
ATOM 2618 C CA . SER A 1 345 ? 46.021 -36.695 -43.444 1.00 22.64 374 SER A CA 1
ATOM 2619 C C . SER A 1 345 ? 46.524 -35.278 -43.707 1.00 21.71 374 SER A C 1
ATOM 2620 O O . SER A 1 345 ? 45.757 -34.374 -44.062 1.00 20.97 374 SER A O 1
ATOM 2623 N N . GLN A 1 346 ? 47.830 -35.077 -43.541 1.00 22.29 375 GLN A N 1
ATOM 2624 C CA . GLN A 1 346 ? 48.364 -33.742 -43.785 1.00 22.13 375 GLN A CA 1
ATOM 2625 C C . GLN A 1 346 ? 48.161 -33.274 -45.232 1.00 21.12 375 GLN A C 1
ATOM 2626 O O . GLN A 1 346 ? 47.842 -32.102 -45.427 1.00 21.18 375 GLN A O 1
ATOM 2632 N N . PRO A 1 347 ? 48.291 -34.122 -46.263 1.00 22.39 376 PRO A N 1
ATOM 2633 C CA . PRO A 1 347 ? 47.918 -33.628 -47.602 1.00 23.67 376 PRO A CA 1
ATOM 2634 C C . PRO A 1 347 ? 46.470 -33.174 -47.698 1.00 20.11 376 PRO A C 1
ATOM 2635 O O . PRO A 1 347 ? 46.189 -32.182 -48.381 1.00 23.41 376 PRO A O 1
ATOM 2639 N N . GLU A 1 348 ? 45.544 -33.860 -47.019 1.00 20.91 377 GLU A N 1
ATOM 2640 C CA . GLU A 1 348 ? 44.157 -33.410 -47.017 1.00 21.72 377 GLU A CA 1
ATOM 2641 C C . GLU A 1 348 ? 44.021 -32.077 -46.297 1.00 20.65 377 GLU A C 1
ATOM 2642 O O . GLU A 1 348 ? 43.278 -31.196 -46.741 1.00 21.87 377 GLU A O 1
ATOM 2648 N N . ARG A 1 349 ? 44.687 -31.938 -45.147 1.00 21.49 378 ARG A N 1
ATOM 2649 C CA . ARG A 1 349 ? 44.611 -30.685 -44.403 1.00 20.77 378 ARG A CA 1
ATOM 2650 C C . ARG A 1 349 ? 45.136 -29.523 -45.242 1.00 19.87 378 ARG A C 1
ATOM 2651 O O . ARG A 1 349 ? 44.481 -28.472 -45.348 1.00 20.39 378 ARG A O 1
ATOM 2659 N N . ASP A 1 350 ? 46.315 -29.710 -45.859 1.00 20.12 379 ASP A N 1
ATOM 2660 C CA . ASP A 1 350 ? 46.898 -28.701 -46.746 1.00 22.22 379 ASP A CA 1
ATOM 2661 C C . ASP A 1 350 ? 45.932 -28.334 -47.863 1.00 21.88 379 ASP A C 1
ATOM 2662 O O . ASP A 1 350 ? 45.697 -27.152 -48.143 1.00 21.49 379 ASP A O 1
ATOM 2667 N N . TRP A 1 351 ? 45.377 -29.348 -48.533 1.00 22.08 380 TRP A N 1
ATOM 2668 C CA . TRP A 1 351 ? 44.504 -29.085 -49.672 1.00 24.35 380 TRP A CA 1
ATOM 2669 C C . TRP A 1 351 ? 43.263 -28.301 -49.259 1.00 21.93 380 TRP A C 1
ATOM 2670 O O . TRP A 1 351 ? 42.884 -27.329 -49.921 1.00 22.83 380 TRP A O 1
ATOM 2681 N N . VAL A 1 352 ? 42.618 -28.709 -48.165 1.00 21.27 381 VAL A N 1
ATOM 2682 C CA . VAL A 1 352 ? 41.405 -28.024 -47.724 1.00 22.92 381 VAL A CA 1
ATOM 2683 C C . VAL A 1 352 ? 41.713 -26.573 -47.391 1.00 20.82 381 VAL A C 1
ATOM 2684 O O . VAL A 1 352 ? 40.985 -25.654 -47.788 1.00 21.89 381 VAL A O 1
ATOM 2688 N N . LEU A 1 353 ? 42.785 -26.333 -46.636 1.00 21.36 382 LEU A N 1
ATOM 2689 C CA . LEU A 1 353 ? 43.042 -24.945 -46.283 1.00 21.20 382 LEU A CA 1
ATOM 2690 C C . LEU A 1 353 ? 43.365 -24.115 -47.519 1.00 22.76 382 LEU A C 1
ATOM 2691 O O . LEU A 1 353 ? 42.956 -22.958 -47.611 1.00 22.25 382 LEU A O 1
ATOM 2696 N N . ASN A 1 354 ? 44.063 -24.693 -48.498 1.00 22.48 383 ASN A N 1
ATOM 2697 C CA . ASN A 1 354 ? 44.346 -23.942 -49.718 1.00 25.53 383 ASN A CA 1
ATOM 2698 C C . ASN A 1 354 ? 43.066 -23.643 -50.491 1.00 24.85 383 ASN A C 1
ATOM 2699 O O . ASN A 1 354 ? 42.911 -22.543 -51.040 1.00 24.80 383 ASN A O 1
ATOM 2704 N N . GLU A 1 355 ? 42.131 -24.601 -50.528 1.00 24.35 384 GLU A N 1
ATOM 2705 C CA . GLU A 1 355 ? 40.835 -24.353 -51.165 1.00 26.72 384 GLU A CA 1
ATOM 2706 C C . GLU A 1 355 ? 40.080 -23.237 -50.458 1.00 28.59 384 GLU A C 1
ATOM 2707 O O . GLU A 1 355 ? 39.397 -22.430 -51.098 1.00 29.30 384 GLU A O 1
ATOM 2713 N N . PHE A 1 356 ? 40.166 -23.200 -49.126 1.00 23.75 385 PHE A N 1
ATOM 2714 C CA . PHE A 1 356 ? 39.505 -22.147 -48.365 1.00 24.45 385 PHE A CA 1
ATOM 2715 C C . PHE A 1 356 ? 40.153 -20.795 -48.637 1.00 24.37 385 PHE A C 1
ATOM 2716 O O . PHE A 1 356 ? 39.457 -19.791 -48.824 1.00 25.89 385 PHE A O 1
ATOM 2724 N N . ARG A 1 357 ? 41.485 -20.758 -48.699 1.00 23.11 386 ARG A N 1
ATOM 2725 C CA . ARG A 1 357 ? 42.181 -19.505 -48.979 1.00 22.87 386 ARG A CA 1
ATOM 2726 C C . ARG A 1 357 ? 41.806 -18.970 -50.354 1.00 28.55 386 ARG A C 1
ATOM 2727 O O . ARG A 1 357 ? 41.618 -17.763 -50.531 1.00 29.99 386 ARG A O 1
ATOM 2735 N N . SER A 1 358 ? 41.682 -19.862 -51.335 1.00 26.16 387 SER A N 1
ATOM 2736 C CA . SER A 1 358 ? 41.376 -19.427 -52.692 1.00 29.54 387 SER A CA 1
ATOM 2737 C C . SER A 1 358 ? 39.923 -19.002 -52.849 1.00 34.04 387 SER A C 1
ATOM 2738 O O . SER A 1 358 ? 39.591 -18.313 -53.821 1.00 38.66 387 SER A O 1
ATOM 2741 N N . GLY A 1 359 ? 39.050 -19.392 -51.924 1.00 31.37 388 GLY A N 1
ATOM 2742 C CA . GLY A 1 359 ? 37.637 -19.115 -52.051 1.00 33.22 388 GLY A CA 1
ATOM 2743 C C . GLY A 1 359 ? 36.865 -20.154 -52.832 1.00 34.99 388 GLY A C 1
ATOM 2744 O O . GLY A 1 359 ? 35.636 -20.038 -52.941 1.00 38.92 388 GLY A O 1
ATOM 2745 N N . LYS A 1 360 ? 37.542 -21.173 -53.366 1.00 34.08 389 LYS A N 1
ATOM 2746 C CA . LYS A 1 360 ? 36.842 -22.243 -54.069 1.00 35.45 389 LYS A CA 1
ATOM 2747 C C . LYS A 1 360 ? 35.894 -22.988 -53.143 1.00 38.39 389 LYS A C 1
ATOM 2748 O O . LYS A 1 360 ? 34.875 -23.523 -53.596 1.00 38.86 389 LYS A O 1
ATOM 2754 N N . ALA A 1 361 ? 36.212 -23.042 -51.854 1.00 34.95 390 ALA A N 1
ATOM 2755 C CA . ALA A 1 361 ? 35.292 -23.560 -50.846 1.00 35.31 390 ALA A CA 1
ATOM 2756 C C . ALA A 1 361 ? 35.079 -22.484 -49.797 1.00 33.00 390 ALA A C 1
ATOM 2757 O O . ALA A 1 361 ? 35.982 -22.212 -48.990 1.00 35.28 390 ALA A O 1
ATOM 2759 N N . PRO A 1 362 ? 33.911 -21.837 -49.782 1.00 29.50 391 PRO A N 1
ATOM 2760 C CA . PRO A 1 362 ? 33.723 -20.678 -48.908 1.00 30.17 391 PRO A CA 1
ATOM 2761 C C . PRO A 1 362 ? 33.394 -21.020 -47.466 1.00 26.85 391 PRO A C 1
ATOM 2762 O O . PRO A 1 362 ? 33.315 -20.091 -46.653 1.00 27.06 391 PRO A O 1
ATOM 2766 N N . ILE A 1 363 ? 33.180 -22.290 -47.123 1.00 23.98 392 ILE A N 1
ATOM 2767 C CA . ILE A 1 363 ? 32.793 -22.688 -45.768 1.00 25.91 392 ILE A CA 1
ATOM 2768 C C . ILE A 1 363 ? 33.804 -23.698 -45.253 1.00 24.88 392 ILE A C 1
ATOM 2769 O O . ILE A 1 363 ? 33.962 -24.787 -45.824 1.00 26.26 392 ILE A O 1
ATOM 2774 N N . LEU A 1 364 ? 34.499 -23.339 -44.171 1.00 20.96 393 LEU A N 1
ATOM 2775 C CA . LEU A 1 364 ? 35.439 -24.244 -43.530 1.00 21.11 393 LEU A CA 1
ATOM 2776 C C . LEU A 1 364 ? 34.873 -24.632 -42.176 1.00 21.93 393 LEU A C 1
ATOM 2777 O O . LEU A 1 364 ? 34.534 -23.756 -41.382 1.00 21.18 393 LEU A O 1
ATOM 2782 N N . ILE A 1 365 ? 34.761 -25.927 -41.911 1.00 19.47 394 ILE A N 1
ATOM 2783 C CA . ILE A 1 365 ? 34.347 -26.431 -40.604 1.00 20.09 394 ILE A CA 1
ATOM 2784 C C . ILE A 1 365 ? 35.580 -27.011 -39.923 1.00 21.22 394 ILE A C 1
ATOM 2785 O O . ILE A 1 365 ? 36.328 -27.791 -40.530 1.00 21.51 394 ILE A O 1
ATOM 2790 N N . ALA A 1 366 ? 35.819 -26.605 -38.676 1.00 18.65 395 ALA A N 1
ATOM 2791 C CA . ALA A 1 366 ? 37.110 -26.895 -38.072 1.00 17.92 395 ALA A CA 1
ATOM 2792 C C . ALA A 1 366 ? 36.988 -27.124 -36.575 1.00 16.77 395 ALA A C 1
ATOM 2793 O O . ALA A 1 366 ? 36.092 -26.597 -35.914 1.00 18.27 395 ALA A O 1
ATOM 2795 N N . THR A 1 367 ? 37.931 -27.903 -36.046 1.00 18.96 396 THR A N 1
ATOM 2796 C CA . THR A 1 367 ? 38.224 -27.917 -34.624 1.00 18.45 396 THR A CA 1
ATOM 2797 C C . THR A 1 367 ? 39.126 -26.732 -34.306 1.00 17.58 396 THR A C 1
ATOM 2798 O O . THR A 1 367 ? 39.456 -25.916 -35.175 1.00 17.85 396 THR A O 1
ATOM 2802 N N . ASP A 1 368 ? 39.579 -26.693 -33.059 1.00 18.69 397 ASP A N 1
ATOM 2803 C CA . ASP A 1 368 ? 40.527 -25.652 -32.675 1.00 16.16 397 ASP A CA 1
ATOM 2804 C C . ASP A 1 368 ? 41.878 -25.774 -33.368 1.00 18.47 397 ASP A C 1
ATOM 2805 O O . ASP A 1 368 ? 42.715 -24.891 -33.163 1.00 18.23 397 ASP A O 1
ATOM 2810 N N . VAL A 1 369 ? 42.105 -26.787 -34.213 1.00 16.63 398 VAL A N 1
ATOM 2811 C CA . VAL A 1 369 ? 43.285 -26.758 -35.078 1.00 17.11 398 VAL A CA 1
ATOM 2812 C C . VAL A 1 369 ? 43.357 -25.471 -35.900 1.00 17.57 398 VAL A C 1
ATOM 2813 O O . VAL A 1 369 ? 44.460 -25.020 -36.249 1.00 18.34 398 VAL A O 1
ATOM 2817 N N . ALA A 1 370 ? 42.211 -24.840 -36.206 1.00 18.22 399 ALA A N 1
ATOM 2818 C CA . ALA A 1 370 ? 42.202 -23.621 -37.019 1.00 17.91 399 ALA A CA 1
ATOM 2819 C C . ALA A 1 370 ? 41.944 -22.367 -36.193 1.00 16.97 399 ALA A C 1
ATOM 2820 O O . ALA A 1 370 ? 41.667 -21.299 -36.766 1.00 18.29 399 ALA A O 1
ATOM 2822 N N . SER A 1 371 ? 42.034 -22.469 -34.860 1.00 16.12 400 SER A N 1
ATOM 2823 C CA . SER A 1 371 ? 41.607 -21.353 -34.005 1.00 17.72 400 SER A CA 1
ATOM 2824 C C . SER A 1 371 ? 42.676 -20.285 -33.855 1.00 17.91 400 SER A C 1
ATOM 2825 O O . SER A 1 371 ? 42.330 -19.123 -33.592 1.00 17.59 400 SER A O 1
ATOM 2828 N N . ARG A 1 372 ? 43.951 -20.639 -33.999 1.00 17.22 401 ARG A N 1
ATOM 2829 C CA . ARG A 1 372 ? 45.021 -19.685 -33.735 1.00 17.63 401 ARG A CA 1
ATOM 2830 C C . ARG A 1 372 ? 45.838 -19.379 -34.980 1.00 17.06 401 ARG A C 1
ATOM 2831 O O . ARG A 1 372 ? 46.175 -20.271 -35.770 1.00 17.49 401 ARG A O 1
ATOM 2839 N N . GLY A 1 373 ? 46.160 -18.094 -35.123 1.00 15.92 402 GLY A N 1
ATOM 2840 C CA . GLY A 1 373 ? 47.224 -17.645 -35.989 1.00 15.80 402 GLY A CA 1
ATOM 2841 C C . GLY A 1 373 ? 46.879 -17.573 -37.461 1.00 15.74 402 GLY A C 1
ATOM 2842 O O . GLY A 1 373 ? 47.406 -16.705 -38.157 1.00 15.86 402 GLY A O 1
ATOM 2843 N N . LEU A 1 374 ? 46.034 -18.483 -37.955 1.00 16.78 403 LEU A N 1
ATOM 2844 C CA . LEU A 1 374 ? 45.746 -18.501 -39.389 1.00 17.34 403 LEU A CA 1
ATOM 2845 C C . LEU A 1 374 ? 45.214 -17.158 -39.867 1.00 16.62 403 LEU A C 1
ATOM 2846 O O . LEU A 1 374 ? 44.303 -16.589 -39.268 1.00 17.10 403 LEU A O 1
ATOM 2851 N N . ASP A 1 375 ? 45.774 -16.678 -40.973 1.00 17.57 404 ASP A N 1
ATOM 2852 C CA . ASP A 1 375 ? 45.503 -15.350 -41.511 1.00 18.02 404 ASP A CA 1
ATOM 2853 C C . ASP A 1 375 ? 44.956 -15.553 -42.921 1.00 20.80 404 ASP A C 1
ATOM 2854 O O . ASP A 1 375 ? 45.738 -15.635 -43.868 1.00 20.32 404 ASP A O 1
ATOM 2859 N N . VAL A 1 376 ? 43.633 -15.658 -43.029 1.00 19.54 405 VAL A N 1
ATOM 2860 C CA . VAL A 1 376 ? 42.930 -15.846 -44.301 1.00 19.41 405 VAL A CA 1
ATOM 2861 C C . VAL A 1 376 ? 42.169 -14.549 -44.562 1.00 24.44 405 VAL A C 1
ATOM 2862 O O . VAL A 1 376 ? 41.250 -14.203 -43.820 1.00 26.91 405 VAL A O 1
ATOM 2866 N N . GLU A 1 377 ? 42.541 -13.843 -45.629 1.00 35.41 406 GLU A N 1
ATOM 2867 C CA . GLU A 1 377 ? 42.336 -12.396 -45.649 1.00 38.06 406 GLU A CA 1
ATOM 2868 C C . GLU A 1 377 ? 40.859 -12.004 -45.615 1.00 36.84 406 GLU A C 1
ATOM 2869 O O . GLU A 1 377 ? 40.489 -11.025 -44.952 1.00 39.91 406 GLU A O 1
ATOM 2875 N N . ASP A 1 378 ? 39.997 -12.736 -46.321 1.00 29.20 407 ASP A N 1
ATOM 2876 C CA . ASP A 1 378 ? 38.619 -12.307 -46.542 1.00 30.75 407 ASP A CA 1
ATOM 2877 C C . ASP A 1 378 ? 37.591 -13.137 -45.777 1.00 28.49 407 ASP A C 1
ATOM 2878 O O . ASP A 1 378 ? 36.452 -13.272 -46.221 1.00 28.17 407 ASP A O 1
ATOM 2883 N N . VAL A 1 379 ? 37.962 -13.694 -44.625 1.00 24.57 408 VAL A N 1
ATOM 2884 C CA . VAL A 1 379 ? 36.967 -14.340 -43.779 1.00 22.15 408 VAL A CA 1
ATOM 2885 C C . VAL A 1 379 ? 36.051 -13.265 -43.224 1.00 25.09 408 VAL A C 1
ATOM 2886 O O . VAL A 1 379 ? 36.515 -12.298 -42.594 1.00 24.33 408 VAL A O 1
ATOM 2890 N N . LYS A 1 380 ? 34.746 -13.402 -43.460 1.00 24.50 409 LYS A N 1
ATOM 2891 C CA . LYS A 1 380 ? 33.786 -12.414 -43.006 1.00 23.12 409 LYS A CA 1
ATOM 2892 C C . LYS A 1 380 ? 33.006 -12.853 -41.785 1.00 21.70 409 LYS A C 1
ATOM 2893 O O . LYS A 1 380 ? 32.482 -11.997 -41.066 1.00 23.32 409 LYS A O 1
ATOM 2899 N N . PHE A 1 381 ? 32.904 -14.161 -41.553 1.00 22.44 410 PHE A N 1
ATOM 2900 C CA . PHE A 1 381 ? 32.062 -14.704 -40.504 1.00 22.64 410 PHE A CA 1
ATOM 2901 C C . PHE A 1 381 ? 32.785 -15.841 -39.802 1.00 20.99 410 PHE A C 1
ATOM 2902 O O . PHE A 1 381 ? 33.363 -16.714 -40.462 1.00 20.93 410 PHE A O 1
ATOM 2910 N N . VAL A 1 382 ? 32.735 -15.819 -38.469 1.00 19.81 411 VAL A N 1
ATOM 2911 C CA . VAL A 1 382 ? 33.140 -16.938 -37.626 1.00 20.46 411 VAL A CA 1
ATOM 2912 C C . VAL A 1 382 ? 31.931 -17.369 -36.817 1.00 20.94 411 VAL A C 1
ATOM 2913 O O . VAL A 1 382 ? 31.303 -16.540 -36.153 1.00 21.05 411 VAL A O 1
ATOM 2917 N N . ILE A 1 383 ? 31.612 -18.662 -36.855 1.00 19.96 412 ILE A N 1
ATOM 2918 C CA . ILE A 1 383 ? 30.472 -19.215 -36.133 1.00 19.50 412 ILE A CA 1
ATOM 2919 C C . ILE A 1 383 ? 30.995 -20.220 -35.123 1.00 19.40 412 ILE A C 1
ATOM 2920 O O . ILE A 1 383 ? 31.622 -21.213 -35.505 1.00 21.16 412 ILE A O 1
ATOM 2925 N N . ASN A 1 384 ? 30.733 -19.977 -33.842 1.00 20.84 413 ASN A N 1
ATOM 2926 C CA . ASN A 1 384 ? 30.998 -20.961 -32.794 1.00 20.20 413 ASN A CA 1
ATOM 2927 C C . ASN A 1 384 ? 29.761 -21.840 -32.696 1.00 19.29 413 ASN A C 1
ATOM 2928 O O . ASN A 1 384 ? 28.821 -21.548 -31.949 1.00 21.69 413 ASN A O 1
ATOM 2933 N N . TYR A 1 385 ? 29.756 -22.918 -33.491 1.00 20.05 414 TYR A N 1
ATOM 2934 C CA . TYR A 1 385 ? 28.691 -23.910 -33.367 1.00 23.45 414 TYR A CA 1
ATOM 2935 C C . TYR A 1 385 ? 28.687 -24.507 -31.966 1.00 22.51 414 TYR A C 1
ATOM 2936 O O . TYR A 1 385 ? 27.628 -24.653 -31.338 1.00 22.26 414 TYR A O 1
ATOM 2945 N N . ASP A 1 386 ? 29.873 -24.836 -31.447 1.00 18.59 415 ASP A N 1
ATOM 2946 C CA . ASP A 1 386 ? 30.077 -25.181 -30.051 1.00 19.65 415 ASP A CA 1
ATOM 2947 C C . ASP A 1 386 ? 30.897 -24.074 -29.401 1.00 20.32 415 ASP A C 1
ATOM 2948 O O . ASP A 1 386 ? 31.897 -23.639 -29.978 1.00 21.12 415 ASP A O 1
ATOM 2953 N N . TYR A 1 387 ? 30.476 -23.629 -28.227 1.00 19.77 416 TYR A N 1
ATOM 2954 C CA . TYR A 1 387 ? 31.314 -22.716 -27.451 1.00 19.73 416 TYR A CA 1
ATOM 2955 C C . TYR A 1 387 ? 32.611 -23.421 -27.063 1.00 20.21 416 TYR A C 1
ATOM 2956 O O . TYR A 1 387 ? 32.605 -24.627 -26.766 1.00 19.73 416 TYR A O 1
ATOM 2965 N N . PRO A 1 388 ? 33.750 -22.725 -27.055 1.00 17.69 417 PRO A N 1
ATOM 2966 C CA . PRO A 1 388 ? 35.030 -23.390 -26.805 1.00 20.62 417 PRO A CA 1
ATOM 2967 C C . PRO A 1 388 ? 35.262 -23.681 -25.320 1.00 20.83 417 PRO A C 1
ATOM 2968 O O . PRO A 1 388 ? 34.449 -23.369 -24.445 1.00 21.94 417 PRO A O 1
ATOM 2972 N N . ASN A 1 389 ? 36.404 -24.318 -25.042 1.00 21.65 418 ASN A N 1
ATOM 2973 C CA . ASN A 1 389 ? 36.700 -24.748 -23.678 1.00 22.81 418 ASN A CA 1
ATOM 2974 C C . ASN A 1 389 ? 37.149 -23.610 -22.779 1.00 22.17 418 ASN A C 1
ATOM 2975 O O . ASN A 1 389 ? 37.132 -23.768 -21.553 1.00 24.10 418 ASN A O 1
ATOM 2980 N N . SER A 1 390 ? 37.545 -22.473 -23.346 1.00 21.72 419 SER A N 1
ATOM 2981 C CA . SER A 1 390 ? 38.020 -21.351 -22.541 1.00 20.93 419 SER A CA 1
ATOM 2982 C C . SER A 1 390 ? 37.691 -20.041 -23.244 1.00 17.87 419 SER A C 1
ATOM 2983 O O . SER A 1 390 ? 37.475 -19.992 -24.460 1.00 18.91 419 SER A O 1
ATOM 2986 N N . SER A 1 391 ? 37.679 -18.957 -22.458 1.00 20.43 420 SER A N 1
ATOM 2987 C CA . SER A 1 391 ? 37.476 -17.644 -23.059 1.00 18.17 420 SER A CA 1
ATOM 2988 C C . SER A 1 391 ? 38.660 -17.245 -23.941 1.00 18.19 420 SER A C 1
ATOM 2989 O O . SER A 1 391 ? 38.488 -16.507 -24.924 1.00 17.31 420 SER A O 1
ATOM 2992 N N . GLU A 1 392 ? 39.871 -17.707 -23.615 1.00 18.80 421 GLU A N 1
ATOM 2993 C CA . GLU A 1 392 ? 40.993 -17.431 -24.510 1.00 17.86 421 GLU A CA 1
ATOM 2994 C C . GLU A 1 392 ? 40.759 -18.057 -25.876 1.00 16.95 421 GLU A C 1
ATOM 2995 O O . GLU A 1 392 ? 41.009 -17.426 -26.913 1.00 16.76 421 GLU A O 1
ATOM 3001 N N . ASP A 1 393 ? 40.270 -19.308 -25.895 1.00 16.93 422 ASP A N 1
ATOM 3002 C CA . ASP A 1 393 ? 39.983 -19.963 -27.169 1.00 18.75 422 ASP A CA 1
ATOM 3003 C C . ASP A 1 393 ? 38.928 -19.200 -27.958 1.00 16.31 422 ASP A C 1
ATOM 3004 O O . ASP A 1 393 ? 39.014 -19.107 -29.187 1.00 16.86 422 ASP A O 1
ATOM 3009 N N . TYR A 1 394 ? 37.922 -18.661 -27.262 1.00 16.31 423 TYR A N 1
ATOM 3010 C CA . TYR A 1 394 ? 36.911 -17.826 -27.905 1.00 17.35 423 TYR A CA 1
ATOM 3011 C C . TYR A 1 394 ? 37.541 -16.612 -28.581 1.00 17.57 423 TYR A C 1
ATOM 3012 O O . TYR A 1 394 ? 37.268 -16.330 -29.755 1.00 16.53 423 TYR A O 1
ATOM 3021 N N . VAL A 1 395 ? 38.423 -15.899 -27.863 1.00 15.74 424 VAL A N 1
ATOM 3022 C CA . VAL A 1 395 ? 39.064 -14.714 -28.439 1.00 15.84 424 VAL A CA 1
ATOM 3023 C C . VAL A 1 395 ? 39.881 -15.075 -29.686 1.00 15.71 424 VAL A C 1
ATOM 3024 O O . VAL A 1 395 ? 39.824 -14.382 -30.707 1.00 16.15 424 VAL A O 1
ATOM 3028 N N . HIS A 1 396 ? 40.607 -16.201 -29.640 1.00 15.13 425 HIS A N 1
ATOM 3029 C CA . HIS A 1 396 ? 41.384 -16.583 -30.826 1.00 13.71 425 HIS A CA 1
ATOM 3030 C C . HIS A 1 396 ? 40.483 -16.970 -31.989 1.00 15.44 425 HIS A C 1
ATOM 3031 O O . HIS A 1 396 ? 40.710 -16.535 -33.129 1.00 15.51 425 HIS A O 1
ATOM 3038 N N . ARG A 1 397 ? 39.469 -17.801 -31.731 1.00 16.04 426 ARG A N 1
ATOM 3039 C CA . ARG A 1 397 ? 38.573 -18.231 -32.805 1.00 16.59 426 ARG A CA 1
ATOM 3040 C C . ARG A 1 397 ? 37.946 -17.042 -33.513 1.00 16.79 426 ARG A C 1
ATOM 3041 O O . ARG A 1 397 ? 37.974 -16.959 -34.749 1.00 17.07 426 ARG A O 1
ATOM 3049 N N . ILE A 1 398 ? 37.335 -16.128 -32.746 1.00 16.18 427 ILE A N 1
ATOM 3050 C CA . ILE A 1 398 ? 36.646 -15.032 -33.426 1.00 17.29 427 ILE A CA 1
ATOM 3051 C C . ILE A 1 398 ? 37.644 -14.125 -34.129 1.00 18.08 427 ILE A C 1
ATOM 3052 O O . ILE A 1 398 ? 37.288 -13.494 -35.136 1.00 17.84 427 ILE A O 1
ATOM 3057 N N . GLY A 1 399 ? 38.912 -14.115 -33.682 1.00 15.20 428 GLY A N 1
ATOM 3058 C CA . GLY A 1 399 ? 39.961 -13.398 -34.386 1.00 16.66 428 GLY A CA 1
ATOM 3059 C C . GLY A 1 399 ? 40.366 -13.945 -35.747 1.00 16.21 428 GLY A C 1
ATOM 3060 O O . GLY A 1 399 ? 41.264 -13.371 -36.377 1.00 16.81 428 GLY A O 1
ATOM 3061 N N . ARG A 1 400 ? 39.761 -15.042 -36.233 1.00 16.78 429 ARG A N 1
ATOM 3062 C CA . ARG A 1 400 ? 40.054 -15.420 -37.613 1.00 16.67 429 ARG A CA 1
ATOM 3063 C C . ARG A 1 400 ? 39.408 -14.459 -38.605 1.00 18.10 429 ARG A C 1
ATOM 3064 O O . ARG A 1 400 ? 39.827 -14.437 -39.760 1.00 17.85 429 ARG A O 1
ATOM 3072 N N . THR A 1 401 ? 38.399 -13.683 -38.179 1.00 17.15 430 THR A N 1
ATOM 3073 C CA . THR A 1 401 ? 37.893 -12.595 -39.007 1.00 17.77 430 THR A CA 1
ATOM 3074 C C . THR A 1 401 ? 38.530 -11.302 -38.510 1.00 21.32 430 THR A C 1
ATOM 3075 O O . THR A 1 401 ? 39.285 -11.309 -37.538 1.00 21.73 430 THR A O 1
ATOM 3079 N N . ALA A 1 402 ? 38.247 -10.189 -39.189 1.00 21.18 431 ALA A N 1
ATOM 3080 C CA . ALA A 1 402 ? 38.750 -8.873 -38.771 1.00 23.87 431 ALA A CA 1
ATOM 3081 C C . ALA A 1 402 ? 40.282 -8.844 -38.674 1.00 25.23 431 ALA A C 1
ATOM 3082 O O . ALA A 1 402 ? 40.857 -8.368 -37.686 1.00 25.84 431 ALA A O 1
ATOM 3084 N N . ARG A 1 403 ? 40.946 -9.373 -39.699 1.00 23.36 432 ARG A N 1
ATOM 3085 C CA . ARG A 1 403 ? 42.405 -9.295 -39.819 1.00 22.06 432 ARG A CA 1
ATOM 3086 C C . ARG A 1 403 ? 42.797 -7.912 -40.315 1.00 27.31 432 ARG A C 1
ATOM 3087 O O . ARG A 1 403 ? 42.067 -7.290 -41.092 1.00 26.38 432 ARG A O 1
ATOM 3095 N N . SER A 1 404 ? 43.981 -7.458 -39.900 1.00 24.50 433 SER A N 1
ATOM 3096 C CA . SER A 1 404 ? 44.531 -6.158 -40.304 1.00 25.05 433 SER A CA 1
ATOM 3097 C C . SER A 1 404 ? 43.484 -5.095 -39.957 1.00 27.78 433 SER A C 1
ATOM 3098 O O . SER A 1 404 ? 43.005 -5.074 -38.816 1.00 29.84 433 SER A O 1
ATOM 3101 N N . THR A 1 405 ? 43.094 -4.238 -40.894 1.00 32.71 434 THR A N 1
ATOM 3102 C CA . THR A 1 405 ? 42.116 -3.195 -40.628 1.00 34.42 434 THR A CA 1
ATOM 3103 C C . THR A 1 405 ? 40.684 -3.649 -40.887 1.00 34.37 434 THR A C 1
ATOM 3104 O O . THR A 1 405 ? 39.751 -2.896 -40.585 1.00 35.98 434 THR A O 1
ATOM 3108 N N . ASN A 1 406 ? 40.486 -4.868 -41.395 1.00 28.58 435 ASN A N 1
ATOM 3109 C CA . ASN A 1 406 ? 39.155 -5.339 -41.766 1.00 30.17 435 ASN A CA 1
ATOM 3110 C C . ASN A 1 406 ? 38.239 -5.507 -40.554 1.00 29.33 435 ASN A C 1
ATOM 3111 O O . ASN A 1 406 ? 38.675 -5.677 -39.413 1.00 28.37 435 ASN A O 1
ATOM 3116 N N . LYS A 1 407 ? 36.939 -5.454 -40.822 1.00 27.11 436 LYS A N 1
ATOM 3117 C CA . LYS A 1 407 ? 35.896 -5.758 -39.853 1.00 26.22 436 LYS A CA 1
ATOM 3118 C C . LYS A 1 407 ? 35.356 -7.162 -40.120 1.00 26.81 436 LYS A C 1
ATOM 3119 O O . LYS A 1 407 ? 35.549 -7.727 -41.198 1.00 29.14 436 LYS A O 1
ATOM 3125 N N . GLY A 1 408 ? 34.669 -7.725 -39.128 1.00 23.65 437 GLY A N 1
ATOM 3126 C CA . GLY A 1 408 ? 34.046 -9.020 -39.330 1.00 25.61 437 GLY A CA 1
ATOM 3127 C C . GLY A 1 408 ? 33.005 -9.264 -38.265 1.00 21.83 437 GLY A C 1
ATOM 3128 O O . GLY A 1 408 ? 32.805 -8.447 -37.367 1.00 22.48 437 GLY A O 1
ATOM 3129 N N . THR A 1 409 ? 32.332 -10.418 -38.376 1.00 21.70 438 THR A N 1
ATOM 3130 C CA . THR A 1 409 ? 31.232 -10.782 -37.491 1.00 21.10 438 THR A CA 1
ATOM 3131 C C . THR A 1 409 ? 31.448 -12.176 -36.934 1.00 21.45 438 THR A C 1
ATOM 3132 O O . THR A 1 409 ? 31.853 -13.089 -37.663 1.00 21.99 438 THR A O 1
ATOM 3136 N N . ALA A 1 410 ? 31.175 -12.330 -35.641 1.00 20.49 439 ALA A N 1
ATOM 3137 C CA . ALA A 1 410 ? 31.193 -13.628 -34.979 1.00 21.94 439 ALA A CA 1
ATOM 3138 C C . ALA A 1 410 ? 29.808 -13.918 -34.422 1.00 22.24 439 ALA A C 1
ATOM 3139 O O . ALA A 1 410 ? 29.188 -13.043 -33.812 1.00 24.62 439 ALA A O 1
ATOM 3141 N N . TYR A 1 411 ? 29.331 -15.144 -34.634 1.00 21.11 440 TYR A N 1
ATOM 3142 C CA . TYR A 1 411 ? 28.058 -15.636 -34.113 1.00 23.25 440 TYR A CA 1
ATOM 3143 C C . TYR A 1 411 ? 28.336 -16.862 -33.265 1.00 21.32 440 TYR A C 1
ATOM 3144 O O . TYR A 1 411 ? 28.920 -17.823 -33.763 1.00 23.47 440 TYR A O 1
ATOM 3153 N N . THR A 1 412 ? 27.872 -16.863 -32.023 1.00 20.37 441 THR A N 1
ATOM 3154 C CA . THR A 1 412 ? 28.151 -17.944 -31.085 1.00 23.16 441 THR A CA 1
ATOM 3155 C C . THR A 1 412 ? 26.854 -18.560 -30.590 1.00 25.47 441 THR A C 1
ATOM 3156 O O . THR A 1 412 ? 25.955 -17.833 -30.157 1.00 23.99 441 THR A O 1
ATOM 3160 N N . PHE A 1 413 ? 26.761 -19.894 -30.643 1.00 22.63 442 PHE A N 1
ATOM 3161 C CA . PHE A 1 413 ? 25.670 -20.630 -30.005 1.00 23.99 442 PHE A CA 1
ATOM 3162 C C . PHE A 1 413 ? 26.101 -21.036 -28.600 1.00 24.70 442 PHE A C 1
ATOM 3163 O O . PHE A 1 413 ? 27.052 -21.810 -28.436 1.00 27.03 442 PHE A O 1
ATOM 3171 N N . PHE A 1 414 ? 25.398 -20.527 -27.593 1.00 24.44 443 PHE A N 1
ATOM 3172 C CA . PHE A 1 414 ? 25.746 -20.714 -26.193 1.00 23.82 443 PHE A CA 1
ATOM 3173 C C . PHE A 1 414 ? 24.576 -21.403 -25.509 1.00 25.21 443 PHE A C 1
ATOM 3174 O O . PHE A 1 414 ? 23.457 -20.882 -25.530 1.00 26.69 443 PHE A O 1
ATOM 3182 N N . THR A 1 415 ? 24.822 -22.565 -24.922 1.00 24.65 444 THR A N 1
ATOM 3183 C CA . THR A 1 415 ? 23.738 -23.346 -24.340 1.00 26.42 444 THR A CA 1
ATOM 3184 C C . THR A 1 415 ? 23.810 -23.319 -22.821 1.00 29.13 444 THR A C 1
ATOM 3185 O O . THR A 1 415 ? 24.820 -22.901 -22.246 1.00 29.53 444 THR A O 1
ATOM 3189 N N . PRO A 1 416 ? 22.755 -23.756 -22.126 1.00 30.91 445 PRO A N 1
ATOM 3190 C CA . PRO A 1 416 ? 22.867 -23.890 -20.665 1.00 30.39 445 PRO A CA 1
ATOM 3191 C C . PRO A 1 416 ? 24.006 -24.803 -20.231 1.00 29.52 445 PRO A C 1
ATOM 3192 O O . PRO A 1 416 ? 24.584 -24.603 -19.149 1.00 33.25 445 PRO A O 1
ATOM 3196 N N . GLY A 1 417 ? 24.372 -25.784 -21.059 1.00 31.54 446 GLY A N 1
ATOM 3197 C CA . GLY A 1 417 ? 25.527 -26.611 -20.776 1.00 33.45 446 GLY A CA 1
ATOM 3198 C C . GLY A 1 417 ? 26.832 -25.842 -20.689 1.00 32.33 446 GLY A C 1
ATOM 3199 O O . GLY A 1 417 ? 27.798 -26.342 -20.108 1.00 32.03 446 GLY A O 1
ATOM 3200 N N . ASN A 1 418 ? 26.886 -24.646 -21.267 1.00 28.26 447 ASN A N 1
ATOM 3201 C CA . ASN A 1 418 ? 28.073 -23.803 -21.224 1.00 26.80 447 ASN A CA 1
ATOM 3202 C C . ASN A 1 418 ? 28.062 -22.837 -20.041 1.00 27.94 447 ASN A C 1
ATOM 3203 O O . ASN A 1 418 ? 28.895 -21.930 -20.009 1.00 25.47 447 ASN A O 1
ATOM 3208 N N . LEU A 1 419 ? 27.133 -23.007 -19.082 1.00 26.31 448 LEU A N 1
ATOM 3209 C CA . LEU A 1 419 ? 26.897 -22.007 -18.035 1.00 27.50 448 LEU A CA 1
ATOM 3210 C C . LEU A 1 419 ? 28.182 -21.532 -17.350 1.00 27.08 448 LEU A C 1
ATOM 3211 O O . LEU A 1 419 ? 28.329 -20.342 -17.036 1.00 26.47 448 LEU A O 1
ATOM 3216 N N . LYS A 1 420 ? 29.106 -22.432 -17.078 1.00 26.03 449 LYS A N 1
ATOM 3217 C CA . LYS A 1 420 ? 30.348 -22.089 -16.346 1.00 29.27 449 LYS A CA 1
ATOM 3218 C C . LYS A 1 420 ? 31.194 -21.048 -17.086 1.00 27.77 449 LYS A C 1
ATOM 3219 O O . LYS A 1 420 ? 31.966 -20.414 -16.430 1.00 26.63 449 LYS A O 1
ATOM 3225 N N . GLN A 1 421 ? 31.056 -20.951 -18.403 1.00 24.69 450 GLN A N 1
ATOM 3226 C CA . GLN A 1 421 ? 31.830 -20.032 -19.215 1.00 24.78 450 GLN A CA 1
ATOM 3227 C C . GLN A 1 421 ? 31.169 -18.677 -19.323 1.00 22.57 450 GLN A C 1
ATOM 3228 O O . GLN A 1 421 ? 31.764 -17.763 -19.902 1.00 21.77 450 GLN A O 1
ATOM 3234 N N . ALA A 1 422 ? 29.961 -18.525 -18.770 1.00 23.14 451 ALA A N 1
ATOM 3235 C CA . ALA A 1 422 ? 29.192 -17.326 -19.071 1.00 22.18 451 ALA A CA 1
ATOM 3236 C C . ALA A 1 422 ? 29.832 -16.071 -18.482 1.00 22.65 451 ALA A C 1
ATOM 3237 O O . ALA A 1 422 ? 29.922 -15.048 -19.174 1.00 23.48 451 ALA A O 1
ATOM 3239 N N . ARG A 1 423 ? 30.302 -16.131 -17.225 1.00 22.57 452 ARG A N 1
ATOM 3240 C CA . ARG A 1 423 ? 30.863 -14.941 -16.576 1.00 23.17 452 ARG A CA 1
ATOM 3241 C C . ARG A 1 423 ? 31.988 -14.349 -17.416 1.00 23.52 452 ARG A C 1
ATOM 3242 O O . ARG A 1 423 ? 31.983 -13.154 -17.744 1.00 23.98 452 ARG A O 1
ATOM 3250 N N . GLU A 1 424 ? 32.948 -15.189 -17.795 1.00 21.52 453 GLU A N 1
ATOM 3251 C CA . GLU A 1 424 ? 34.089 -14.674 -18.550 1.00 21.65 453 GLU A CA 1
ATOM 3252 C C . GLU A 1 424 ? 33.673 -14.208 -19.936 1.00 21.63 453 GLU A C 1
ATOM 3253 O O . GLU A 1 424 ? 34.199 -13.202 -20.438 1.00 21.55 453 GLU A O 1
ATOM 3259 N N . LEU A 1 425 ? 32.700 -14.890 -20.567 1.00 20.29 454 LEU A N 1
ATOM 3260 C CA . LEU A 1 425 ? 32.243 -14.409 -21.862 1.00 19.35 454 LEU A CA 1
ATOM 3261 C C . LEU A 1 425 ? 31.629 -13.025 -21.729 1.00 21.38 454 LEU A C 1
ATOM 3262 O O . LEU A 1 425 ? 31.905 -12.134 -22.546 1.00 22.18 454 LEU A O 1
ATOM 3267 N N . ILE A 1 426 ? 30.838 -12.808 -20.669 1.00 21.75 455 ILE A N 1
ATOM 3268 C CA . ILE A 1 426 ? 30.228 -11.494 -20.499 1.00 21.89 455 ILE A CA 1
ATOM 3269 C C . ILE A 1 426 ? 31.314 -10.437 -20.364 1.00 22.79 455 ILE A C 1
ATOM 3270 O O . ILE A 1 426 ? 31.233 -9.367 -20.985 1.00 22.52 455 ILE A O 1
ATOM 3275 N N . LYS A 1 427 ? 32.399 -10.773 -19.649 1.00 23.29 456 LYS A N 1
ATOM 3276 C CA . LYS A 1 427 ? 33.476 -9.804 -19.467 1.00 23.26 456 LYS A CA 1
ATOM 3277 C C . LYS A 1 427 ? 34.126 -9.459 -20.801 1.00 22.36 456 LYS A C 1
ATOM 3278 O O . LYS A 1 427 ? 34.378 -8.280 -21.087 1.00 23.53 456 LYS A O 1
ATOM 3284 N N . VAL A 1 428 ? 34.342 -10.465 -21.662 1.00 20.65 457 VAL A N 1
ATOM 3285 C CA . VAL A 1 428 ? 34.934 -10.192 -22.972 1.00 20.37 457 VAL A CA 1
ATOM 3286 C C . VAL A 1 428 ? 34.008 -9.306 -23.787 1.00 21.18 457 VAL A C 1
ATOM 3287 O O . VAL A 1 428 ? 34.444 -8.316 -24.400 1.00 20.75 457 VAL A O 1
ATOM 3291 N N . LEU A 1 429 ? 32.701 -9.611 -23.746 1.00 20.28 458 LEU A N 1
ATOM 3292 C CA . LEU A 1 429 ? 31.748 -8.816 -24.503 1.00 20.76 458 LEU A CA 1
ATOM 3293 C C . LEU A 1 429 ? 31.737 -7.388 -23.990 1.00 21.29 458 LEU A C 1
ATOM 3294 O O . LEU A 1 429 ? 31.740 -6.442 -24.790 1.00 23.84 458 LEU A O 1
ATOM 3299 N N . GLU A 1 430 ? 31.824 -7.218 -22.662 1.00 22.17 459 GLU A N 1
ATOM 3300 C CA . GLU A 1 430 ? 31.738 -5.871 -22.107 1.00 24.13 459 GLU A CA 1
ATOM 3301 C C . GLU A 1 430 ? 32.980 -5.086 -22.459 1.00 23.62 459 GLU A C 1
ATOM 3302 O O . GLU A 1 430 ? 32.900 -3.886 -22.771 1.00 24.18 459 GLU A O 1
ATOM 3308 N N . GLU A 1 431 ? 34.135 -5.761 -22.454 1.00 22.14 460 GLU A N 1
ATOM 3309 C CA . GLU A 1 431 ? 35.371 -5.041 -22.736 1.00 21.98 460 GLU A CA 1
ATOM 3310 C C . GLU A 1 431 ? 35.358 -4.496 -24.153 1.00 23.24 460 GLU A C 1
ATOM 3311 O O . GLU A 1 431 ? 35.918 -3.425 -24.424 1.00 23.07 460 GLU A O 1
ATOM 3317 N N . ALA A 1 432 ? 34.709 -5.204 -25.069 1.00 21.85 461 ALA A N 1
ATOM 3318 C CA . ALA A 1 432 ? 34.652 -4.817 -26.466 1.00 20.05 461 ALA A CA 1
ATOM 3319 C C . ALA A 1 432 ? 33.439 -3.944 -26.777 1.00 23.83 461 ALA A C 1
ATOM 3320 O O . ALA A 1 432 ? 33.167 -3.685 -27.954 1.00 25.79 461 ALA A O 1
ATOM 3322 N N . ASN A 1 433 ? 32.717 -3.485 -25.749 1.00 24.38 462 ASN A N 1
ATOM 3323 C CA . ASN A 1 433 ? 31.566 -2.590 -25.930 1.00 25.40 462 ASN A CA 1
ATOM 3324 C C . ASN A 1 433 ? 30.500 -3.222 -26.825 1.00 29.99 462 ASN A C 1
ATOM 3325 O O . ASN A 1 433 ? 29.903 -2.559 -27.680 1.00 29.81 462 ASN A O 1
ATOM 3330 N N . GLN A 1 434 ? 30.254 -4.514 -26.626 1.00 23.64 463 GLN A N 1
ATOM 3331 C CA . GLN A 1 434 ? 29.275 -5.253 -27.407 1.00 23.85 463 GLN A CA 1
ATOM 3332 C C . GLN A 1 434 ? 27.950 -5.315 -26.656 1.00 29.07 463 GLN A C 1
ATOM 3333 O O . GLN A 1 434 ? 27.916 -5.288 -25.424 1.00 30.70 463 GLN A O 1
ATOM 3339 N N . ALA A 1 435 ? 26.854 -5.389 -27.410 1.00 28.50 464 ALA A N 1
ATOM 3340 C CA . ALA A 1 435 ? 25.553 -5.608 -26.788 1.00 30.47 464 ALA A CA 1
ATOM 3341 C C . ALA A 1 435 ? 25.489 -7.020 -26.229 1.00 34.22 464 ALA A C 1
ATOM 3342 O O . ALA A 1 435 ? 25.900 -7.979 -26.891 1.00 38.89 464 ALA A O 1
ATOM 3344 N N . ILE A 1 436 ? 24.996 -7.156 -25.004 1.00 31.04 465 ILE A N 1
ATOM 3345 C CA . ILE A 1 436 ? 24.944 -8.455 -24.347 1.00 32.01 465 ILE A CA 1
ATOM 3346 C C . ILE A 1 436 ? 23.512 -8.967 -24.374 1.00 34.95 465 ILE A C 1
ATOM 3347 O O . ILE A 1 436 ? 22.590 -8.295 -23.894 1.00 34.84 465 ILE A O 1
ATOM 3352 N N . ASN A 1 437 ? 23.335 -10.149 -24.944 1.00 30.26 466 ASN A N 1
ATOM 3353 C CA . ASN A 1 437 ? 22.055 -10.836 -24.981 1.00 32.33 466 ASN A CA 1
ATOM 3354 C C . ASN A 1 437 ? 21.477 -10.938 -23.568 1.00 31.82 466 ASN A C 1
ATOM 3355 O O . ASN A 1 437 ? 22.146 -11.475 -22.673 1.00 31.49 466 ASN A O 1
ATOM 3360 N N . PRO A 1 438 ? 20.257 -10.443 -23.327 1.00 33.45 467 PRO A N 1
ATOM 3361 C CA . PRO A 1 438 ? 19.681 -10.564 -21.980 1.00 34.60 467 PRO A CA 1
ATOM 3362 C C . PRO A 1 438 ? 19.590 -11.995 -21.489 1.00 36.23 467 PRO A C 1
ATOM 3363 O O . PRO A 1 438 ? 19.674 -12.225 -20.279 1.00 37.42 467 PRO A O 1
ATOM 3367 N N . LYS A 1 439 ? 19.407 -12.966 -22.386 1.00 33.15 468 LYS A N 1
ATOM 3368 C CA . LYS A 1 439 ? 19.370 -14.361 -21.955 1.00 35.00 468 LYS A CA 1
ATOM 3369 C C . LYS A 1 439 ? 20.712 -14.800 -21.388 1.00 34.64 468 LYS A C 1
ATOM 3370 O O . LYS A 1 439 ? 20.768 -15.610 -20.450 1.00 37.20 468 LYS A O 1
ATOM 3376 N N . LEU A 1 440 ? 21.803 -14.253 -21.922 1.00 33.01 469 LEU A N 1
ATOM 3377 C CA . LEU A 1 440 ? 23.111 -14.551 -21.359 1.00 33.69 469 LEU A CA 1
ATOM 3378 C C . LEU A 1 440 ? 23.240 -13.976 -19.952 1.00 37.52 469 LEU A C 1
ATOM 3379 O O . LEU A 1 440 ? 23.724 -14.656 -19.039 1.00 36.48 469 LEU A O 1
ATOM 3384 N N . MET A 1 441 ? 22.791 -12.730 -19.757 1.00 37.97 470 MET A N 1
ATOM 3385 C CA . MET A 1 441 ? 22.787 -12.124 -18.427 1.00 42.56 470 MET A CA 1
ATOM 3386 C C . MET A 1 441 ? 21.924 -12.928 -17.464 1.00 45.22 470 MET A C 1
ATOM 3387 O O . MET A 1 441 ? 22.318 -13.190 -16.322 1.00 50.92 470 MET A O 1
ATOM 3392 N N . GLN A 1 442 ? 20.733 -13.322 -17.916 1.00 45.37 471 GLN A N 1
ATOM 3393 C CA . GLN A 1 442 ? 19.802 -14.105 -17.118 1.00 47.39 471 GLN A CA 1
ATOM 3394 C C . GLN A 1 442 ? 20.380 -15.457 -16.739 1.00 48.61 471 GLN A C 1
ATOM 3395 O O . GLN A 1 442 ? 19.956 -16.043 -15.738 1.00 50.50 471 GLN A O 1
ATOM 3401 N N . LEU A 1 443 ? 21.365 -15.947 -17.481 1.00 47.88 472 LEU A N 1
ATOM 3402 C CA . LEU A 1 443 ? 21.995 -17.233 -17.104 1.00 46.89 472 LEU A CA 1
ATOM 3403 C C . LEU A 1 443 ? 22.831 -17.006 -15.850 1.00 50.14 472 LEU A C 1
ATOM 3404 O O . LEU A 1 443 ? 22.876 -17.885 -15.051 1.00 55.64 472 LEU A O 1
ATOM 3409 N N . VAL A 1 444 ? 23.554 -15.900 -15.742 1.00 50.14 473 VAL A N 1
ATOM 3410 C CA . VAL A 1 444 ? 24.372 -15.676 -14.519 1.00 52.22 473 VAL A CA 1
ATOM 3411 C C . VAL A 1 444 ? 23.479 -15.407 -13.304 1.00 57.42 473 VAL A C 1
ATOM 3412 O O . VAL A 1 444 ? 23.878 -15.788 -12.227 1.00 60.73 473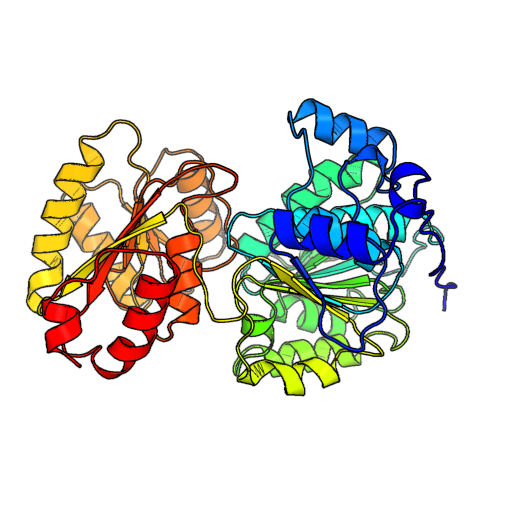 VAL A O 1
#

Secondary structure (DSSP, 8-state):
------------HHHHT--HHHHHHHHHHHTEEEPTT---PPPP-SGGGS---HHHHHHHHHTT--S--HHHHHHHHHHHTT-EEEEE--TTS-HHHHHHHHHHHHHHTSPPP-TT---SEEEE-SSHHHHHHHHHHHHHHHGGGT--EEEE-TTS-HHHHHHHHHH--SEEEE-HHHHHHHHHTTS---TT--EEEETTHHHHTSTTTHHHHHHHHTTS-TTSEEEEEES---GGGHHHHGGG-SSEEEEEES-SSS---TTEEEEEEE--GGGHHHHHHHHHHHHHTSSS--EEEE-SSHHHHHHHHHHHHHTT--EEEE-TTS-HHHHHHHHHHHHHTSS-EEEE-GGGSSS---TT--EEEESS--SSHHHHHHHHTTSS-TT--EEEEEEE-GGGGGGHHHHHHHHHHTT----HHHHHH-

Solvent-accessible surface area: 18598 Å² total; per-residue (Å²): 184,55,80,33,96,65,142,20,43,106,61,44,98,58,0,45,180,33,65,114,154,74,7,73,49,15,36,145,162,32,105,9,58,29,80,72,90,32,86,29,27,55,0,0,73,21,16,102,1,0,50,22,36,124,139,0,46,70,36,4,154,113,80,152,92,126,104,4,44,43,1,10,0,0,0,0,0,0,2,0,39,7,75,6,0,1,0,11,1,35,6,11,21,28,23,33,20,0,0,1,2,1,0,1,4,2,8,63,86,11,69,190,21,114,150,58,26,4,2,2,0,0,0,0,0,14,19,66,5,3,0,54,24,0,42,109,38,0,57,61,4,1,151,21,30,212,19,75,14,6,11,0,30,13,44,21,101,88,44,61,10,51,139,20,9,117,119,0,1,20,1,0,0,0,12,2,40,30,1,19,49,2,19,132,59,60,85,14,24,4,167,12,0,5,0,0,0,0,9,10,0,9,96,0,5,43,178,50,31,27,73,56,0,88,101,0,8,111,81,10,39,98,48,24,1,0,0,0,0,0,10,2,16,23,177,141,9,88,146,50,1,77,86,5,21,121,119,35,0,25,1,14,11,9,81,119,95,45,10,0,12,101,64,1,79,5,55,12,43,11,4,106,84,104,70,7,52,118,52,0,26,83,16,0,104,116,4,51,92,101,192,93,27,11,0,3,0,0,0,62,58,90,164,86,0,50,40,14,8,123,71,0,129,200,93,68,39,55,0,26,6,2,2,42,97,44,56,6,92,84,15,41,145,8,10,91,34,1,82,65,33,154,7,20,0,1,0,0,12,33,25,0,4,14,12,5,64,5,135,60,4,40,31,0,0,0,24,10,9,4,102,34,2,33,31,0,1,2,0,0,0,5,0,2,25,80,124,51,108,4,16,0,54,0,5,0,11,61,75,31,88,160,42,0,148,82,0,12,120,3,1,99,25,5,141,29,97,46,37,92,104,0,87,144,48,92